Protein 2MIJ (pdb70)

Nearest PDB structures (foldseek):
  2mij-assembly1_A  TM=9.053E-01  e=4.575E-05  Bacillus subtilis
  2mij-assembly1_A  TM=1.003E+00  e=1.519E-05  Bacillus subtilis
  2mij-assembly1_A  TM=8.971E-01  e=2.347E-05  Bacillus subtilis
  2mij-assembly1_A  TM=9.518E-01  e=2.364E-05  Bacillus subtilis
  2mij-assembly1_A  TM=9.397E-01  e=2.990E-05  Bacillus subtilis

Radius of gyration: 8.52 Å; Cα contacts (8 Å, |Δi|>4): 34; chains: 1; bounding box: 14×16×19 Å

Solvent-accessible surface area: 2816 Å² total; per-residue (Å²): 86,122,27,190,70,84,19,58,36,36,131,104,63,15,79,102,53,38,14,116,64,110,68,58,15,88,91,11,42,70,41,58,130,118,123,27,260

GO terms:
  GO:0005576 extracellular region (C, IDA)
  GO:0050830 defense response to Gram-positive bacterium (P, IDA)

Foldseek 3Di:
DDDVCLLVCLQVVCVVQDHPVRDCSVCSNVVSVVVPD

Organism: Bacillus subtilis (strain 168) (NCBI:txid224308)

Secondary structure (DSSP, 8-state):
---TTHHHHHHHHTTTT--SS-S-TTTHHHHHHHH--

Structure (mmCIF, N/CA/C/O backbone):
data_2MIJ
#
_entry.id   2MIJ
#
loop_
_entity.id
_entity.type
_entity.pdbx_description
1 polymer 'SPBc2 prophage-derived bacteriocin sublancin-168'
2 non-polymer beta-D-glucopyranose
#
loop_
_atom_site.group_PDB
_atom_site.id
_atom_site.type_symbol
_atom_site.label_atom_id
_atom_site.label_alt_id
_atom_site.label_comp_id
_atom_site.label_asym_id
_atom_site.label_entity_id
_atom_site.label_seq_id
_atom_site.pdbx_PDB_ins_code
_atom_site.Cartn_x
_atom_site.Cartn_y
_atom_site.Cartn_z
_atom_site.occupancy
_atom_site.B_iso_or_equiv
_atom_site.auth_seq_id
_atom_site.auth_comp_id
_atom_site.auth_asym_id
_atom_site.auth_atom_id
_atom_site.pdbx_PDB_model_num
ATOM 1 N N . GLY A 1 1 ? 29.169 3.032 6.940 1.00 0.00 1 GLY A N 1
ATOM 2 C CA . GLY A 1 1 ? 28.764 4.405 7.352 1.00 0.00 1 GLY A CA 1
ATOM 3 C C . GLY A 1 1 ? 27.731 4.318 8.469 1.00 0.00 1 GLY A C 1
ATOM 4 O O . GLY A 1 1 ? 27.845 5.001 9.486 1.00 0.00 1 GLY A O 1
ATOM 10 N N . LEU A 1 2 ? 26.721 3.476 8.272 1.00 0.00 2 LEU A N 1
ATOM 11 C CA . LEU A 1 2 ? 25.672 3.308 9.269 1.00 0.00 2 LEU A CA 1
ATOM 12 C C . LEU A 1 2 ? 25.019 4.650 9.576 1.00 0.00 2 LEU A C 1
ATOM 13 O O . LEU A 1 2 ? 24.149 4.745 10.443 1.00 0.00 2 LEU A O 1
ATOM 29 N N . GLY A 1 3 ? 25.442 5.680 8.856 1.00 0.00 3 GLY A N 1
ATOM 30 C CA . GLY A 1 3 ? 24.890 7.012 9.054 1.00 0.00 3 GLY A CA 1
ATOM 31 C C . GLY A 1 3 ? 23.447 7.070 8.588 1.00 0.00 3 GLY A C 1
ATOM 32 O O . GLY A 1 3 ? 22.986 6.208 7.839 1.00 0.00 3 GLY A O 1
ATOM 36 N N . LYS A 1 4 ? 22.740 8.092 9.020 1.00 0.00 4 LYS A N 1
ATOM 37 C CA . LYS A 1 4 ? 21.353 8.242 8.633 1.00 0.00 4 LYS A CA 1
ATOM 38 C C . LYS A 1 4 ? 21.271 8.476 7.133 1.00 0.00 4 LYS A C 1
ATOM 39 O O . LYS A 1 4 ? 21.971 9.326 6.584 1.00 0.00 4 LYS A O 1
ATOM 58 N N . ALA A 1 5 ? 20.425 7.715 6.477 1.00 0.00 5 ALA A N 1
ATOM 59 C CA . ALA A 1 5 ? 20.256 7.850 5.045 1.00 0.00 5 ALA A CA 1
ATOM 60 C C . ALA A 1 5 ? 21.524 7.438 4.328 1.00 0.00 5 ALA A C 1
ATOM 61 O O . ALA A 1 5 ? 21.498 7.109 3.142 1.00 0.00 5 ALA A O 1
ATOM 68 N N . GLN A 1 6 ? 22.635 7.431 5.053 1.00 0.00 6 GLN A N 1
ATOM 69 C CA . GLN A 1 6 ? 23.869 7.031 4.465 1.00 0.00 6 GLN A CA 1
ATOM 70 C C . GLN A 1 6 ? 23.779 5.561 4.163 1.00 0.00 6 GLN A C 1
ATOM 71 O O . GLN A 1 6 ? 24.186 5.098 3.107 1.00 0.00 6 GLN A O 1
ATOM 85 N N . CYS A 1 7 ? 23.224 4.843 5.124 1.00 0.00 7 CYS A N 1
ATOM 86 C CA . CYS A 1 7 ? 23.060 3.405 4.996 1.00 0.00 7 CYS A CA 1
ATOM 87 C C . CYS A 1 7 ? 22.007 3.070 3.949 1.00 0.00 7 CYS A C 1
ATOM 88 O O . CYS A 1 7 ? 22.242 2.272 3.045 1.00 0.00 7 CYS A O 1
ATOM 95 N N . ALA A 1 8 ? 20.842 3.678 4.078 1.00 0.00 8 ALA A N 1
ATOM 96 C CA . ALA A 1 8 ? 19.767 3.413 3.139 1.00 0.00 8 ALA A CA 1
ATOM 97 C C . ALA A 1 8 ? 20.155 3.823 1.730 1.00 0.00 8 ALA A C 1
ATOM 98 O O . ALA A 1 8 ? 19.928 3.085 0.771 1.00 0.00 8 ALA A O 1
ATOM 105 N N . ALA A 1 9 ? 20.751 4.991 1.614 1.00 0.00 9 ALA A N 1
ATOM 106 C CA . ALA A 1 9 ? 21.167 5.490 0.318 1.00 0.00 9 ALA A CA 1
ATOM 107 C C . ALA A 1 9 ? 22.234 4.591 -0.272 1.00 0.00 9 ALA A C 1
ATOM 108 O O . ALA A 1 9 ? 22.316 4.422 -1.481 1.00 0.00 9 ALA A O 1
ATOM 115 N N . LEU A 1 10 ? 23.050 4.014 0.591 1.00 0.00 10 LEU A N 1
ATOM 116 C CA . LEU A 1 10 ? 24.112 3.140 0.137 1.00 0.00 10 LEU A CA 1
ATOM 117 C C . LEU A 1 10 ? 23.524 1.932 -0.589 1.00 0.00 10 LEU A C 1
ATOM 118 O O . LEU A 1 10 ? 24.007 1.547 -1.660 1.00 0.00 10 LEU A O 1
ATOM 134 N N . TRP A 1 11 ? 22.454 1.355 -0.040 1.00 0.00 11 TRP A N 1
ATOM 135 C CA . TRP A 1 11 ? 21.822 0.215 -0.698 1.00 0.00 11 TRP A CA 1
ATOM 136 C C . TRP A 1 11 ? 20.972 0.693 -1.878 1.00 0.00 11 TRP A C 1
ATOM 137 O O . TRP A 1 11 ? 20.969 0.079 -2.945 1.00 0.00 11 TRP A O 1
ATOM 158 N N . LEU A 1 12 ? 20.229 1.773 -1.660 1.00 0.00 12 LEU A N 1
ATOM 159 C CA . LEU A 1 12 ? 19.350 2.306 -2.687 1.00 0.00 12 LEU A CA 1
ATOM 160 C C . LEU A 1 12 ? 20.154 2.770 -3.897 1.00 0.00 12 LEU A C 1
ATOM 161 O O . LEU A 1 12 ? 19.772 2.529 -5.041 1.00 0.00 12 LEU A O 1
ATOM 177 N N . GLN A 1 13 ? 21.271 3.434 -3.636 1.00 0.00 13 GLN A N 1
ATOM 178 C CA . GLN A 1 13 ? 22.113 3.919 -4.709 1.00 0.00 13 GLN A CA 1
ATOM 179 C C . GLN A 1 13 ? 22.618 2.756 -5.545 1.00 0.00 13 GLN A C 1
ATOM 180 O O . GLN A 1 13 ? 22.700 2.848 -6.771 1.00 0.00 13 GLN A O 1
ATOM 194 N N . CYS A 1 14 ? 22.956 1.662 -4.876 1.00 0.00 14 CYS A N 1
ATOM 195 C CA . CYS A 1 14 ? 23.450 0.486 -5.575 1.00 0.00 14 CYS A CA 1
ATOM 196 C C . CYS A 1 14 ? 22.439 0.006 -6.606 1.00 0.00 14 CYS A C 1
ATOM 197 O O . CYS A 1 14 ? 22.744 -0.839 -7.447 1.00 0.00 14 CYS A O 1
ATOM 204 N N . ALA A 1 15 ? 21.245 0.557 -6.535 1.00 0.00 15 ALA A N 1
ATOM 205 C CA . ALA A 1 15 ? 20.196 0.193 -7.459 1.00 0.00 15 ALA A CA 1
ATOM 206 C C . ALA A 1 15 ? 20.527 0.706 -8.850 1.00 0.00 15 ALA A C 1
ATOM 207 O O . ALA A 1 15 ? 20.264 0.044 -9.853 1.00 0.00 15 ALA A O 1
ATOM 214 N N . SER A 1 16 ? 21.106 1.902 -8.893 1.00 0.00 16 SER A N 1
ATOM 215 C CA . SER A 1 16 ? 21.481 2.529 -10.159 1.00 0.00 16 SER A CA 1
ATOM 216 C C . SER A 1 16 ? 22.991 2.497 -10.363 1.00 0.00 16 SER A C 1
ATOM 217 O O . SER A 1 16 ? 23.476 2.385 -11.490 1.00 0.00 16 SER A O 1
ATOM 225 N N . GLY A 1 17 ? 23.730 2.603 -9.264 1.00 0.00 17 GLY A N 1
ATOM 226 C CA . GLY A 1 17 ? 25.191 2.596 -9.309 1.00 0.00 17 GLY A CA 1
ATOM 227 C C . GLY A 1 17 ? 25.728 3.993 -9.038 1.00 0.00 17 GLY A C 1
ATOM 228 O O . GLY A 1 17 ? 26.692 4.431 -9.666 1.00 0.00 17 GLY A O 1
ATOM 232 N N . GLY A 1 18 ? 25.087 4.696 -8.101 1.00 0.00 18 GLY A N 1
ATOM 233 C CA . GLY A 1 18 ? 25.495 6.057 -7.751 1.00 0.00 18 GLY A CA 1
ATOM 234 C C . GLY A 1 18 ? 25.724 6.202 -6.252 1.00 0.00 18 GLY A C 1
ATOM 235 O O . GLY A 1 18 ? 25.173 7.096 -5.612 1.00 0.00 18 GLY A O 1
ATOM 239 N N . THR A 1 19 ? 26.535 5.314 -5.700 1.00 0.00 19 THR A N 1
ATOM 240 C CA . THR A 1 19 ? 26.835 5.332 -4.276 1.00 0.00 19 THR A CA 1
ATOM 241 C C . THR A 1 19 ? 27.921 6.358 -3.977 1.00 0.00 19 THR A C 1
ATOM 242 O O . THR A 1 19 ? 28.510 6.940 -4.887 1.00 0.00 19 THR A O 1
ATOM 253 N N . ILE A 1 20 ? 28.176 6.571 -2.695 1.00 0.00 20 ILE A N 1
ATOM 254 C CA . ILE A 1 20 ? 29.188 7.527 -2.270 1.00 0.00 20 ILE A CA 1
ATOM 255 C C . ILE A 1 20 ? 30.579 6.960 -2.528 1.00 0.00 20 ILE A C 1
ATOM 256 O O . ILE A 1 20 ? 31.550 7.703 -2.666 1.00 0.00 20 ILE A O 1
ATOM 272 N N . GLY A 1 21 ? 30.662 5.635 -2.589 1.00 0.00 21 GLY A N 1
ATOM 273 C CA . GLY A 1 21 ? 31.937 4.968 -2.829 1.00 0.00 21 GLY A CA 1
ATOM 274 C C . GLY A 1 21 ? 32.504 5.346 -4.191 1.00 0.00 21 GLY A C 1
ATOM 275 O O . GLY A 1 21 ? 33.719 5.433 -4.369 1.00 0.00 21 GLY A O 1
ATOM 279 N N . CYS A 1 22 ? 31.613 5.569 -5.144 1.00 0.00 22 CYS A N 1
ATOM 280 C CA . CYS A 1 22 ? 32.019 5.942 -6.495 1.00 0.00 22 CYS A CA 1
ATOM 281 C C . CYS A 1 22 ? 33.128 5.022 -7.000 1.00 0.00 22 CYS A C 1
ATOM 282 O O . CYS A 1 22 ? 34.297 5.191 -6.650 1.00 0.00 22 CYS A O 1
ATOM 289 N N . GLY A 1 23 ? 32.754 4.052 -7.835 1.00 0.00 23 GLY A N 1
ATOM 290 C CA . GLY A 1 23 ? 33.718 3.107 -8.401 1.00 0.00 23 GLY A CA 1
ATOM 291 C C . GLY A 1 23 ? 33.267 1.667 -8.189 1.00 0.00 23 GLY A C 1
ATOM 292 O O . GLY A 1 23 ? 33.369 1.128 -7.086 1.00 0.00 23 GLY A O 1
ATOM 296 N N . GLY A 1 24 ? 32.776 1.048 -9.255 1.00 0.00 24 GLY A N 1
ATOM 297 C CA . GLY A 1 24 ? 32.320 -0.336 -9.183 1.00 0.00 24 GLY A CA 1
ATOM 298 C C . GLY A 1 24 ? 31.287 -0.518 -8.079 1.00 0.00 24 GLY A C 1
ATOM 299 O O . GLY A 1 24 ? 31.376 -1.451 -7.284 1.00 0.00 24 GLY A O 1
ATOM 303 N N . GLY A 1 25 ? 30.307 0.377 -8.031 1.00 0.00 25 GLY A N 1
ATOM 304 C CA . GLY A 1 25 ? 29.268 0.301 -7.009 1.00 0.00 25 GLY A CA 1
ATOM 305 C C . GLY A 1 25 ? 28.546 -1.039 -7.042 1.00 0.00 25 GLY A C 1
ATOM 306 O O . GLY A 1 25 ? 27.620 -1.269 -6.272 1.00 0.00 25 GLY A O 1
ATOM 310 N N . ALA A 1 26 ? 28.963 -1.929 -7.929 1.00 0.00 26 ALA A N 1
ATOM 311 C CA . ALA A 1 26 ? 28.321 -3.229 -8.013 1.00 0.00 26 ALA A CA 1
ATOM 312 C C . ALA A 1 26 ? 28.457 -3.972 -6.685 1.00 0.00 26 ALA A C 1
ATOM 313 O O . ALA A 1 26 ? 27.492 -4.534 -6.161 1.00 0.00 26 ALA A O 1
ATOM 320 N N . VAL A 1 27 ? 29.668 -3.955 -6.152 1.00 0.00 27 VAL A N 1
ATOM 321 C CA . VAL A 1 27 ? 29.966 -4.622 -4.885 1.00 0.00 27 VAL A CA 1
ATOM 322 C C . VAL A 1 27 ? 29.314 -3.887 -3.709 1.00 0.00 27 VAL A C 1
ATOM 323 O O . VAL A 1 27 ? 29.116 -4.456 -2.641 1.00 0.00 27 VAL A O 1
ATOM 336 N N . ALA A 1 28 ? 28.984 -2.620 -3.897 1.00 0.00 28 ALA A N 1
ATOM 337 C CA . ALA A 1 28 ? 28.365 -1.853 -2.819 1.00 0.00 28 ALA A CA 1
ATOM 338 C C . ALA A 1 28 ? 27.066 -2.513 -2.360 1.00 0.00 28 ALA A C 1
ATOM 339 O O . ALA A 1 28 ? 26.651 -2.349 -1.212 1.00 0.00 28 ALA A O 1
ATOM 346 N N . CYS A 1 29 ? 26.408 -3.227 -3.257 1.00 0.00 29 CYS A N 1
ATOM 347 C CA . CYS A 1 29 ? 25.154 -3.859 -2.908 1.00 0.00 29 CYS A CA 1
ATOM 348 C C . CYS A 1 29 ? 25.323 -4.873 -1.795 1.00 0.00 29 CYS A C 1
ATOM 349 O O . CYS A 1 29 ? 24.584 -4.859 -0.811 1.00 0.00 29 CYS A O 1
ATOM 356 N N . GLN A 1 30 ? 26.276 -5.774 -1.962 1.00 0.00 30 GLN A N 1
ATOM 357 C CA . GLN A 1 30 ? 26.474 -6.809 -0.953 1.00 0.00 30 GLN A CA 1
ATOM 358 C C . GLN A 1 30 ? 27.012 -6.217 0.330 1.00 0.00 30 GLN A C 1
ATOM 359 O O . GLN A 1 30 ? 26.691 -6.694 1.416 1.00 0.00 30 GLN A O 1
ATOM 373 N N . ASN A 1 31 ? 27.820 -5.171 0.199 1.00 0.00 31 ASN A N 1
ATOM 374 C CA . ASN A 1 31 ? 28.401 -4.522 1.360 1.00 0.00 31 ASN A CA 1
ATOM 375 C C . ASN A 1 31 ? 27.314 -4.241 2.392 1.00 0.00 31 ASN A C 1
ATOM 376 O O . ASN A 1 31 ? 27.557 -4.270 3.598 1.00 0.00 31 ASN A O 1
ATOM 387 N N . TYR A 1 32 ? 26.118 -3.969 1.900 1.00 0.00 32 TYR A N 1
ATOM 388 C CA . TYR A 1 32 ? 24.985 -3.682 2.770 1.00 0.00 32 TYR A CA 1
ATOM 389 C C . TYR A 1 32 ? 24.675 -4.852 3.710 1.00 0.00 32 TYR A C 1
ATOM 390 O O . TYR A 1 32 ? 24.489 -4.648 4.907 1.00 0.00 32 TYR A O 1
ATOM 408 N N . ARG A 1 33 ? 24.606 -6.069 3.181 1.00 0.00 33 ARG A N 1
ATOM 409 C CA . ARG A 1 33 ? 24.297 -7.221 4.029 1.00 0.00 33 ARG A CA 1
ATOM 410 C C . ARG A 1 33 ? 25.342 -7.309 5.138 1.00 0.00 33 ARG A C 1
ATOM 411 O O . ARG A 1 33 ? 25.026 -7.589 6.293 1.00 0.00 33 ARG A O 1
ATOM 432 N N . GLN A 1 34 ? 26.590 -7.081 4.756 1.00 0.00 34 GLN A N 1
ATOM 433 C CA . GLN A 1 34 ? 27.708 -7.149 5.703 1.00 0.00 34 GLN A CA 1
ATOM 434 C C . GLN A 1 34 ? 27.631 -6.033 6.745 1.00 0.00 34 GLN A C 1
ATOM 435 O O . GLN A 1 34 ? 27.887 -6.261 7.926 1.00 0.00 34 GLN A O 1
ATOM 449 N N . PHE A 1 35 ? 27.305 -4.821 6.296 1.00 0.00 35 PHE A N 1
ATOM 450 C CA . PHE A 1 35 ? 27.236 -3.680 7.211 1.00 0.00 35 PHE A CA 1
ATOM 451 C C . PHE A 1 35 ? 25.858 -3.598 7.837 1.00 0.00 35 PHE A C 1
ATOM 452 O O . PHE A 1 35 ? 25.727 -3.615 9.062 1.00 0.00 35 PHE A O 1
ATOM 469 N N . CYS A 1 36 ? 24.829 -3.515 7.000 1.00 0.00 36 CYS A N 1
ATOM 470 C CA . CYS A 1 36 ? 23.467 -3.437 7.493 1.00 0.00 36 CYS A CA 1
ATOM 471 C C . CYS A 1 36 ? 22.749 -4.760 7.233 1.00 0.00 36 CYS A C 1
ATOM 472 O O . CYS A 1 36 ? 22.382 -5.071 6.100 1.00 0.00 36 CYS A O 1
ATOM 479 N N . ARG A 1 37 ? 22.557 -5.530 8.297 1.00 0.00 37 ARG A N 1
ATOM 480 C CA . ARG A 1 37 ? 21.884 -6.819 8.187 1.00 0.00 37 ARG A CA 1
ATOM 481 C C . ARG A 1 37 ? 20.429 -6.624 7.773 1.00 0.00 37 ARG A C 1
ATOM 482 O O . ARG A 1 37 ? 19.586 -6.566 8.653 1.00 0.00 37 ARG A O 1
ATOM 526 N N . GLY A 1 1 ? 28.496 3.483 5.831 1.00 0.00 1 GLY A N 2
ATOM 527 C CA . GLY A 1 1 ? 28.688 4.731 6.623 1.00 0.00 1 GLY A CA 2
ATOM 528 C C . GLY A 1 1 ? 27.912 4.630 7.930 1.00 0.00 1 GLY A C 2
ATOM 529 O O . GLY A 1 1 ? 28.181 5.365 8.880 1.00 0.00 1 GLY A O 2
ATOM 535 N N . LEU A 1 2 ? 26.945 3.717 7.967 1.00 0.00 2 LEU A N 2
ATOM 536 C CA . LEU A 1 2 ? 26.127 3.521 9.161 1.00 0.00 2 LEU A CA 2
ATOM 537 C C . LEU A 1 2 ? 25.419 4.818 9.535 1.00 0.00 2 LEU A C 2
ATOM 538 O O . LEU A 1 2 ? 24.683 4.874 10.521 1.00 0.00 2 LEU A O 2
ATOM 554 N N . GLY A 1 3 ? 25.640 5.855 8.737 1.00 0.00 3 GLY A N 2
ATOM 555 C CA . GLY A 1 3 ? 25.011 7.144 8.989 1.00 0.00 3 GLY A CA 2
ATOM 556 C C . GLY A 1 3 ? 23.541 7.097 8.612 1.00 0.00 3 GLY A C 2
ATOM 557 O O . GLY A 1 3 ? 23.107 6.217 7.868 1.00 0.00 3 GLY A O 2
ATOM 561 N N . LYS A 1 4 ? 22.777 8.052 9.107 1.00 0.00 4 LYS A N 2
ATOM 562 C CA . LYS A 1 4 ? 21.369 8.093 8.794 1.00 0.00 4 LYS A CA 2
ATOM 563 C C . LYS A 1 4 ? 21.185 8.359 7.313 1.00 0.00 4 LYS A C 2
ATOM 564 O O . LYS A 1 4 ? 21.781 9.284 6.761 1.00 0.00 4 LYS A O 2
ATOM 583 N N . ALA A 1 5 ? 20.365 7.556 6.676 1.00 0.00 5 ALA A N 2
ATOM 584 C CA . ALA A 1 5 ? 20.107 7.735 5.268 1.00 0.00 5 ALA A CA 2
ATOM 585 C C . ALA A 1 5 ? 21.347 7.411 4.463 1.00 0.00 5 ALA A C 2
ATOM 586 O O . ALA A 1 5 ? 21.264 7.118 3.270 1.00 0.00 5 ALA A O 2
ATOM 593 N N . GLN A 1 6 ? 22.502 7.443 5.119 1.00 0.00 6 GLN A N 2
ATOM 594 C CA . GLN A 1 6 ? 23.719 7.130 4.445 1.00 0.00 6 GLN A CA 2
ATOM 595 C C . GLN A 1 6 ? 23.678 5.663 4.094 1.00 0.00 6 GLN A C 2
ATOM 596 O O . GLN A 1 6 ? 24.053 5.255 3.003 1.00 0.00 6 GLN A O 2
ATOM 610 N N . CYS A 1 7 ? 23.201 4.882 5.056 1.00 0.00 7 CYS A N 2
ATOM 611 C CA . CYS A 1 7 ? 23.092 3.441 4.879 1.00 0.00 7 CYS A CA 2
ATOM 612 C C . CYS A 1 7 ? 22.008 3.093 3.874 1.00 0.00 7 CYS A C 2
ATOM 613 O O . CYS A 1 7 ? 22.230 2.330 2.939 1.00 0.00 7 CYS A O 2
ATOM 620 N N . ALA A 1 8 ? 20.827 3.648 4.077 1.00 0.00 8 ALA A N 2
ATOM 621 C CA . ALA A 1 8 ? 19.720 3.365 3.180 1.00 0.00 8 ALA A CA 2
ATOM 622 C C . ALA A 1 8 ? 20.036 3.833 1.769 1.00 0.00 8 ALA A C 2
ATOM 623 O O . ALA A 1 8 ? 19.780 3.126 0.793 1.00 0.00 8 ALA A O 2
ATOM 630 N N . ALA A 1 9 ? 20.614 5.015 1.672 1.00 0.00 9 ALA A N 2
ATOM 631 C CA . ALA A 1 9 ? 20.973 5.573 0.381 1.00 0.00 9 ALA A CA 2
ATOM 632 C C . ALA A 1 9 ? 22.036 4.713 -0.277 1.00 0.00 9 ALA A C 2
ATOM 633 O O . ALA A 1 9 ? 22.066 4.561 -1.492 1.00 0.00 9 ALA A O 2
ATOM 640 N N . LEU A 1 10 ? 22.906 4.148 0.536 1.00 0.00 10 LEU A N 2
ATOM 641 C CA . LEU A 1 10 ? 23.965 3.314 0.016 1.00 0.00 10 LEU A CA 2
ATOM 642 C C . LEU A 1 10 ? 23.368 2.119 -0.727 1.00 0.00 10 LEU A C 2
ATOM 643 O O . LEU A 1 10 ? 23.818 1.777 -1.825 1.00 0.00 10 LEU A O 2
ATOM 659 N N . TRP A 1 11 ? 22.324 1.501 -0.163 1.00 0.00 11 TRP A N 2
ATOM 660 C CA . TRP A 1 11 ? 21.692 0.377 -0.843 1.00 0.00 11 TRP A CA 2
ATOM 661 C C . TRP A 1 11 ? 20.795 0.884 -1.979 1.00 0.00 11 TRP A C 2
ATOM 662 O O . TRP A 1 11 ? 20.731 0.281 -3.050 1.00 0.00 11 TRP A O 2
ATOM 683 N N . LEU A 1 12 ? 20.080 1.972 -1.712 1.00 0.00 12 LEU A N 2
ATOM 684 C CA . LEU A 1 12 ? 19.157 2.530 -2.694 1.00 0.00 12 LEU A CA 2
ATOM 685 C C . LEU A 1 12 ? 19.907 2.963 -3.950 1.00 0.00 12 LEU A C 2
ATOM 686 O O . LEU A 1 12 ? 19.472 2.692 -5.066 1.00 0.00 12 LEU A O 2
ATOM 702 N N . GLN A 1 13 ? 21.038 3.629 -3.767 1.00 0.00 13 GLN A N 2
ATOM 703 C CA . GLN A 1 13 ? 21.825 4.073 -4.898 1.00 0.00 13 GLN A CA 2
ATOM 704 C C . GLN A 1 13 ? 22.294 2.879 -5.704 1.00 0.00 13 GLN A C 2
ATOM 705 O O . GLN A 1 13 ? 22.297 2.901 -6.936 1.00 0.00 13 GLN A O 2
ATOM 719 N N . CYS A 1 14 ? 22.686 1.839 -4.996 1.00 0.00 14 CYS A N 2
ATOM 720 C CA . CYS A 1 14 ? 23.157 0.626 -5.652 1.00 0.00 14 CYS A CA 2
ATOM 721 C C . CYS A 1 14 ? 22.101 0.084 -6.605 1.00 0.00 14 CYS A C 2
ATOM 722 O O . CYS A 1 14 ? 22.345 -0.864 -7.351 1.00 0.00 14 CYS A O 2
ATOM 729 N N . ALA A 1 15 ? 20.935 0.695 -6.573 1.00 0.00 15 ALA A N 2
ATOM 730 C CA . ALA A 1 15 ? 19.849 0.281 -7.432 1.00 0.00 15 ALA A CA 2
ATOM 731 C C . ALA A 1 15 ? 20.178 0.604 -8.878 1.00 0.00 15 ALA A C 2
ATOM 732 O O . ALA A 1 15 ? 19.845 -0.150 -9.793 1.00 0.00 15 ALA A O 2
ATOM 739 N N . SER A 1 16 ? 20.834 1.743 -9.072 1.00 0.00 16 SER A N 2
ATOM 740 C CA . SER A 1 16 ? 21.216 2.199 -10.408 1.00 0.00 16 SER A CA 2
ATOM 741 C C . SER A 1 16 ? 22.711 2.006 -10.646 1.00 0.00 16 SER A C 2
ATOM 742 O O . SER A 1 16 ? 23.167 1.966 -11.790 1.00 0.00 16 SER A O 2
ATOM 750 N N . GLY A 1 17 ? 23.471 1.901 -9.560 1.00 0.00 17 GLY A N 2
ATOM 751 C CA . GLY A 1 17 ? 24.921 1.727 -9.646 1.00 0.00 17 GLY A CA 2
ATOM 752 C C . GLY A 1 17 ? 25.627 2.932 -9.047 1.00 0.00 17 GLY A C 2
ATOM 753 O O . GLY A 1 17 ? 26.561 3.477 -9.636 1.00 0.00 17 GLY A O 2
ATOM 757 N N . GLY A 1 18 ? 25.164 3.351 -7.868 1.00 0.00 18 GLY A N 2
ATOM 758 C CA . GLY A 1 18 ? 25.741 4.503 -7.182 1.00 0.00 18 GLY A CA 2
ATOM 759 C C . GLY A 1 18 ? 26.098 4.156 -5.741 1.00 0.00 18 GLY A C 2
ATOM 760 O O . GLY A 1 18 ? 25.426 3.348 -5.098 1.00 0.00 18 GLY A O 2
ATOM 764 N N . THR A 1 19 ? 27.157 4.776 -5.239 1.00 0.00 19 THR A N 2
ATOM 765 C CA . THR A 1 19 ? 27.604 4.540 -3.871 1.00 0.00 19 THR A CA 2
ATOM 766 C C . THR A 1 19 ? 28.423 5.722 -3.344 1.00 0.00 19 THR A C 2
ATOM 767 O O . THR A 1 19 ? 28.921 6.541 -4.118 1.00 0.00 19 THR A O 2
ATOM 778 N N . ILE A 1 20 ? 28.563 5.795 -2.019 1.00 0.00 20 ILE A N 2
ATOM 779 C CA . ILE A 1 20 ? 29.324 6.867 -1.381 1.00 0.00 20 ILE A CA 2
ATOM 780 C C . ILE A 1 20 ? 30.807 6.656 -1.651 1.00 0.00 20 ILE A C 2
ATOM 781 O O . ILE A 1 20 ? 31.543 7.602 -1.925 1.00 0.00 20 ILE A O 2
ATOM 797 N N . GLY A 1 21 ? 31.232 5.398 -1.572 1.00 0.00 21 GLY A N 2
ATOM 798 C CA . GLY A 1 21 ? 32.628 5.057 -1.809 1.00 0.00 21 GLY A CA 2
ATOM 799 C C . GLY A 1 21 ? 33.040 5.407 -3.233 1.00 0.00 21 GLY A C 2
ATOM 800 O O . GLY A 1 21 ? 34.222 5.579 -3.528 1.00 0.00 21 GLY A O 2
ATOM 804 N N . CYS A 1 22 ? 32.051 5.511 -4.110 1.00 0.00 22 CYS A N 2
ATOM 805 C CA . CYS A 1 22 ? 32.304 5.840 -5.507 1.00 0.00 22 CYS A CA 2
ATOM 806 C C . CYS A 1 22 ? 33.345 4.896 -6.104 1.00 0.00 22 CYS A C 2
ATOM 807 O O . CYS A 1 22 ? 34.534 4.993 -5.799 1.00 0.00 22 CYS A O 2
ATOM 814 N N . GLY A 1 23 ? 32.888 3.985 -6.963 1.00 0.00 23 GLY A N 2
ATOM 815 C CA . GLY A 1 23 ? 33.782 3.024 -7.610 1.00 0.00 23 GLY A CA 2
ATOM 816 C C . GLY A 1 23 ? 33.119 1.656 -7.728 1.00 0.00 23 GLY A C 2
ATOM 817 O O . GLY A 1 23 ? 33.023 0.915 -6.750 1.00 0.00 23 GLY A O 2
ATOM 821 N N . GLY A 1 24 ? 32.670 1.329 -8.934 1.00 0.00 24 GLY A N 2
ATOM 822 C CA . GLY A 1 24 ? 32.021 0.045 -9.178 1.00 0.00 24 GLY A CA 2
ATOM 823 C C . GLY A 1 24 ? 30.911 -0.207 -8.165 1.00 0.00 24 GLY A C 2
ATOM 824 O O . GLY A 1 24 ? 31.023 -1.089 -7.319 1.00 0.00 24 GLY A O 2
ATOM 828 N N . GLY A 1 25 ? 29.842 0.573 -8.254 1.00 0.00 25 GLY A N 2
ATOM 829 C CA . GLY A 1 25 ? 28.727 0.420 -7.329 1.00 0.00 25 GLY A CA 2
ATOM 830 C C . GLY A 1 25 ? 28.174 -1.000 -7.352 1.00 0.00 25 GLY A C 2
ATOM 831 O O . GLY A 1 25 ? 27.248 -1.325 -6.616 1.00 0.00 25 GLY A O 2
ATOM 835 N N . ALA A 1 26 ? 28.729 -1.854 -8.199 1.00 0.00 26 ALA A N 2
ATOM 836 C CA . ALA A 1 26 ? 28.236 -3.221 -8.266 1.00 0.00 26 ALA A CA 2
ATOM 837 C C . ALA A 1 26 ? 28.413 -3.916 -6.917 1.00 0.00 26 ALA A C 2
ATOM 838 O O . ALA A 1 26 ? 27.484 -4.524 -6.376 1.00 0.00 26 ALA A O 2
ATOM 845 N N . VAL A 1 27 ? 29.612 -3.795 -6.376 1.00 0.00 27 VAL A N 2
ATOM 846 C CA . VAL A 1 27 ? 29.942 -4.399 -5.087 1.00 0.00 27 VAL A CA 2
ATOM 847 C C . VAL A 1 27 ? 29.267 -3.644 -3.938 1.00 0.00 27 VAL A C 2
ATOM 848 O O . VAL A 1 27 ? 29.117 -4.166 -2.839 1.00 0.00 27 VAL A O 2
ATOM 861 N N . ALA A 1 28 ? 28.868 -2.405 -4.180 1.00 0.00 28 ALA A N 2
ATOM 862 C CA . ALA A 1 28 ? 28.233 -1.626 -3.126 1.00 0.00 28 ALA A CA 2
ATOM 863 C C . ALA A 1 28 ? 26.954 -2.304 -2.644 1.00 0.00 28 ALA A C 2
ATOM 864 O O . ALA A 1 28 ? 26.556 -2.130 -1.492 1.00 0.00 28 ALA A O 2
ATOM 871 N N . CYS A 1 29 ? 26.302 -3.058 -3.521 1.00 0.00 29 CYS A N 2
ATOM 872 C CA . CYS A 1 29 ? 25.067 -3.715 -3.141 1.00 0.00 29 CYS A CA 2
ATOM 873 C C . CYS A 1 29 ? 25.296 -4.729 -2.041 1.00 0.00 29 CYS A C 2
ATOM 874 O O . CYS A 1 29 ? 24.566 -4.767 -1.052 1.00 0.00 29 CYS A O 2
ATOM 881 N N . GLN A 1 30 ? 26.295 -5.574 -2.230 1.00 0.00 30 GLN A N 2
ATOM 882 C CA . GLN A 1 30 ? 26.562 -6.612 -1.243 1.00 0.00 30 GLN A CA 2
ATOM 883 C C . GLN A 1 30 ? 27.062 -6.008 0.064 1.00 0.00 30 GLN A C 2
ATOM 884 O O . GLN A 1 30 ? 26.752 -6.503 1.146 1.00 0.00 30 GLN A O 2
ATOM 898 N N . ASN A 1 31 ? 27.824 -4.933 -0.045 1.00 0.00 31 ASN A N 2
ATOM 899 C CA . ASN A 1 31 ? 28.359 -4.266 1.130 1.00 0.00 31 ASN A CA 2
ATOM 900 C C . ASN A 1 31 ? 27.256 -3.993 2.139 1.00 0.00 31 ASN A C 2
ATOM 901 O O . ASN A 1 31 ? 27.481 -4.021 3.349 1.00 0.00 31 ASN A O 2
ATOM 912 N N . TYR A 1 32 ? 26.071 -3.722 1.632 1.00 0.00 32 TYR A N 2
ATOM 913 C CA . TYR A 1 32 ? 24.934 -3.432 2.486 1.00 0.00 32 TYR A CA 2
ATOM 914 C C . TYR A 1 32 ? 24.639 -4.582 3.458 1.00 0.00 32 TYR A C 2
ATOM 915 O O . TYR A 1 32 ? 24.426 -4.342 4.643 1.00 0.00 32 TYR A O 2
ATOM 933 N N . ARG A 1 33 ? 24.628 -5.819 2.978 1.00 0.00 33 ARG A N 2
ATOM 934 C CA . ARG A 1 33 ? 24.360 -6.946 3.875 1.00 0.00 33 ARG A CA 2
ATOM 935 C C . ARG A 1 33 ? 25.456 -7.012 4.929 1.00 0.00 33 ARG A C 2
ATOM 936 O O . ARG A 1 33 ? 25.201 -7.274 6.106 1.00 0.00 33 ARG A O 2
ATOM 957 N N . GLN A 1 34 ? 26.676 -6.790 4.473 1.00 0.00 34 GLN A N 2
ATOM 958 C CA . GLN A 1 34 ? 27.848 -6.837 5.335 1.00 0.00 34 GLN A CA 2
ATOM 959 C C . GLN A 1 34 ? 27.812 -5.754 6.409 1.00 0.00 34 GLN A C 2
ATOM 960 O O . GLN A 1 34 ? 28.097 -6.022 7.576 1.00 0.00 34 GLN A O 2
ATOM 974 N N . PHE A 1 35 ? 27.465 -4.529 6.014 1.00 0.00 35 PHE A N 2
ATOM 975 C CA . PHE A 1 35 ? 27.410 -3.425 6.970 1.00 0.00 35 PHE A CA 2
ATOM 976 C C . PHE A 1 35 ? 26.039 -3.378 7.614 1.00 0.00 35 PHE A C 2
ATOM 977 O O . PHE A 1 35 ? 25.921 -3.335 8.840 1.00 0.00 35 PHE A O 2
ATOM 994 N N . CYS A 1 36 ? 24.997 -3.394 6.786 1.00 0.00 36 CYS A N 2
ATOM 995 C CA . CYS A 1 36 ? 23.636 -3.362 7.286 1.00 0.00 36 CYS A CA 2
ATOM 996 C C . CYS A 1 36 ? 22.990 -4.735 7.133 1.00 0.00 36 CYS A C 2
ATOM 997 O O . CYS A 1 36 ? 22.630 -5.150 6.031 1.00 0.00 36 CYS A O 2
ATOM 1004 N N . ARG A 1 37 ? 22.848 -5.432 8.253 1.00 0.00 37 ARG A N 2
ATOM 1005 C CA . ARG A 1 37 ? 22.245 -6.756 8.252 1.00 0.00 37 ARG A CA 2
ATOM 1006 C C . ARG A 1 37 ? 20.954 -6.759 7.436 1.00 0.00 37 ARG A C 2
ATOM 1007 O O . ARG A 1 37 ? 20.661 -7.777 6.830 1.00 0.00 37 ARG A O 2
ATOM 1051 N N . GLY A 1 1 ? 29.211 5.539 6.255 1.00 0.00 1 GLY A N 3
ATOM 1052 C CA . GLY A 1 1 ? 28.257 4.401 6.380 1.00 0.00 1 GLY A CA 3
ATOM 1053 C C . GLY A 1 1 ? 27.662 4.389 7.782 1.00 0.00 1 GLY A C 3
ATOM 1054 O O . GLY A 1 1 ? 28.059 5.174 8.643 1.00 0.00 1 GLY A O 3
ATOM 1060 N N . LEU A 1 2 ? 26.704 3.494 8.003 1.00 0.00 2 LEU A N 3
ATOM 1061 C CA . LEU A 1 2 ? 26.054 3.385 9.305 1.00 0.00 2 LEU A CA 3
ATOM 1062 C C . LEU A 1 2 ? 25.418 4.717 9.692 1.00 0.00 2 LEU A C 3
ATOM 1063 O O . LEU A 1 2 ? 24.822 4.844 10.762 1.00 0.00 2 LEU A O 3
ATOM 1079 N N . GLY A 1 3 ? 25.543 5.703 8.808 1.00 0.00 3 GLY A N 3
ATOM 1080 C CA . GLY A 1 3 ? 24.972 7.022 9.054 1.00 0.00 3 GLY A CA 3
ATOM 1081 C C . GLY A 1 3 ? 23.516 7.060 8.626 1.00 0.00 3 GLY A C 3
ATOM 1082 O O . GLY A 1 3 ? 23.055 6.196 7.878 1.00 0.00 3 GLY A O 3
ATOM 1086 N N . LYS A 1 4 ? 22.795 8.069 9.081 1.00 0.00 4 LYS A N 3
ATOM 1087 C CA . LYS A 1 4 ? 21.402 8.190 8.715 1.00 0.00 4 LYS A CA 3
ATOM 1088 C C . LYS A 1 4 ? 21.288 8.451 7.224 1.00 0.00 4 LYS A C 3
ATOM 1089 O O . LYS A 1 4 ? 21.956 9.335 6.687 1.00 0.00 4 LYS A O 3
ATOM 1108 N N . ALA A 1 5 ? 20.447 7.689 6.561 1.00 0.00 5 ALA A N 3
ATOM 1109 C CA . ALA A 1 5 ? 20.250 7.864 5.141 1.00 0.00 5 ALA A CA 3
ATOM 1110 C C . ALA A 1 5 ? 21.496 7.444 4.387 1.00 0.00 5 ALA A C 3
ATOM 1111 O O . ALA A 1 5 ? 21.437 7.131 3.197 1.00 0.00 5 ALA A O 3
ATOM 1118 N N . GLN A 1 6 ? 22.625 7.422 5.086 1.00 0.00 6 GLN A N 3
ATOM 1119 C CA . GLN A 1 6 ? 23.846 7.024 4.470 1.00 0.00 6 GLN A CA 3
ATOM 1120 C C . GLN A 1 6 ? 23.755 5.555 4.155 1.00 0.00 6 GLN A C 3
ATOM 1121 O O . GLN A 1 6 ? 24.130 5.107 3.079 1.00 0.00 6 GLN A O 3
ATOM 1135 N N . CYS A 1 7 ? 23.234 4.822 5.122 1.00 0.00 7 CYS A N 3
ATOM 1136 C CA . CYS A 1 7 ? 23.070 3.386 4.977 1.00 0.00 7 CYS A CA 3
ATOM 1137 C C . CYS A 1 7 ? 21.989 3.069 3.952 1.00 0.00 7 CYS A C 3
ATOM 1138 O O . CYS A 1 7 ? 22.198 2.288 3.029 1.00 0.00 7 CYS A O 3
ATOM 1145 N N . ALA A 1 8 ? 20.830 3.674 4.120 1.00 0.00 8 ALA A N 3
ATOM 1146 C CA . ALA A 1 8 ? 19.736 3.424 3.199 1.00 0.00 8 ALA A CA 3
ATOM 1147 C C . ALA A 1 8 ? 20.114 3.815 1.782 1.00 0.00 8 ALA A C 3
ATOM 1148 O O . ALA A 1 8 ? 19.870 3.068 0.832 1.00 0.00 8 ALA A O 3
ATOM 1155 N N . ALA A 1 9 ? 20.716 4.979 1.652 1.00 0.00 9 ALA A N 3
ATOM 1156 C CA . ALA A 1 9 ? 21.125 5.472 0.350 1.00 0.00 9 ALA A CA 3
ATOM 1157 C C . ALA A 1 9 ? 22.179 4.561 -0.246 1.00 0.00 9 ALA A C 3
ATOM 1158 O O . ALA A 1 9 ? 22.234 4.363 -1.452 1.00 0.00 9 ALA A O 3
ATOM 1165 N N . LEU A 1 10 ? 23.013 3.999 0.606 1.00 0.00 10 LEU A N 3
ATOM 1166 C CA . LEU A 1 10 ? 24.062 3.115 0.140 1.00 0.00 10 LEU A CA 3
ATOM 1167 C C . LEU A 1 10 ? 23.453 1.917 -0.587 1.00 0.00 10 LEU A C 3
ATOM 1168 O O . LEU A 1 10 ? 23.936 1.526 -1.655 1.00 0.00 10 LEU A O 3
ATOM 1184 N N . TRP A 1 11 ? 22.369 1.348 -0.052 1.00 0.00 11 TRP A N 3
ATOM 1185 C CA . TRP A 1 11 ? 21.730 0.224 -0.731 1.00 0.00 11 TRP A CA 3
ATOM 1186 C C . TRP A 1 11 ? 20.904 0.723 -1.919 1.00 0.00 11 TRP A C 3
ATOM 1187 O O . TRP A 1 11 ? 20.902 0.115 -2.993 1.00 0.00 11 TRP A O 3
ATOM 1208 N N . LEU A 1 12 ? 20.173 1.809 -1.696 1.00 0.00 12 LEU A N 3
ATOM 1209 C CA . LEU A 1 12 ? 19.305 2.368 -2.726 1.00 0.00 12 LEU A CA 3
ATOM 1210 C C . LEU A 1 12 ? 20.122 2.811 -3.939 1.00 0.00 12 LEU A C 3
ATOM 1211 O O . LEU A 1 12 ? 19.749 2.550 -5.079 1.00 0.00 12 LEU A O 3
ATOM 1227 N N . GLN A 1 13 ? 21.238 3.479 -3.682 1.00 0.00 13 GLN A N 3
ATOM 1228 C CA . GLN A 1 13 ? 22.098 3.944 -4.752 1.00 0.00 13 GLN A CA 3
ATOM 1229 C C . GLN A 1 13 ? 22.588 2.769 -5.569 1.00 0.00 13 GLN A C 3
ATOM 1230 O O . GLN A 1 13 ? 22.669 2.831 -6.797 1.00 0.00 13 GLN A O 3
ATOM 1244 N N . CYS A 1 14 ? 22.908 1.704 -4.871 1.00 0.00 14 CYS A N 3
ATOM 1245 C CA . CYS A 1 14 ? 23.391 0.497 -5.530 1.00 0.00 14 CYS A CA 3
ATOM 1246 C C . CYS A 1 14 ? 22.397 0.024 -6.580 1.00 0.00 14 CYS A C 3
ATOM 1247 O O . CYS A 1 14 ? 22.711 -0.824 -7.416 1.00 0.00 14 CYS A O 3
ATOM 1254 N N . ALA A 1 15 ? 21.206 0.582 -6.532 1.00 0.00 15 ALA A N 3
ATOM 1255 C CA . ALA A 1 15 ? 20.170 0.228 -7.476 1.00 0.00 15 ALA A CA 3
ATOM 1256 C C . ALA A 1 15 ? 20.532 0.725 -8.865 1.00 0.00 15 ALA A C 3
ATOM 1257 O O . ALA A 1 15 ? 20.280 0.055 -9.867 1.00 0.00 15 ALA A O 3
ATOM 1264 N N . SER A 1 16 ? 21.131 1.910 -8.911 1.00 0.00 16 SER A N 3
ATOM 1265 C CA . SER A 1 16 ? 21.542 2.517 -10.176 1.00 0.00 16 SER A CA 3
ATOM 1266 C C . SER A 1 16 ? 23.056 2.446 -10.345 1.00 0.00 16 SER A C 3
ATOM 1267 O O . SER A 1 16 ? 23.562 2.319 -11.460 1.00 0.00 16 SER A O 3
ATOM 1275 N N . GLY A 1 17 ? 23.772 2.537 -9.228 1.00 0.00 17 GLY A N 3
ATOM 1276 C CA . GLY A 1 17 ? 25.234 2.490 -9.243 1.00 0.00 17 GLY A CA 3
ATOM 1277 C C . GLY A 1 17 ? 25.805 3.869 -8.954 1.00 0.00 17 GLY A C 3
ATOM 1278 O O . GLY A 1 17 ? 26.843 4.249 -9.497 1.00 0.00 17 GLY A O 3
ATOM 1282 N N . GLY A 1 18 ? 25.111 4.622 -8.096 1.00 0.00 18 GLY A N 3
ATOM 1283 C CA . GLY A 1 18 ? 25.543 5.975 -7.736 1.00 0.00 18 GLY A CA 3
ATOM 1284 C C . GLY A 1 18 ? 25.779 6.107 -6.237 1.00 0.00 18 GLY A C 3
ATOM 1285 O O . GLY A 1 18 ? 25.208 6.979 -5.581 1.00 0.00 18 GLY A O 3
ATOM 1289 N N . THR A 1 19 ? 26.620 5.235 -5.702 1.00 0.00 19 THR A N 3
ATOM 1290 C CA . THR A 1 19 ? 26.930 5.244 -4.281 1.00 0.00 19 THR A CA 3
ATOM 1291 C C . THR A 1 19 ? 27.984 6.298 -3.974 1.00 0.00 19 THR A C 3
ATOM 1292 O O . THR A 1 19 ? 28.568 6.892 -4.880 1.00 0.00 19 THR A O 3
ATOM 1303 N N . ILE A 1 20 ? 28.217 6.526 -2.691 1.00 0.00 20 ILE A N 3
ATOM 1304 C CA . ILE A 1 20 ? 29.197 7.510 -2.261 1.00 0.00 20 ILE A CA 3
ATOM 1305 C C . ILE A 1 20 ? 30.605 6.972 -2.488 1.00 0.00 20 ILE A C 3
ATOM 1306 O O . ILE A 1 20 ? 31.562 7.736 -2.609 1.00 0.00 20 ILE A O 3
ATOM 1322 N N . GLY A 1 21 ? 30.718 5.650 -2.539 1.00 0.00 21 GLY A N 3
ATOM 1323 C CA . GLY A 1 21 ? 32.012 5.009 -2.748 1.00 0.00 21 GLY A CA 3
ATOM 1324 C C . GLY A 1 21 ? 32.598 5.389 -4.101 1.00 0.00 21 GLY A C 3
ATOM 1325 O O . GLY A 1 21 ? 33.816 5.427 -4.276 1.00 0.00 21 GLY A O 3
ATOM 1329 N N . CYS A 1 22 ? 31.719 5.666 -5.052 1.00 0.00 22 CYS A N 3
ATOM 1330 C CA . CYS A 1 22 ? 32.145 6.042 -6.395 1.00 0.00 22 CYS A CA 3
ATOM 1331 C C . CYS A 1 22 ? 33.234 5.100 -6.898 1.00 0.00 22 CYS A C 3
ATOM 1332 O O . CYS A 1 22 ? 34.424 5.345 -6.696 1.00 0.00 22 CYS A O 3
ATOM 1339 N N . GLY A 1 23 ? 32.815 4.022 -7.559 1.00 0.00 23 GLY A N 3
ATOM 1340 C CA . GLY A 1 23 ? 33.752 3.039 -8.100 1.00 0.00 23 GLY A CA 3
ATOM 1341 C C . GLY A 1 23 ? 33.193 1.626 -7.970 1.00 0.00 23 GLY A C 3
ATOM 1342 O O . GLY A 1 23 ? 33.193 1.044 -6.886 1.00 0.00 23 GLY A O 3
ATOM 1346 N N . GLY A 1 24 ? 32.722 1.086 -9.086 1.00 0.00 24 GLY A N 3
ATOM 1347 C CA . GLY A 1 24 ? 32.164 -0.263 -9.097 1.00 0.00 24 GLY A CA 3
ATOM 1348 C C . GLY A 1 24 ? 31.128 -0.441 -7.993 1.00 0.00 24 GLY A C 3
ATOM 1349 O O . GLY A 1 24 ? 31.261 -1.320 -7.144 1.00 0.00 24 GLY A O 3
ATOM 1353 N N . GLY A 1 25 ? 30.095 0.391 -8.011 1.00 0.00 25 GLY A N 3
ATOM 1354 C CA . GLY A 1 25 ? 29.046 0.309 -7.000 1.00 0.00 25 GLY A CA 3
ATOM 1355 C C . GLY A 1 25 ? 28.375 -1.058 -7.016 1.00 0.00 25 GLY A C 3
ATOM 1356 O O . GLY A 1 25 ? 27.454 -1.315 -6.245 1.00 0.00 25 GLY A O 3
ATOM 1360 N N . ALA A 1 26 ? 28.831 -1.938 -7.893 1.00 0.00 26 ALA A N 3
ATOM 1361 C CA . ALA A 1 26 ? 28.243 -3.263 -7.967 1.00 0.00 26 ALA A CA 3
ATOM 1362 C C . ALA A 1 26 ? 28.419 -3.992 -6.636 1.00 0.00 26 ALA A C 3
ATOM 1363 O O . ALA A 1 26 ? 27.480 -4.581 -6.095 1.00 0.00 26 ALA A O 3
ATOM 1370 N N . VAL A 1 27 ? 29.637 -3.930 -6.116 1.00 0.00 27 VAL A N 3
ATOM 1371 C CA . VAL A 1 27 ? 29.976 -4.576 -4.847 1.00 0.00 27 VAL A CA 3
ATOM 1372 C C . VAL A 1 27 ? 29.317 -3.854 -3.664 1.00 0.00 27 VAL A C 3
ATOM 1373 O O . VAL A 1 27 ? 29.157 -4.422 -2.587 1.00 0.00 27 VAL A O 3
ATOM 1386 N N . ALA A 1 28 ? 28.930 -2.598 -3.858 1.00 0.00 28 ALA A N 3
ATOM 1387 C CA . ALA A 1 28 ? 28.295 -1.848 -2.777 1.00 0.00 28 ALA A CA 3
ATOM 1388 C C . ALA A 1 28 ? 27.011 -2.540 -2.327 1.00 0.00 28 ALA A C 3
ATOM 1389 O O . ALA A 1 28 ? 26.601 -2.413 -1.172 1.00 0.00 28 ALA A O 3
ATOM 1396 N N . CYS A 1 29 ? 26.362 -3.247 -3.243 1.00 0.00 29 CYS A N 3
ATOM 1397 C CA . CYS A 1 29 ? 25.123 -3.909 -2.902 1.00 0.00 29 CYS A CA 3
ATOM 1398 C C . CYS A 1 29 ? 25.333 -4.938 -1.814 1.00 0.00 29 CYS A C 3
ATOM 1399 O O . CYS A 1 29 ? 24.602 -4.973 -0.827 1.00 0.00 29 CYS A O 3
ATOM 1406 N N . GLN A 1 30 ? 26.324 -5.798 -2.006 1.00 0.00 30 GLN A N 3
ATOM 1407 C CA . GLN A 1 30 ? 26.568 -6.852 -1.022 1.00 0.00 30 GLN A CA 3
ATOM 1408 C C . GLN A 1 30 ? 27.072 -6.270 0.290 1.00 0.00 30 GLN A C 3
ATOM 1409 O O . GLN A 1 30 ? 26.767 -6.786 1.368 1.00 0.00 30 GLN A O 3
ATOM 1423 N N . ASN A 1 31 ? 27.826 -5.189 0.194 1.00 0.00 31 ASN A N 3
ATOM 1424 C CA . ASN A 1 31 ? 28.365 -4.536 1.374 1.00 0.00 31 ASN A CA 3
ATOM 1425 C C . ASN A 1 31 ? 27.255 -4.235 2.372 1.00 0.00 31 ASN A C 3
ATOM 1426 O O . ASN A 1 31 ? 27.472 -4.245 3.582 1.00 0.00 31 ASN A O 3
ATOM 1437 N N . TYR A 1 32 ? 26.077 -3.965 1.854 1.00 0.00 32 TYR A N 3
ATOM 1438 C CA . TYR A 1 32 ? 24.936 -3.655 2.701 1.00 0.00 32 TYR A CA 3
ATOM 1439 C C . TYR A 1 32 ? 24.629 -4.786 3.685 1.00 0.00 32 TYR A C 3
ATOM 1440 O O . TYR A 1 32 ? 24.428 -4.527 4.870 1.00 0.00 32 TYR A O 3
ATOM 1458 N N . ARG A 1 33 ? 24.578 -6.022 3.216 1.00 0.00 33 ARG A N 3
ATOM 1459 C CA . ARG A 1 33 ? 24.273 -7.126 4.121 1.00 0.00 33 ARG A CA 3
ATOM 1460 C C . ARG A 1 33 ? 25.365 -7.222 5.181 1.00 0.00 33 ARG A C 3
ATOM 1461 O O . ARG A 1 33 ? 25.101 -7.465 6.357 1.00 0.00 33 ARG A O 3
ATOM 1482 N N . GLN A 1 34 ? 26.594 -7.046 4.726 1.00 0.00 34 GLN A N 3
ATOM 1483 C CA . GLN A 1 34 ? 27.760 -7.129 5.597 1.00 0.00 34 GLN A CA 3
ATOM 1484 C C . GLN A 1 34 ? 27.743 -6.043 6.668 1.00 0.00 34 GLN A C 3
ATOM 1485 O O . GLN A 1 34 ? 28.040 -6.306 7.834 1.00 0.00 34 GLN A O 3
ATOM 1499 N N . PHE A 1 35 ? 27.407 -4.817 6.269 1.00 0.00 35 PHE A N 3
ATOM 1500 C CA . PHE A 1 35 ? 27.371 -3.702 7.216 1.00 0.00 35 PHE A CA 3
ATOM 1501 C C . PHE A 1 35 ? 25.996 -3.604 7.846 1.00 0.00 35 PHE A C 3
ATOM 1502 O O . PHE A 1 35 ? 25.868 -3.585 9.070 1.00 0.00 35 PHE A O 3
ATOM 1519 N N . CYS A 1 36 ? 24.965 -3.547 7.005 1.00 0.00 36 CYS A N 3
ATOM 1520 C CA . CYS A 1 36 ? 23.600 -3.457 7.491 1.00 0.00 36 CYS A CA 3
ATOM 1521 C C . CYS A 1 36 ? 22.879 -4.784 7.271 1.00 0.00 36 CYS A C 3
ATOM 1522 O O . CYS A 1 36 ? 22.510 -5.129 6.149 1.00 0.00 36 CYS A O 3
ATOM 1529 N N . ARG A 1 37 ? 22.685 -5.517 8.361 1.00 0.00 37 ARG A N 3
ATOM 1530 C CA . ARG A 1 37 ? 22.009 -6.805 8.303 1.00 0.00 37 ARG A CA 3
ATOM 1531 C C . ARG A 1 37 ? 20.766 -6.732 7.422 1.00 0.00 37 ARG A C 3
ATOM 1532 O O . ARG A 1 37 ? 20.251 -5.639 7.247 1.00 0.00 37 ARG A O 3
ATOM 1576 N N . GLY A 1 1 ? 29.844 5.488 6.460 1.00 0.00 1 GLY A N 4
ATOM 1577 C CA . GLY A 1 1 ? 30.205 4.722 7.687 1.00 0.00 1 GLY A CA 4
ATOM 1578 C C . GLY A 1 1 ? 28.976 4.575 8.575 1.00 0.00 1 GLY A C 4
ATOM 1579 O O . GLY A 1 1 ? 28.924 5.126 9.675 1.00 0.00 1 GLY A O 4
ATOM 1585 N N . LEU A 1 2 ? 27.988 3.828 8.089 1.00 0.00 2 LEU A N 4
ATOM 1586 C CA . LEU A 1 2 ? 26.758 3.613 8.841 1.00 0.00 2 LEU A CA 4
ATOM 1587 C C . LEU A 1 2 ? 26.204 4.939 9.343 1.00 0.00 2 LEU A C 4
ATOM 1588 O O . LEU A 1 2 ? 26.696 5.510 10.318 1.00 0.00 2 LEU A O 4
ATOM 1604 N N . GLY A 1 3 ? 25.172 5.418 8.664 1.00 0.00 3 GLY A N 4
ATOM 1605 C CA . GLY A 1 3 ? 24.540 6.679 9.032 1.00 0.00 3 GLY A CA 4
ATOM 1606 C C . GLY A 1 3 ? 23.087 6.711 8.589 1.00 0.00 3 GLY A C 4
ATOM 1607 O O . GLY A 1 3 ? 22.646 5.882 7.791 1.00 0.00 3 GLY A O 4
ATOM 1611 N N . LYS A 1 4 ? 22.350 7.678 9.101 1.00 0.00 4 LYS A N 4
ATOM 1612 C CA . LYS A 1 4 ? 20.953 7.804 8.749 1.00 0.00 4 LYS A CA 4
ATOM 1613 C C . LYS A 1 4 ? 20.831 8.126 7.267 1.00 0.00 4 LYS A C 4
ATOM 1614 O O . LYS A 1 4 ? 21.486 9.041 6.765 1.00 0.00 4 LYS A O 4
ATOM 1633 N N . ALA A 1 5 ? 20.004 7.366 6.572 1.00 0.00 5 ALA A N 4
ATOM 1634 C CA . ALA A 1 5 ? 19.799 7.583 5.154 1.00 0.00 5 ALA A CA 4
ATOM 1635 C C . ALA A 1 5 ? 21.061 7.261 4.390 1.00 0.00 5 ALA A C 4
ATOM 1636 O O . ALA A 1 5 ? 21.020 6.999 3.189 1.00 0.00 5 ALA A O 4
ATOM 1643 N N . GLN A 1 6 ? 22.185 7.268 5.089 1.00 0.00 6 GLN A N 4
ATOM 1644 C CA . GLN A 1 6 ? 23.423 6.963 4.461 1.00 0.00 6 GLN A CA 4
ATOM 1645 C C . GLN A 1 6 ? 23.419 5.504 4.086 1.00 0.00 6 GLN A C 4
ATOM 1646 O O . GLN A 1 6 ? 23.823 5.124 2.995 1.00 0.00 6 GLN A O 4
ATOM 1660 N N . CYS A 1 7 ? 22.942 4.696 5.019 1.00 0.00 7 CYS A N 4
ATOM 1661 C CA . CYS A 1 7 ? 22.874 3.260 4.798 1.00 0.00 7 CYS A CA 4
ATOM 1662 C C . CYS A 1 7 ? 21.821 2.932 3.747 1.00 0.00 7 CYS A C 4
ATOM 1663 O O . CYS A 1 7 ? 22.079 2.204 2.796 1.00 0.00 7 CYS A O 4
ATOM 1670 N N . ALA A 1 8 ? 20.630 3.466 3.933 1.00 0.00 8 ALA A N 4
ATOM 1671 C CA . ALA A 1 8 ? 19.555 3.204 2.996 1.00 0.00 8 ALA A CA 4
ATOM 1672 C C . ALA A 1 8 ? 19.908 3.707 1.606 1.00 0.00 8 ALA A C 4
ATOM 1673 O O . ALA A 1 8 ? 19.737 3.000 0.612 1.00 0.00 8 ALA A O 4
ATOM 1680 N N . ALA A 1 9 ? 20.408 4.925 1.550 1.00 0.00 9 ALA A N 4
ATOM 1681 C CA . ALA A 1 9 ? 20.777 5.520 0.281 1.00 0.00 9 ALA A CA 4
ATOM 1682 C C . ALA A 1 9 ? 21.908 4.738 -0.353 1.00 0.00 9 ALA A C 4
ATOM 1683 O O . ALA A 1 9 ? 22.002 4.641 -1.572 1.00 0.00 9 ALA A O 4
ATOM 1690 N N . LEU A 1 10 ? 22.764 4.172 0.477 1.00 0.00 10 LEU A N 4
ATOM 1691 C CA . LEU A 1 10 ? 23.875 3.404 -0.033 1.00 0.00 10 LEU A CA 4
ATOM 1692 C C . LEU A 1 10 ? 23.372 2.208 -0.823 1.00 0.00 10 LEU A C 4
ATOM 1693 O O . LEU A 1 10 ? 23.842 1.945 -1.934 1.00 0.00 10 LEU A O 4
ATOM 1709 N N . TRP A 1 11 ? 22.386 1.500 -0.278 1.00 0.00 11 TRP A N 4
ATOM 1710 C CA . TRP A 1 11 ? 21.838 0.365 -0.995 1.00 0.00 11 TRP A CA 4
ATOM 1711 C C . TRP A 1 11 ? 20.955 0.843 -2.146 1.00 0.00 11 TRP A C 4
ATOM 1712 O O . TRP A 1 11 ? 21.005 0.295 -3.245 1.00 0.00 11 TRP A O 4
ATOM 1733 N N . LEU A 1 12 ? 20.128 1.842 -1.869 1.00 0.00 12 LEU A N 4
ATOM 1734 C CA . LEU A 1 12 ? 19.209 2.356 -2.875 1.00 0.00 12 LEU A CA 4
ATOM 1735 C C . LEU A 1 12 ? 19.970 2.941 -4.064 1.00 0.00 12 LEU A C 4
ATOM 1736 O O . LEU A 1 12 ? 19.595 2.731 -5.215 1.00 0.00 12 LEU A O 4
ATOM 1752 N N . GLN A 1 13 ? 21.035 3.679 -3.783 1.00 0.00 13 GLN A N 4
ATOM 1753 C CA . GLN A 1 13 ? 21.822 4.285 -4.844 1.00 0.00 13 GLN A CA 4
ATOM 1754 C C . GLN A 1 13 ? 22.392 3.213 -5.759 1.00 0.00 13 GLN A C 4
ATOM 1755 O O . GLN A 1 13 ? 22.427 3.378 -6.977 1.00 0.00 13 GLN A O 4
ATOM 1769 N N . CYS A 1 14 ? 22.830 2.113 -5.163 1.00 0.00 14 CYS A N 4
ATOM 1770 C CA . CYS A 1 14 ? 23.393 1.014 -5.939 1.00 0.00 14 CYS A CA 4
ATOM 1771 C C . CYS A 1 14 ? 22.348 0.415 -6.868 1.00 0.00 14 CYS A C 4
ATOM 1772 O O . CYS A 1 14 ? 22.624 -0.527 -7.611 1.00 0.00 14 CYS A O 4
ATOM 1779 N N . ALA A 1 15 ? 21.150 0.967 -6.828 1.00 0.00 15 ALA A N 4
ATOM 1780 C CA . ALA A 1 15 ? 20.077 0.485 -7.674 1.00 0.00 15 ALA A CA 4
ATOM 1781 C C . ALA A 1 15 ? 20.384 0.772 -9.134 1.00 0.00 15 ALA A C 4
ATOM 1782 O O . ALA A 1 15 ? 20.108 -0.043 -10.015 1.00 0.00 15 ALA A O 4
ATOM 1789 N N . SER A 1 16 ? 20.961 1.944 -9.380 1.00 0.00 16 SER A N 4
ATOM 1790 C CA . SER A 1 16 ? 21.316 2.355 -10.739 1.00 0.00 16 SER A CA 4
ATOM 1791 C C . SER A 1 16 ? 22.824 2.286 -10.951 1.00 0.00 16 SER A C 4
ATOM 1792 O O . SER A 1 16 ? 23.298 2.129 -12.077 1.00 0.00 16 SER A O 4
ATOM 1800 N N . GLY A 1 17 ? 23.573 2.411 -9.860 1.00 0.00 17 GLY A N 4
ATOM 1801 C CA . GLY A 1 17 ? 25.035 2.367 -9.920 1.00 0.00 17 GLY A CA 4
ATOM 1802 C C . GLY A 1 17 ? 25.637 3.543 -9.163 1.00 0.00 17 GLY A C 4
ATOM 1803 O O . GLY A 1 17 ? 26.557 4.203 -9.648 1.00 0.00 17 GLY A O 4
ATOM 1807 N N . GLY A 1 18 ? 25.109 3.801 -7.966 1.00 0.00 18 GLY A N 4
ATOM 1808 C CA . GLY A 1 18 ? 25.590 4.904 -7.136 1.00 0.00 18 GLY A CA 4
ATOM 1809 C C . GLY A 1 18 ? 25.961 4.410 -5.742 1.00 0.00 18 GLY A C 4
ATOM 1810 O O . GLY A 1 18 ? 25.258 3.586 -5.155 1.00 0.00 18 GLY A O 4
ATOM 1814 N N . THR A 1 19 ? 27.068 4.923 -5.222 1.00 0.00 19 THR A N 4
ATOM 1815 C CA . THR A 1 19 ? 27.542 4.544 -3.895 1.00 0.00 19 THR A CA 4
ATOM 1816 C C . THR A 1 19 ? 28.418 5.651 -3.297 1.00 0.00 19 THR A C 4
ATOM 1817 O O . THR A 1 19 ? 28.955 6.488 -4.022 1.00 0.00 19 THR A O 4
ATOM 1828 N N . ILE A 1 20 ? 28.553 5.644 -1.971 1.00 0.00 20 ILE A N 4
ATOM 1829 C CA . ILE A 1 20 ? 29.363 6.640 -1.273 1.00 0.00 20 ILE A CA 4
ATOM 1830 C C . ILE A 1 20 ? 30.839 6.374 -1.534 1.00 0.00 20 ILE A C 4
ATOM 1831 O O . ILE A 1 20 ? 31.623 7.299 -1.742 1.00 0.00 20 ILE A O 4
ATOM 1847 N N . GLY A 1 21 ? 31.206 5.096 -1.519 1.00 0.00 21 GLY A N 4
ATOM 1848 C CA . GLY A 1 21 ? 32.588 4.702 -1.753 1.00 0.00 21 GLY A CA 4
ATOM 1849 C C . GLY A 1 21 ? 33.040 5.079 -3.160 1.00 0.00 21 GLY A C 4
ATOM 1850 O O . GLY A 1 21 ? 34.236 5.218 -3.424 1.00 0.00 21 GLY A O 4
ATOM 1854 N N . CYS A 1 22 ? 32.076 5.240 -4.056 1.00 0.00 22 CYS A N 4
ATOM 1855 C CA . CYS A 1 22 ? 32.372 5.599 -5.438 1.00 0.00 22 CYS A CA 4
ATOM 1856 C C . CYS A 1 22 ? 33.365 4.616 -6.052 1.00 0.00 22 CYS A C 4
ATOM 1857 O O . CYS A 1 22 ? 34.539 4.584 -5.679 1.00 0.00 22 CYS A O 4
ATOM 1864 N N . GLY A 1 23 ? 32.883 3.814 -7.002 1.00 0.00 23 GLY A N 4
ATOM 1865 C CA . GLY A 1 23 ? 33.725 2.827 -7.677 1.00 0.00 23 GLY A CA 4
ATOM 1866 C C . GLY A 1 23 ? 33.008 1.488 -7.783 1.00 0.00 23 GLY A C 4
ATOM 1867 O O . GLY A 1 23 ? 32.883 0.757 -6.799 1.00 0.00 23 GLY A O 4
ATOM 1871 N N . GLY A 1 24 ? 32.540 1.172 -8.984 1.00 0.00 24 GLY A N 4
ATOM 1872 C CA . GLY A 1 24 ? 31.835 -0.084 -9.216 1.00 0.00 24 GLY A CA 4
ATOM 1873 C C . GLY A 1 24 ? 30.761 -0.307 -8.161 1.00 0.00 24 GLY A C 4
ATOM 1874 O O . GLY A 1 24 ? 30.900 -1.168 -7.297 1.00 0.00 24 GLY A O 4
ATOM 1878 N N . GLY A 1 25 ? 29.689 0.473 -8.236 1.00 0.00 25 GLY A N 4
ATOM 1879 C CA . GLY A 1 25 ? 28.603 0.347 -7.272 1.00 0.00 25 GLY A CA 4
ATOM 1880 C C . GLY A 1 25 ? 28.046 -1.069 -7.256 1.00 0.00 25 GLY A C 4
ATOM 1881 O O . GLY A 1 25 ? 27.157 -1.384 -6.470 1.00 0.00 25 GLY A O 4
ATOM 1885 N N . ALA A 1 26 ? 28.567 -1.923 -8.127 1.00 0.00 26 ALA A N 4
ATOM 1886 C CA . ALA A 1 26 ? 28.089 -3.295 -8.185 1.00 0.00 26 ALA A CA 4
ATOM 1887 C C . ALA A 1 26 ? 28.305 -3.995 -6.841 1.00 0.00 26 ALA A C 4
ATOM 1888 O O . ALA A 1 26 ? 27.395 -4.614 -6.286 1.00 0.00 26 ALA A O 4
ATOM 1895 N N . VAL A 1 27 ? 29.515 -3.866 -6.318 1.00 0.00 27 VAL A N 4
ATOM 1896 C CA . VAL A 1 27 ? 29.869 -4.475 -5.033 1.00 0.00 27 VAL A CA 4
ATOM 1897 C C . VAL A 1 27 ? 29.184 -3.736 -3.878 1.00 0.00 27 VAL A C 4
ATOM 1898 O O . VAL A 1 27 ? 29.060 -4.259 -2.773 1.00 0.00 27 VAL A O 4
ATOM 1911 N N . ALA A 1 28 ? 28.749 -2.510 -4.126 1.00 0.00 28 ALA A N 4
ATOM 1912 C CA . ALA A 1 28 ? 28.094 -1.731 -3.081 1.00 0.00 28 ALA A CA 4
ATOM 1913 C C . ALA A 1 28 ? 26.848 -2.440 -2.574 1.00 0.00 28 ALA A C 4
ATOM 1914 O O . ALA A 1 28 ? 26.457 -2.278 -1.419 1.00 0.00 28 ALA A O 4
ATOM 1921 N N . CYS A 1 29 ? 26.213 -3.214 -3.443 1.00 0.00 29 CYS A N 4
ATOM 1922 C CA . CYS A 1 29 ? 25.004 -3.914 -3.060 1.00 0.00 29 CYS A CA 4
ATOM 1923 C C . CYS A 1 29 ? 25.268 -4.886 -1.930 1.00 0.00 29 CYS A C 4
ATOM 1924 O O . CYS A 1 29 ? 24.547 -4.912 -0.934 1.00 0.00 29 CYS A O 4
ATOM 1931 N N . GLN A 1 30 ? 26.290 -5.708 -2.101 1.00 0.00 30 GLN A N 4
ATOM 1932 C CA . GLN A 1 30 ? 26.590 -6.709 -1.083 1.00 0.00 30 GLN A CA 4
ATOM 1933 C C . GLN A 1 30 ? 27.095 -6.053 0.194 1.00 0.00 30 GLN A C 4
ATOM 1934 O O . GLN A 1 30 ? 26.846 -6.539 1.298 1.00 0.00 30 GLN A O 4
ATOM 1948 N N . ASN A 1 31 ? 27.796 -4.944 0.036 1.00 0.00 31 ASN A N 4
ATOM 1949 C CA . ASN A 1 31 ? 28.334 -4.221 1.174 1.00 0.00 31 ASN A CA 4
ATOM 1950 C C . ASN A 1 31 ? 27.238 -3.909 2.178 1.00 0.00 31 ASN A C 4
ATOM 1951 O O . ASN A 1 31 ? 27.474 -3.871 3.384 1.00 0.00 31 ASN A O 4
ATOM 1962 N N . TYR A 1 32 ? 26.045 -3.682 1.673 1.00 0.00 32 TYR A N 4
ATOM 1963 C CA . TYR A 1 32 ? 24.915 -3.365 2.529 1.00 0.00 32 TYR A CA 4
ATOM 1964 C C . TYR A 1 32 ? 24.669 -4.467 3.560 1.00 0.00 32 TYR A C 4
ATOM 1965 O O . TYR A 1 32 ? 24.466 -4.178 4.737 1.00 0.00 32 TYR A O 4
ATOM 1983 N N . ARG A 1 33 ? 24.666 -5.719 3.125 1.00 0.00 33 ARG A N 4
ATOM 1984 C CA . ARG A 1 33 ? 24.415 -6.812 4.057 1.00 0.00 33 ARG A CA 4
ATOM 1985 C C . ARG A 1 33 ? 25.514 -6.858 5.114 1.00 0.00 33 ARG A C 4
ATOM 1986 O O . ARG A 1 33 ? 25.254 -7.072 6.298 1.00 0.00 33 ARG A O 4
ATOM 2007 N N . GLN A 1 34 ? 26.743 -6.671 4.657 1.00 0.00 34 GLN A N 4
ATOM 2008 C CA . GLN A 1 34 ? 27.909 -6.707 5.534 1.00 0.00 34 GLN A CA 4
ATOM 2009 C C . GLN A 1 34 ? 27.880 -5.577 6.558 1.00 0.00 34 GLN A C 4
ATOM 2010 O O . GLN A 1 34 ? 28.201 -5.785 7.728 1.00 0.00 34 GLN A O 4
ATOM 2024 N N . PHE A 1 35 ? 27.506 -4.377 6.116 1.00 0.00 35 PHE A N 4
ATOM 2025 C CA . PHE A 1 35 ? 27.454 -3.228 7.020 1.00 0.00 35 PHE A CA 4
ATOM 2026 C C . PHE A 1 35 ? 26.083 -3.141 7.661 1.00 0.00 35 PHE A C 4
ATOM 2027 O O . PHE A 1 35 ? 25.965 -3.102 8.886 1.00 0.00 35 PHE A O 4
ATOM 2044 N N . CYS A 1 36 ? 25.038 -3.121 6.831 1.00 0.00 36 CYS A N 4
ATOM 2045 C CA . CYS A 1 36 ? 23.677 -3.048 7.335 1.00 0.00 36 CYS A CA 4
ATOM 2046 C C . CYS A 1 36 ? 22.976 -4.391 7.161 1.00 0.00 36 CYS A C 4
ATOM 2047 O O . CYS A 1 36 ? 22.599 -4.772 6.053 1.00 0.00 36 CYS A O 4
ATOM 2054 N N . ARG A 1 37 ? 22.798 -5.098 8.271 1.00 0.00 37 ARG A N 4
ATOM 2055 C CA . ARG A 1 37 ? 22.132 -6.395 8.240 1.00 0.00 37 ARG A CA 4
ATOM 2056 C C . ARG A 1 37 ? 20.626 -6.218 8.074 1.00 0.00 37 ARG A C 4
ATOM 2057 O O . ARG A 1 37 ? 20.075 -6.825 7.170 1.00 0.00 37 ARG A O 4
ATOM 2101 N N . GLY A 1 1 ? 27.544 4.078 4.689 1.00 0.00 1 GLY A N 5
ATOM 2102 C CA . GLY A 1 1 ? 28.728 4.422 5.525 1.00 0.00 1 GLY A CA 5
ATOM 2103 C C . GLY A 1 1 ? 28.322 4.441 6.993 1.00 0.00 1 GLY A C 5
ATOM 2104 O O . GLY A 1 1 ? 28.827 5.247 7.775 1.00 0.00 1 GLY A O 5
ATOM 2110 N N . LEU A 1 2 ? 27.402 3.552 7.357 1.00 0.00 2 LEU A N 5
ATOM 2111 C CA . LEU A 1 2 ? 26.926 3.472 8.734 1.00 0.00 2 LEU A CA 5
ATOM 2112 C C . LEU A 1 2 ? 26.341 4.812 9.168 1.00 0.00 2 LEU A C 5
ATOM 2113 O O . LEU A 1 2 ? 25.899 4.971 10.305 1.00 0.00 2 LEU A O 5
ATOM 2129 N N . GLY A 1 3 ? 26.340 5.772 8.247 1.00 0.00 3 GLY A N 5
ATOM 2130 C CA . GLY A 1 3 ? 25.806 7.100 8.528 1.00 0.00 3 GLY A CA 5
ATOM 2131 C C . GLY A 1 3 ? 24.323 7.168 8.209 1.00 0.00 3 GLY A C 5
ATOM 2132 O O . GLY A 1 3 ? 23.783 6.304 7.517 1.00 0.00 3 GLY A O 5
ATOM 2136 N N . LYS A 1 4 ? 23.672 8.204 8.700 1.00 0.00 4 LYS A N 5
ATOM 2137 C CA . LYS A 1 4 ? 22.254 8.365 8.450 1.00 0.00 4 LYS A CA 5
ATOM 2138 C C . LYS A 1 4 ? 22.028 8.594 6.964 1.00 0.00 4 LYS A C 5
ATOM 2139 O O . LYS A 1 4 ? 22.683 9.433 6.346 1.00 0.00 4 LYS A O 5
ATOM 2158 N N . ALA A 1 5 ? 21.114 7.839 6.398 1.00 0.00 5 ALA A N 5
ATOM 2159 C CA . ALA A 1 5 ? 20.806 7.967 4.989 1.00 0.00 5 ALA A CA 5
ATOM 2160 C C . ALA A 1 5 ? 21.987 7.526 4.158 1.00 0.00 5 ALA A C 5
ATOM 2161 O O . ALA A 1 5 ? 21.839 7.192 2.983 1.00 0.00 5 ALA A O 5
ATOM 2168 N N . GLN A 1 6 ? 23.163 7.504 4.772 1.00 0.00 6 GLN A N 5
ATOM 2169 C CA . GLN A 1 6 ? 24.328 7.078 4.072 1.00 0.00 6 GLN A CA 5
ATOM 2170 C C . GLN A 1 6 ? 24.191 5.606 3.783 1.00 0.00 6 GLN A C 5
ATOM 2171 O O . GLN A 1 6 ? 24.490 5.142 2.694 1.00 0.00 6 GLN A O 5
ATOM 2185 N N . CYS A 1 7 ? 23.719 4.891 4.790 1.00 0.00 7 CYS A N 5
ATOM 2186 C CA . CYS A 1 7 ? 23.522 3.453 4.669 1.00 0.00 7 CYS A CA 5
ATOM 2187 C C . CYS A 1 7 ? 22.361 3.142 3.736 1.00 0.00 7 CYS A C 5
ATOM 2188 O O . CYS A 1 7 ? 22.483 2.343 2.811 1.00 0.00 7 CYS A O 5
ATOM 2195 N N . ALA A 1 8 ? 21.227 3.769 3.987 1.00 0.00 8 ALA A N 5
ATOM 2196 C CA . ALA A 1 8 ? 20.060 3.523 3.161 1.00 0.00 8 ALA A CA 5
ATOM 2197 C C . ALA A 1 8 ? 20.317 3.924 1.718 1.00 0.00 8 ALA A C 5
ATOM 2198 O O . ALA A 1 8 ? 19.996 3.183 0.786 1.00 0.00 8 ALA A O 5
ATOM 2205 N N . ALA A 1 9 ? 20.910 5.088 1.543 1.00 0.00 9 ALA A N 5
ATOM 2206 C CA . ALA A 1 9 ? 21.210 5.579 0.213 1.00 0.00 9 ALA A CA 5
ATOM 2207 C C . ALA A 1 9 ? 22.205 4.662 -0.466 1.00 0.00 9 ALA A C 5
ATOM 2208 O O . ALA A 1 9 ? 22.189 4.505 -1.681 1.00 0.00 9 ALA A O 5
ATOM 2215 N N . LEU A 1 10 ? 23.076 4.057 0.325 1.00 0.00 10 LEU A N 5
ATOM 2216 C CA . LEU A 1 10 ? 24.078 3.166 -0.225 1.00 0.00 10 LEU A CA 5
ATOM 2217 C C . LEU A 1 10 ? 23.402 1.989 -0.924 1.00 0.00 10 LEU A C 5
ATOM 2218 O O . LEU A 1 10 ? 23.783 1.624 -2.041 1.00 0.00 10 LEU A O 5
ATOM 2234 N N . TRP A 1 11 ? 22.373 1.412 -0.299 1.00 0.00 11 TRP A N 5
ATOM 2235 C CA . TRP A 1 11 ? 21.669 0.302 -0.932 1.00 0.00 11 TRP A CA 5
ATOM 2236 C C . TRP A 1 11 ? 20.725 0.823 -2.020 1.00 0.00 11 TRP A C 5
ATOM 2237 O O . TRP A 1 11 ? 20.604 0.230 -3.092 1.00 0.00 11 TRP A O 5
ATOM 2258 N N . LEU A 1 12 ? 20.035 1.913 -1.712 1.00 0.00 12 LEU A N 5
ATOM 2259 C CA . LEU A 1 12 ? 19.074 2.486 -2.644 1.00 0.00 12 LEU A CA 5
ATOM 2260 C C . LEU A 1 12 ? 19.777 2.928 -3.919 1.00 0.00 12 LEU A C 5
ATOM 2261 O O . LEU A 1 12 ? 19.298 2.686 -5.022 1.00 0.00 12 LEU A O 5
ATOM 2277 N N . GLN A 1 13 ? 20.923 3.570 -3.759 1.00 0.00 13 GLN A N 5
ATOM 2278 C CA . GLN A 1 13 ? 21.682 4.032 -4.903 1.00 0.00 13 GLN A CA 5
ATOM 2279 C C . GLN A 1 13 ? 22.078 2.855 -5.782 1.00 0.00 13 GLN A C 5
ATOM 2280 O O . GLN A 1 13 ? 22.052 2.948 -7.008 1.00 0.00 13 GLN A O 5
ATOM 2294 N N . CYS A 1 14 ? 22.440 1.747 -5.149 1.00 0.00 14 CYS A N 5
ATOM 2295 C CA . CYS A 1 14 ? 22.831 0.560 -5.901 1.00 0.00 14 CYS A CA 5
ATOM 2296 C C . CYS A 1 14 ? 21.710 0.112 -6.826 1.00 0.00 14 CYS A C 5
ATOM 2297 O O . CYS A 1 14 ? 21.898 -0.761 -7.673 1.00 0.00 14 CYS A O 5
ATOM 2304 N N . ALA A 1 15 ? 20.551 0.715 -6.658 1.00 0.00 15 ALA A N 5
ATOM 2305 C CA . ALA A 1 15 ? 19.406 0.382 -7.477 1.00 0.00 15 ALA A CA 5
ATOM 2306 C C . ALA A 1 15 ? 19.654 0.788 -8.920 1.00 0.00 15 ALA A C 5
ATOM 2307 O O . ALA A 1 15 ? 19.264 0.087 -9.853 1.00 0.00 15 ALA A O 5
ATOM 2314 N N . SER A 1 16 ? 20.309 1.929 -9.090 1.00 0.00 16 SER A N 5
ATOM 2315 C CA . SER A 1 16 ? 20.619 2.441 -10.421 1.00 0.00 16 SER A CA 5
ATOM 2316 C C . SER A 1 16 ? 22.001 1.986 -10.866 1.00 0.00 16 SER A C 5
ATOM 2317 O O . SER A 1 16 ? 22.245 1.769 -12.053 1.00 0.00 16 SER A O 5
ATOM 2325 N N . GLY A 1 17 ? 22.905 1.852 -9.902 1.00 0.00 17 GLY A N 5
ATOM 2326 C CA . GLY A 1 17 ? 24.277 1.430 -10.180 1.00 0.00 17 GLY A CA 5
ATOM 2327 C C . GLY A 1 17 ? 25.264 2.477 -9.681 1.00 0.00 17 GLY A C 5
ATOM 2328 O O . GLY A 1 17 ? 26.245 2.790 -10.355 1.00 0.00 17 GLY A O 5
ATOM 2332 N N . GLY A 1 18 ? 24.994 3.018 -8.495 1.00 0.00 18 GLY A N 5
ATOM 2333 C CA . GLY A 1 18 ? 25.863 4.035 -7.913 1.00 0.00 18 GLY A CA 5
ATOM 2334 C C . GLY A 1 18 ? 25.796 4.015 -6.391 1.00 0.00 18 GLY A C 5
ATOM 2335 O O . GLY A 1 18 ? 25.118 3.175 -5.798 1.00 0.00 18 GLY A O 5
ATOM 2339 N N . THR A 1 19 ? 26.508 4.949 -5.767 1.00 0.00 19 THR A N 5
ATOM 2340 C CA . THR A 1 19 ? 26.543 5.053 -4.312 1.00 0.00 19 THR A CA 5
ATOM 2341 C C . THR A 1 19 ? 26.790 6.499 -3.907 1.00 0.00 19 THR A C 5
ATOM 2342 O O . THR A 1 19 ? 26.480 7.427 -4.654 1.00 0.00 19 THR A O 5
ATOM 2353 N N . ILE A 1 20 ? 27.338 6.685 -2.709 1.00 0.00 20 ILE A N 5
ATOM 2354 C CA . ILE A 1 20 ? 27.620 8.009 -2.185 1.00 0.00 20 ILE A CA 5
ATOM 2355 C C . ILE A 1 20 ? 29.045 8.051 -1.618 1.00 0.00 20 ILE A C 5
ATOM 2356 O O . ILE A 1 20 ? 29.452 9.051 -1.025 1.00 0.00 20 ILE A O 5
ATOM 2372 N N . GLY A 1 21 ? 29.804 6.961 -1.810 1.00 0.00 21 GLY A N 5
ATOM 2373 C CA . GLY A 1 21 ? 31.187 6.890 -1.320 1.00 0.00 21 GLY A CA 5
ATOM 2374 C C . GLY A 1 21 ? 32.171 6.625 -2.463 1.00 0.00 21 GLY A C 5
ATOM 2375 O O . GLY A 1 21 ? 33.347 6.348 -2.225 1.00 0.00 21 GLY A O 5
ATOM 2379 N N . CYS A 1 22 ? 31.689 6.713 -3.704 1.00 0.00 22 CYS A N 5
ATOM 2380 C CA . CYS A 1 22 ? 32.532 6.484 -4.874 1.00 0.00 22 CYS A CA 5
ATOM 2381 C C . CYS A 1 22 ? 33.524 5.347 -4.633 1.00 0.00 22 CYS A C 5
ATOM 2382 O O . CYS A 1 22 ? 34.619 5.569 -4.118 1.00 0.00 22 CYS A O 5
ATOM 2389 N N . GLY A 1 23 ? 33.140 4.129 -5.016 1.00 0.00 23 GLY A N 5
ATOM 2390 C CA . GLY A 1 23 ? 34.013 2.971 -4.844 1.00 0.00 23 GLY A CA 5
ATOM 2391 C C . GLY A 1 23 ? 33.215 1.718 -4.515 1.00 0.00 23 GLY A C 5
ATOM 2392 O O . GLY A 1 23 ? 32.753 1.540 -3.387 1.00 0.00 23 GLY A O 5
ATOM 2396 N N . GLY A 1 24 ? 33.071 0.842 -5.507 1.00 0.00 24 GLY A N 5
ATOM 2397 C CA . GLY A 1 24 ? 32.342 -0.417 -5.325 1.00 0.00 24 GLY A CA 5
ATOM 2398 C C . GLY A 1 24 ? 31.253 -0.592 -6.382 1.00 0.00 24 GLY A C 5
ATOM 2399 O O . GLY A 1 24 ? 31.398 -1.391 -7.306 1.00 0.00 24 GLY A O 5
ATOM 2403 N N . GLY A 1 25 ? 30.173 0.163 -6.213 1.00 0.00 25 GLY A N 5
ATOM 2404 C CA . GLY A 1 25 ? 29.030 0.142 -7.111 1.00 0.00 25 GLY A CA 5
ATOM 2405 C C . GLY A 1 25 ? 28.471 -1.251 -7.280 1.00 0.00 25 GLY A C 5
ATOM 2406 O O . GLY A 1 25 ? 27.369 -1.553 -6.834 1.00 0.00 25 GLY A O 5
ATOM 2410 N N . ALA A 1 26 ? 29.233 -2.093 -7.922 1.00 0.00 26 ALA A N 5
ATOM 2411 C CA . ALA A 1 26 ? 28.778 -3.456 -8.143 1.00 0.00 26 ALA A CA 5
ATOM 2412 C C . ALA A 1 26 ? 28.723 -4.191 -6.821 1.00 0.00 26 ALA A C 5
ATOM 2413 O O . ALA A 1 26 ? 27.703 -4.781 -6.445 1.00 0.00 26 ALA A O 5
ATOM 2420 N N . VAL A 1 27 ? 29.816 -4.096 -6.093 1.00 0.00 27 VAL A N 5
ATOM 2421 C CA . VAL A 1 27 ? 29.902 -4.719 -4.788 1.00 0.00 27 VAL A CA 5
ATOM 2422 C C . VAL A 1 27 ? 29.058 -3.929 -3.785 1.00 0.00 27 VAL A C 5
ATOM 2423 O O . VAL A 1 27 ? 28.731 -4.408 -2.703 1.00 0.00 27 VAL A O 5
ATOM 2436 N N . ALA A 1 28 ? 28.706 -2.702 -4.145 1.00 0.00 28 ALA A N 5
ATOM 2437 C CA . ALA A 1 28 ? 27.910 -1.869 -3.255 1.00 0.00 28 ALA A CA 5
ATOM 2438 C C . ALA A 1 28 ? 26.643 -2.584 -2.838 1.00 0.00 28 ALA A C 5
ATOM 2439 O O . ALA A 1 28 ? 26.196 -2.440 -1.700 1.00 0.00 28 ALA A O 5
ATOM 2446 N N . CYS A 1 29 ? 26.051 -3.352 -3.738 1.00 0.00 29 CYS A N 5
ATOM 2447 C CA . CYS A 1 29 ? 24.833 -4.049 -3.378 1.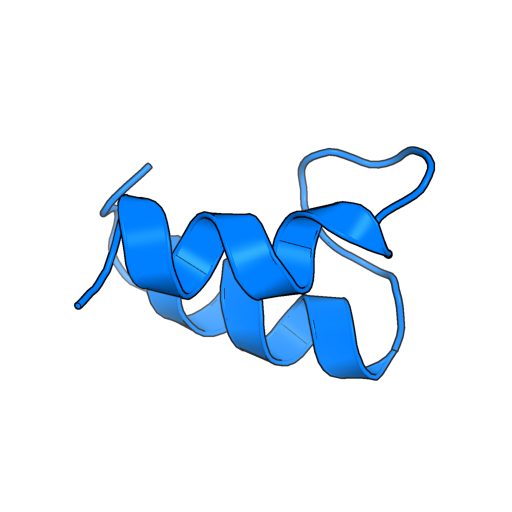00 0.00 29 CYS A CA 5
ATOM 2448 C C . CYS A 1 29 ? 25.081 -5.048 -2.252 1.00 0.00 29 CYS A C 5
ATOM 2449 O O . CYS A 1 29 ? 24.370 -5.063 -1.249 1.00 0.00 29 CYS A O 5
ATOM 2456 N N . GLN A 1 30 ? 26.082 -5.892 -2.436 1.00 0.00 30 GLN A N 5
ATOM 2457 C CA . GLN A 1 30 ? 26.385 -6.914 -1.436 1.00 0.00 30 GLN A CA 5
ATOM 2458 C C . GLN A 1 30 ? 26.939 -6.302 -0.157 1.00 0.00 30 GLN A C 5
ATOM 2459 O O . GLN A 1 30 ? 26.635 -6.762 0.946 1.00 0.00 30 GLN A O 5
ATOM 2473 N N . ASN A 1 31 ? 27.756 -5.269 -0.307 1.00 0.00 31 ASN A N 5
ATOM 2474 C CA . ASN A 1 31 ? 28.352 -4.615 0.841 1.00 0.00 31 ASN A CA 5
ATOM 2475 C C . ASN A 1 31 ? 27.284 -4.277 1.871 1.00 0.00 31 ASN A C 5
ATOM 2476 O O . ASN A 1 31 ? 27.547 -4.263 3.073 1.00 0.00 31 ASN A O 5
ATOM 2487 N N . TYR A 1 32 ? 26.085 -4.008 1.392 1.00 0.00 32 TYR A N 5
ATOM 2488 C CA . TYR A 1 32 ? 24.983 -3.670 2.280 1.00 0.00 32 TYR A CA 5
ATOM 2489 C C . TYR A 1 32 ? 24.703 -4.777 3.301 1.00 0.00 32 TYR A C 5
ATOM 2490 O O . TYR A 1 32 ? 24.551 -4.494 4.489 1.00 0.00 32 TYR A O 5
ATOM 2508 N N . ARG A 1 33 ? 24.619 -6.022 2.861 1.00 0.00 33 ARG A N 5
ATOM 2509 C CA . ARG A 1 33 ? 24.338 -7.107 3.798 1.00 0.00 33 ARG A CA 5
ATOM 2510 C C . ARG A 1 33 ? 25.484 -7.215 4.795 1.00 0.00 33 ARG A C 5
ATOM 2511 O O . ARG A 1 33 ? 25.283 -7.468 5.983 1.00 0.00 33 ARG A O 5
A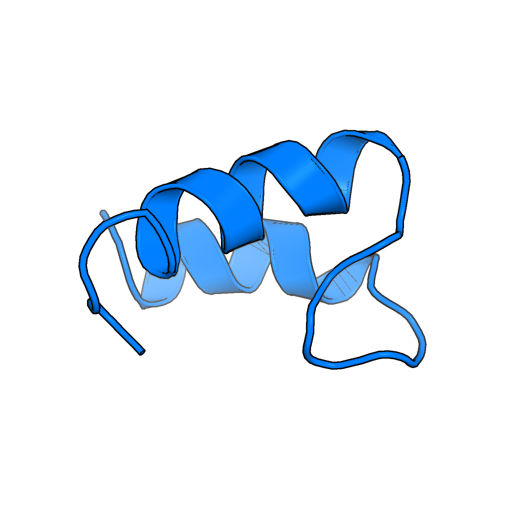TOM 2532 N N . GLN A 1 34 ? 26.688 -7.040 4.278 1.00 0.00 34 GLN A N 5
ATOM 2533 C CA . GLN A 1 34 ? 27.890 -7.136 5.093 1.00 0.00 34 GLN A CA 5
ATOM 2534 C C . GLN A 1 34 ? 27.931 -6.049 6.158 1.00 0.00 34 GLN A C 5
ATOM 2535 O O . GLN A 1 34 ? 28.260 -6.317 7.314 1.00 0.00 34 GLN A O 5
ATOM 2549 N N . PHE A 1 35 ? 27.601 -4.818 5.768 1.00 0.00 35 PHE A N 5
ATOM 2550 C CA . PHE A 1 35 ? 27.616 -3.700 6.711 1.00 0.00 35 PHE A CA 5
ATOM 2551 C C . PHE A 1 35 ? 26.267 -3.582 7.397 1.00 0.00 35 PHE A C 5
ATOM 2552 O O . PHE A 1 35 ? 26.189 -3.549 8.626 1.00 0.00 35 PHE A O 5
ATOM 2569 N N . CYS A 1 36 ? 25.202 -3.520 6.602 1.00 0.00 36 CYS A N 5
ATOM 2570 C CA . CYS A 1 36 ? 23.860 -3.408 7.145 1.00 0.00 36 CYS A CA 5
ATOM 2571 C C . CYS A 1 36 ? 23.134 -4.744 7.007 1.00 0.00 36 CYS A C 5
ATOM 2572 O O . CYS A 1 36 ? 22.727 -5.132 5.912 1.00 0.00 36 CYS A O 5
ATOM 2579 N N . ARG A 1 37 ? 22.976 -5.437 8.128 1.00 0.00 37 ARG A N 5
ATOM 2580 C CA . ARG A 1 37 ? 22.295 -6.725 8.127 1.00 0.00 37 ARG A CA 5
ATOM 2581 C C . ARG A 1 37 ? 20.788 -6.525 8.007 1.00 0.00 37 ARG A C 5
ATOM 2582 O O . ARG A 1 37 ? 20.188 -6.102 8.982 1.00 0.00 37 ARG A O 5
ATOM 2626 N N . GLY A 1 1 ? 28.250 3.081 5.070 1.00 0.00 1 GLY A N 6
ATOM 2627 C CA . GLY A 1 1 ? 27.923 4.476 5.478 1.00 0.00 1 GLY A CA 6
ATOM 2628 C C . GLY A 1 1 ? 27.726 4.532 6.989 1.00 0.00 1 GLY A C 6
ATOM 2629 O O . GLY A 1 1 ? 28.264 5.409 7.663 1.00 0.00 1 GLY A O 6
ATOM 2635 N N . LEU A 1 2 ? 26.946 3.589 7.512 1.00 0.00 2 LEU A N 6
ATOM 2636 C CA . LEU A 1 2 ? 26.677 3.531 8.945 1.00 0.00 2 LEU A CA 6
ATOM 2637 C C . LEU A 1 2 ? 26.054 4.836 9.423 1.00 0.00 2 LEU A C 6
ATOM 2638 O O . LEU A 1 2 ? 25.752 4.994 10.607 1.00 0.00 2 LEU A O 6
ATOM 2654 N N . GLY A 1 3 ? 25.859 5.769 8.495 1.00 0.00 3 GLY A N 6
ATOM 2655 C CA . GLY A 1 3 ? 25.265 7.062 8.823 1.00 0.00 3 GLY A CA 6
ATOM 2656 C C . GLY A 1 3 ? 23.790 7.078 8.468 1.00 0.00 3 GLY A C 6
ATOM 2657 O O . GLY A 1 3 ? 23.306 6.220 7.731 1.00 0.00 3 GLY A O 6
ATOM 2661 N N . LYS A 1 4 ? 23.079 8.060 8.985 1.00 0.00 4 LYS A N 6
ATOM 2662 C CA . LYS A 1 4 ? 21.664 8.162 8.705 1.00 0.00 4 LYS A CA 6
ATOM 2663 C C . LYS A 1 4 ? 21.459 8.441 7.225 1.00 0.00 4 LYS A C 6
ATOM 2664 O O . LYS A 1 4 ? 22.078 9.340 6.656 1.00 0.00 4 LYS A O 6
ATOM 2683 N N . ALA A 1 5 ? 20.599 7.664 6.606 1.00 0.00 5 ALA A N 6
ATOM 2684 C CA . ALA A 1 5 ? 20.316 7.838 5.197 1.00 0.00 5 ALA A CA 6
ATOM 2685 C C . ALA A 1 5 ? 21.546 7.517 4.375 1.00 0.00 5 ALA A C 6
ATOM 2686 O O . ALA A 1 5 ? 21.446 7.225 3.184 1.00 0.00 5 ALA A O 6
ATOM 2693 N N . GLN A 1 6 ? 22.709 7.537 5.018 1.00 0.00 6 GLN A N 6
ATOM 2694 C CA . GLN A 1 6 ? 23.915 7.212 4.331 1.00 0.00 6 GLN A CA 6
ATOM 2695 C C . GLN A 1 6 ? 23.862 5.745 3.991 1.00 0.00 6 GLN A C 6
ATOM 2696 O O . GLN A 1 6 ? 24.210 5.326 2.895 1.00 0.00 6 GLN A O 6
ATOM 2710 N N . CYS A 1 7 ? 23.401 4.984 4.971 1.00 0.00 7 CYS A N 6
ATOM 2711 C CA . CYS A 1 7 ? 23.277 3.540 4.829 1.00 0.00 7 CYS A CA 6
ATOM 2712 C C . CYS A 1 7 ? 22.183 3.179 3.832 1.00 0.00 7 CYS A C 6
ATOM 2713 O O . CYS A 1 7 ? 22.395 2.389 2.916 1.00 0.00 7 CYS A O 6
ATOM 2720 N N . ALA A 1 8 ? 21.009 3.752 4.016 1.00 0.00 8 ALA A N 6
ATOM 2721 C CA . ALA A 1 8 ? 19.905 3.453 3.122 1.00 0.00 8 ALA A CA 6
ATOM 2722 C C . ALA A 1 8 ? 20.224 3.877 1.698 1.00 0.00 8 ALA A C 6
ATOM 2723 O O . ALA A 1 8 ? 19.979 3.137 0.744 1.00 0.00 8 ALA A O 6
ATOM 2730 N N . ALA A 1 9 ? 20.784 5.065 1.563 1.00 0.00 9 ALA A N 6
ATOM 2731 C CA . ALA A 1 9 ? 21.137 5.585 0.254 1.00 0.00 9 ALA A CA 6
ATOM 2732 C C . ALA A 1 9 ? 22.198 4.712 -0.382 1.00 0.00 9 ALA A C 6
ATOM 2733 O O . ALA A 1 9 ? 22.234 4.539 -1.595 1.00 0.00 9 ALA A O 6
ATOM 2740 N N . LEU A 1 10 ? 23.065 4.159 0.444 1.00 0.00 10 LEU A N 6
ATOM 2741 C CA . LEU A 1 10 ? 24.122 3.312 -0.058 1.00 0.00 10 LEU A CA 6
ATOM 2742 C C . LEU A 1 10 ? 23.518 2.102 -0.773 1.00 0.00 10 LEU A C 6
ATOM 2743 O O . LEU A 1 10 ? 23.950 1.744 -1.873 1.00 0.00 10 LEU A O 6
ATOM 2759 N N . TRP A 1 11 ? 22.486 1.496 -0.185 1.00 0.00 11 TRP A N 6
ATOM 2760 C CA . TRP A 1 11 ? 21.844 0.355 -0.831 1.00 0.00 11 TRP A CA 6
ATOM 2761 C C . TRP A 1 11 ? 20.918 0.827 -1.959 1.00 0.00 11 TRP A C 6
ATOM 2762 O O . TRP A 1 11 ? 20.886 0.237 -3.039 1.00 0.00 11 TRP A O 6
ATOM 2783 N N . LEU A 1 12 ? 20.148 1.873 -1.679 1.00 0.00 12 LEU A N 6
ATOM 2784 C CA . LEU A 1 12 ? 19.197 2.399 -2.654 1.00 0.00 12 LEU A CA 6
ATOM 2785 C C . LEU A 1 12 ? 19.901 2.912 -3.906 1.00 0.00 12 LEU A C 6
ATOM 2786 O O . LEU A 1 12 ? 19.469 2.641 -5.026 1.00 0.00 12 LEU A O 6
ATOM 2802 N N . GLN A 1 13 ? 20.975 3.659 -3.706 1.00 0.00 13 GLN A N 6
ATOM 2803 C CA . GLN A 1 13 ? 21.719 4.212 -4.822 1.00 0.00 13 GLN A CA 6
ATOM 2804 C C . GLN A 1 13 ? 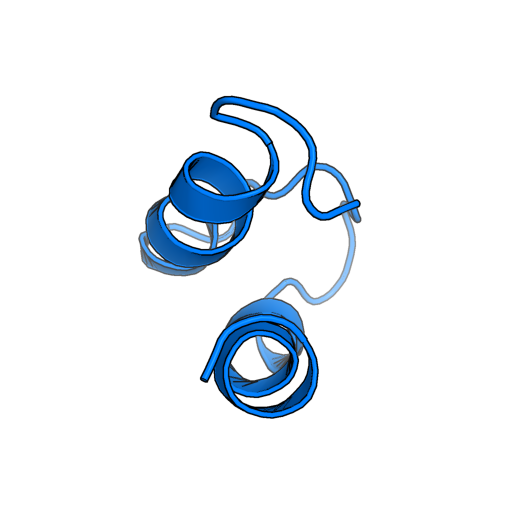22.331 3.087 -5.643 1.00 0.00 13 GLN A C 6
ATOM 2805 O O . GLN A 1 13 ? 22.495 3.195 -6.862 1.00 0.00 13 GLN A O 6
ATOM 2819 N N . CYS A 1 14 ? 22.654 1.997 -4.970 1.00 0.00 14 CYS A N 6
ATOM 2820 C CA . CYS A 1 14 ? 23.221 0.850 -5.657 1.00 0.00 14 CYS A CA 6
ATOM 2821 C C . CYS A 1 14 ? 22.274 0.381 -6.748 1.00 0.00 14 CYS A C 6
ATOM 2822 O O . CYS A 1 14 ? 22.685 -0.243 -7.725 1.00 0.00 14 CYS A O 6
ATOM 2829 N N . ALA A 1 15 ? 21.007 0.697 -6.570 1.00 0.00 15 ALA A N 6
ATOM 2830 C CA . ALA A 1 15 ? 19.996 0.323 -7.532 1.00 0.00 15 ALA A CA 6
ATOM 2831 C C . ALA A 1 15 ? 20.192 1.108 -8.820 1.00 0.00 15 ALA A C 6
ATOM 2832 O O . ALA A 1 15 ? 19.992 0.592 -9.920 1.00 0.00 15 ALA A O 6
ATOM 2839 N N . SER A 1 16 ? 20.581 2.364 -8.659 1.00 0.00 16 SER A N 6
ATOM 2840 C CA . SER A 1 16 ? 20.806 3.240 -9.798 1.00 0.00 16 SER A CA 6
ATOM 2841 C C . SER A 1 16 ? 22.015 2.781 -10.601 1.00 0.00 16 SER A C 6
ATOM 2842 O O . SER A 1 16 ? 22.058 2.930 -11.823 1.00 0.00 16 SER A O 6
ATOM 2850 N N . GLY A 1 17 ? 22.996 2.219 -9.903 1.00 0.00 17 GLY A N 6
ATOM 2851 C CA . GLY A 1 17 ? 24.220 1.729 -10.547 1.00 0.00 17 GLY A CA 6
ATOM 2852 C C . GLY A 1 17 ? 25.463 2.351 -9.918 1.00 0.00 17 GLY A C 6
ATOM 2853 O O . GLY A 1 17 ? 26.562 2.240 -10.459 1.00 0.00 17 GLY A O 6
ATOM 2857 N N . GLY A 1 18 ? 25.286 3.003 -8.772 1.00 0.00 18 GLY A N 6
ATOM 2858 C CA . GLY A 1 18 ? 26.410 3.632 -8.085 1.00 0.00 18 GLY A CA 6
ATOM 2859 C C . GLY A 1 18 ? 25.955 4.236 -6.766 1.00 0.00 18 GLY A C 6
ATOM 2860 O O . GLY A 1 18 ? 24.759 4.370 -6.534 1.00 0.00 18 GLY A O 6
ATOM 2864 N N . THR A 1 19 ? 26.910 4.593 -5.906 1.00 0.00 19 THR A N 6
ATOM 2865 C CA . THR A 1 19 ? 26.592 5.177 -4.603 1.00 0.00 19 THR A CA 6
ATOM 2866 C C . THR A 1 19 ? 27.684 6.152 -4.169 1.00 0.00 19 THR A C 6
ATOM 2867 O O . THR A 1 19 ? 28.698 6.309 -4.848 1.00 0.00 19 THR A O 6
ATOM 2878 N N . ILE A 1 20 ? 27.464 6.802 -3.030 1.00 0.00 20 ILE A N 6
ATOM 2879 C CA . ILE A 1 20 ? 28.426 7.761 -2.502 1.00 0.00 20 ILE A CA 6
ATOM 2880 C C . ILE A 1 20 ? 29.638 7.027 -1.946 1.00 0.00 20 ILE A C 6
ATOM 2881 O O . ILE A 1 20 ? 30.737 7.579 -1.876 1.00 0.00 20 ILE A O 6
ATOM 2897 N N . GLY A 1 21 ? 29.428 5.776 -1.550 1.00 0.00 21 GLY A N 6
ATOM 2898 C CA . GLY A 1 21 ? 30.506 4.967 -0.999 1.00 0.00 21 GLY A CA 6
ATOM 2899 C C . GLY A 1 21 ? 31.700 4.942 -1.943 1.00 0.00 21 GLY A C 6
ATOM 2900 O O . GLY A 1 21 ? 32.810 4.582 -1.550 1.00 0.00 21 GLY A O 6
ATOM 2904 N N . CYS A 1 22 ? 31.462 5.331 -3.189 1.00 0.00 22 CYS A N 6
ATOM 2905 C CA . CYS A 1 22 ? 32.522 5.355 -4.191 1.00 0.00 22 CYS A CA 6
ATOM 2906 C C . CYS A 1 22 ? 33.362 4.085 -4.116 1.00 0.00 22 CYS A C 6
ATOM 2907 O O . CYS A 1 22 ? 34.308 3.999 -3.333 1.00 0.00 22 CYS A O 6
ATOM 2914 N N . GLY A 1 23 ? 33.010 3.101 -4.937 1.00 0.00 23 GLY A N 6
ATOM 2915 C CA . GLY A 1 23 ? 33.734 1.836 -4.960 1.00 0.00 23 GLY A CA 6
ATOM 2916 C C . GLY A 1 23 ? 33.592 1.161 -6.316 1.00 0.00 23 GLY A C 6
ATOM 2917 O O . GLY A 1 23 ? 34.240 1.550 -7.288 1.00 0.00 23 GLY A O 6
ATOM 2921 N N . GLY A 1 24 ? 32.738 0.144 -6.372 1.00 0.00 24 GLY A N 6
ATOM 2922 C CA . GLY A 1 24 ? 32.502 -0.600 -7.614 1.00 0.00 24 GLY A CA 6
ATOM 2923 C C . GLY A 1 24 ? 31.019 -0.609 -7.974 1.00 0.00 24 GLY A C 6
ATOM 2924 O O . GLY A 1 24 ? 30.603 -1.386 -8.824 1.00 0.00 24 GLY A O 6
ATOM 2928 N N . GLY A 1 25 ? 30.256 0.272 -7.312 1.00 0.00 25 GLY A N 6
ATOM 2929 C CA . GLY A 1 25 ? 28.813 0.428 -7.526 1.00 0.00 25 GLY A CA 6
ATOM 2930 C C . GLY A 1 25 ? 28.076 -0.884 -7.421 1.00 0.00 25 GLY A C 6
ATOM 2931 O O . GLY A 1 25 ? 27.240 -1.080 -6.548 1.00 0.00 25 GLY A O 6
ATOM 2935 N N . ALA A 1 26 ? 28.399 -1.774 -8.315 1.00 0.00 26 ALA A N 6
ATOM 2936 C CA . ALA A 1 26 ? 27.774 -3.080 -8.325 1.00 0.00 26 ALA A CA 6
ATOM 2937 C C . ALA A 1 26 ? 28.066 -3.771 -7.001 1.00 0.00 26 ALA A C 6
ATOM 2938 O O . ALA A 1 26 ? 27.188 -4.358 -6.365 1.00 0.00 26 ALA A O 6
ATOM 2945 N N . VAL A 1 27 ? 29.322 -3.669 -6.598 1.00 0.00 27 VAL A N 6
ATOM 2946 C CA . VAL A 1 27 ? 29.787 -4.268 -5.346 1.00 0.00 27 VAL A CA 6
ATOM 2947 C C . VAL A 1 27 ? 29.212 -3.532 -4.129 1.00 0.00 27 VAL A C 6
ATOM 2948 O O . VAL A 1 27 ? 29.125 -4.086 -3.039 1.00 0.00 27 VAL A O 6
ATOM 2961 N N . ALA A 1 28 ? 28.822 -2.279 -4.308 1.00 0.00 28 ALA A N 6
ATOM 2962 C CA . ALA A 1 28 ? 28.272 -1.511 -3.196 1.00 0.00 28 ALA A CA 6
ATOM 2963 C C . ALA A 1 28 ? 27.025 -2.195 -2.634 1.00 0.00 28 ALA A C 6
ATOM 2964 O O . ALA A 1 28 ? 26.708 -2.050 -1.454 1.00 0.00 28 ALA A O 6
ATOM 2971 N N . CYS A 1 29 ? 26.304 -2.912 -3.484 1.00 0.00 29 CYS A N 6
ATOM 2972 C CA . CYS A 1 29 ? 25.090 -3.570 -3.039 1.00 0.00 29 CYS A CA 6
ATOM 2973 C C . CYS A 1 29 ? 25.370 -4.596 -1.957 1.00 0.00 29 CYS A C 6
ATOM 2974 O O . CYS A 1 29 ? 24.703 -4.624 -0.926 1.00 0.00 29 CYS A O 6
ATOM 2981 N N . GLN A 1 30 ? 26.343 -5.456 -2.204 1.00 0.00 30 GLN A N 6
ATOM 2982 C CA . GLN A 1 30 ? 26.659 -6.504 -1.232 1.00 0.00 30 GLN A CA 6
ATOM 2983 C C . GLN A 1 30 ? 27.260 -5.911 0.028 1.00 0.00 30 GLN A C 6
ATOM 2984 O O . GLN A 1 30 ? 27.014 -6.399 1.128 1.00 0.00 30 GLN A O 6
ATOM 2998 N N . ASN A 1 31 ? 28.031 -4.849 -0.133 1.00 0.00 31 ASN A N 6
ATOM 2999 C CA . ASN A 1 31 ? 28.647 -4.202 1.007 1.00 0.00 31 ASN A CA 6
ATOM 3000 C C . ASN A 1 31 ? 27.592 -3.951 2.077 1.00 0.00 31 ASN A C 6
ATOM 3001 O O . ASN A 1 31 ? 27.865 -4.037 3.274 1.00 0.00 31 ASN A O 6
ATOM 3012 N N . TYR A 1 32 ? 26.383 -3.659 1.628 1.00 0.00 32 TYR A N 6
ATOM 3013 C CA . TYR A 1 32 ? 25.273 -3.415 2.540 1.00 0.00 32 TYR A CA 6
ATOM 3014 C C . TYR A 1 32 ? 25.002 -4.632 3.423 1.00 0.00 32 TYR A C 6
ATOM 3015 O O . TYR A 1 32 ? 24.814 -4.490 4.631 1.00 0.00 32 TYR A O 6
ATOM 3033 N N . ARG A 1 33 ? 24.975 -5.822 2.835 1.00 0.00 33 ARG A N 6
ATOM 3034 C CA . ARG A 1 33 ? 24.715 -7.018 3.618 1.00 0.00 33 ARG A CA 6
ATOM 3035 C C . ARG A 1 33 ? 25.787 -7.161 4.688 1.00 0.00 33 ARG A C 6
ATOM 3036 O O . ARG A 1 33 ? 25.519 -7.576 5.814 1.00 0.00 33 ARG A O 6
ATOM 3057 N N . GLN A 1 34 ? 27.008 -6.842 4.296 1.00 0.00 34 GLN A N 6
ATOM 3058 C CA . GLN A 1 34 ? 28.159 -6.950 5.176 1.00 0.00 34 GLN A CA 6
ATOM 3059 C C . GLN A 1 34 ? 28.151 -5.891 6.273 1.00 0.00 34 GLN A C 6
ATOM 3060 O O . GLN A 1 34 ? 28.438 -6.187 7.434 1.00 0.00 34 GLN A O 6
ATOM 3074 N N . PHE A 1 35 ? 27.839 -4.652 5.900 1.00 0.00 35 PHE A N 6
ATOM 3075 C CA . PHE A 1 35 ? 27.824 -3.560 6.872 1.00 0.00 35 PHE A CA 6
ATOM 3076 C C . PHE A 1 35 ? 26.468 -3.491 7.544 1.00 0.00 35 PHE A C 6
ATOM 3077 O O . PHE A 1 35 ? 26.379 -3.467 8.771 1.00 0.00 35 PHE A O 6
ATOM 3094 N N . CYS A 1 36 ? 25.408 -3.464 6.739 1.00 0.00 36 CYS A N 6
ATOM 3095 C CA . CYS A 1 36 ? 24.062 -3.402 7.274 1.00 0.00 36 CYS A CA 6
ATOM 3096 C C . CYS A 1 36 ? 23.366 -4.747 7.079 1.00 0.00 36 CYS A C 6
ATOM 3097 O O . CYS A 1 36 ? 22.963 -5.095 5.970 1.00 0.00 36 CYS A O 6
ATOM 3104 N N . ARG A 1 37 ? 23.229 -5.493 8.168 1.00 0.00 37 ARG A N 6
ATOM 3105 C CA . ARG A 1 37 ? 22.580 -6.798 8.113 1.00 0.00 37 ARG A CA 6
ATOM 3106 C C . ARG A 1 37 ? 21.063 -6.642 8.062 1.00 0.00 37 ARG A C 6
ATOM 3107 O O . ARG A 1 37 ? 20.599 -5.517 8.145 1.00 0.00 37 ARG A O 6
ATOM 3151 N N . GLY A 1 1 ? 28.136 3.317 5.405 1.00 0.00 1 GLY A N 7
ATOM 3152 C CA . GLY A 1 1 ? 28.432 4.596 6.110 1.00 0.00 1 GLY A CA 7
ATOM 3153 C C . GLY A 1 1 ? 27.900 4.525 7.536 1.00 0.00 1 GLY A C 7
ATOM 3154 O O . GLY A 1 1 ? 28.297 5.311 8.395 1.00 0.00 1 GLY A O 7
ATOM 3160 N N . LEU A 1 2 ? 26.997 3.578 7.777 1.00 0.00 2 LEU A N 7
ATOM 3161 C CA . LEU A 1 2 ? 26.409 3.406 9.102 1.00 0.00 2 LEU A CA 7
ATOM 3162 C C . LEU A 1 2 ? 25.720 4.693 9.542 1.00 0.00 2 LEU A C 7
ATOM 3163 O O . LEU A 1 2 ? 25.167 4.770 10.639 1.00 0.00 2 LEU A O 7
ATOM 3179 N N . GLY A 1 3 ? 25.751 5.698 8.673 1.00 0.00 3 GLY A N 7
ATOM 3180 C CA . GLY A 1 3 ? 25.122 6.979 8.970 1.00 0.00 3 GLY A CA 7
ATOM 3181 C C . GLY A 1 3 ? 23.653 6.951 8.592 1.00 0.00 3 GLY A C 7
ATOM 3182 O O . GLY A 1 3 ? 23.207 6.069 7.857 1.00 0.00 3 GLY A O 7
ATOM 3186 N N . LYS A 1 4 ? 22.905 7.923 9.076 1.00 0.00 4 LYS A N 7
ATOM 3187 C CA . LYS A 1 4 ? 21.499 7.984 8.760 1.00 0.00 4 LYS A CA 7
ATOM 3188 C C . LYS A 1 4 ? 21.323 8.245 7.277 1.00 0.00 4 LYS A C 7
ATOM 3189 O O . LYS A 1 4 ? 21.932 9.160 6.722 1.00 0.00 4 LYS A O 7
ATOM 3208 N N . ALA A 1 5 ? 20.494 7.452 6.642 1.00 0.00 5 ALA A N 7
ATOM 3209 C CA . ALA A 1 5 ? 20.241 7.626 5.233 1.00 0.00 5 ALA A CA 7
ATOM 3210 C C . ALA A 1 5 ? 21.481 7.276 4.436 1.00 0.00 5 ALA A C 7
ATOM 3211 O O . ALA A 1 5 ? 21.400 6.975 3.245 1.00 0.00 5 ALA A O 7
ATOM 3218 N N . GLN A 1 6 ? 22.631 7.289 5.100 1.00 0.00 6 GLN A N 7
ATOM 3219 C CA . GLN A 1 6 ? 23.845 6.947 4.440 1.00 0.00 6 GLN A CA 7
ATOM 3220 C C . GLN A 1 6 ? 23.788 5.481 4.103 1.00 0.00 6 GLN A C 7
ATOM 3221 O O . GLN A 1 6 ? 24.156 5.056 3.015 1.00 0.00 6 GLN A O 7
ATOM 3235 N N . CYS A 1 7 ? 23.303 4.721 5.070 1.00 0.00 7 CYS A N 7
ATOM 3236 C CA . CYS A 1 7 ? 23.176 3.283 4.908 1.00 0.00 7 CYS A CA 7
ATOM 3237 C C . CYS A 1 7 ? 22.092 2.944 3.897 1.00 0.00 7 CYS A C 7
ATOM 3238 O O . CYS A 1 7 ? 22.310 2.172 2.968 1.00 0.00 7 CYS A O 7
ATOM 3245 N N . ALA A 1 8 ? 20.917 3.518 4.084 1.00 0.00 8 ALA A N 7
ATOM 3246 C CA . ALA A 1 8 ? 19.816 3.246 3.178 1.00 0.00 8 ALA A CA 7
ATOM 3247 C C . ALA A 1 8 ? 20.146 3.699 1.767 1.00 0.00 8 ALA A C 7
ATOM 3248 O O . ALA A 1 8 ? 19.892 2.983 0.795 1.00 0.00 8 ALA A O 7
ATOM 3255 N N . ALA A 1 9 ? 20.725 4.877 1.664 1.00 0.00 9 ALA A N 7
ATOM 3256 C CA . ALA A 1 9 ? 21.091 5.423 0.369 1.00 0.00 9 ALA A CA 7
ATOM 3257 C C . ALA A 1 9 ? 22.155 4.561 -0.276 1.00 0.00 9 ALA A C 7
ATOM 3258 O O . ALA A 1 9 ? 22.205 4.425 -1.493 1.00 0.00 9 ALA A O 7
ATOM 3265 N N . LEU A 1 10 ? 23.006 3.980 0.548 1.00 0.00 10 LEU A N 7
ATOM 3266 C CA . LEU A 1 10 ? 24.070 3.140 0.045 1.00 0.00 10 LEU A CA 7
ATOM 3267 C C . LEU A 1 10 ? 23.488 1.937 -0.694 1.00 0.00 10 LEU A C 7
ATOM 3268 O O . LEU A 1 10 ? 23.961 1.577 -1.779 1.00 0.00 10 LEU A O 7
ATOM 3284 N N . TRP A 1 11 ? 22.438 1.330 -0.138 1.00 0.00 11 TRP A N 7
ATOM 3285 C CA . TRP A 1 11 ? 21.816 0.192 -0.805 1.00 0.00 11 TRP A CA 7
ATOM 3286 C C . TRP A 1 11 ? 20.940 0.676 -1.965 1.00 0.00 11 TRP A C 7
ATOM 3287 O O . TRP A 1 11 ? 20.938 0.085 -3.045 1.00 0.00 11 TRP A O 7
ATOM 3308 N N . LEU A 1 12 ? 20.178 1.734 -1.713 1.00 0.00 12 LEU A N 7
ATOM 3309 C CA . LEU A 1 12 ? 19.276 2.270 -2.722 1.00 0.00 12 LEU A CA 7
ATOM 3310 C C . LEU A 1 12 ? 20.061 2.772 -3.929 1.00 0.00 12 LEU A C 7
ATOM 3311 O O . LEU A 1 12 ? 19.677 2.539 -5.072 1.00 0.00 12 LEU A O 7
ATOM 3327 N N . GLN A 1 13 ? 21.162 3.459 -3.666 1.00 0.00 13 GLN A N 7
ATOM 3328 C CA . GLN A 1 13 ? 21.983 3.980 -4.740 1.00 0.00 13 GLN A CA 7
ATOM 3329 C C . GLN A 1 13 ? 22.494 2.843 -5.612 1.00 0.00 13 GLN A C 7
ATOM 3330 O O . GLN A 1 13 ? 22.547 2.961 -6.836 1.00 0.00 13 GLN A O 7
ATOM 3344 N N . CYS A 1 14 ? 22.866 1.741 -4.974 1.00 0.00 14 CYS A N 7
ATOM 3345 C CA . CYS A 1 14 ? 23.367 0.589 -5.710 1.00 0.00 14 CYS A CA 7
ATOM 3346 C C . CYS A 1 14 ? 22.338 0.108 -6.721 1.00 0.00 14 CYS A C 7
ATOM 3347 O O . CYS A 1 14 ? 22.636 -0.719 -7.583 1.00 0.00 14 CYS A O 7
ATOM 3354 N N . ALA A 1 15 ? 21.136 0.637 -6.615 1.00 0.00 15 ALA A N 7
ATOM 3355 C CA . ALA A 1 15 ? 20.075 0.268 -7.525 1.00 0.00 15 ALA A CA 7
ATOM 3356 C C . ALA A 1 15 ? 20.391 0.773 -8.923 1.00 0.00 15 ALA A C 7
ATOM 3357 O O . ALA A 1 15 ? 20.125 0.100 -9.918 1.00 0.00 15 ALA A O 7
ATOM 3364 N N . SER A 1 16 ? 20.973 1.969 -8.982 1.00 0.00 16 SER A N 7
ATOM 3365 C CA . SER A 1 16 ? 21.346 2.582 -10.257 1.00 0.00 16 SER A CA 7
ATOM 3366 C C . SER A 1 16 ? 22.857 2.550 -10.457 1.00 0.00 16 SER A C 7
ATOM 3367 O O . SER A 1 16 ? 23.344 2.421 -11.581 1.00 0.00 16 SER A O 7
ATOM 3375 N N . GLY A 1 17 ? 23.593 2.676 -9.357 1.00 0.00 17 GLY A N 7
ATOM 3376 C CA . GLY A 1 17 ? 25.054 2.671 -9.399 1.00 0.00 17 GLY A CA 7
ATOM 3377 C C . GLY A 1 17 ? 25.585 4.071 -9.134 1.00 0.00 17 GLY A C 7
ATOM 3378 O O . GLY A 1 17 ? 26.528 4.523 -9.784 1.00 0.00 17 GLY A O 7
ATOM 3382 N N . GLY A 1 18 ? 24.960 4.761 -8.177 1.00 0.00 18 GLY A N 7
ATOM 3383 C CA . GLY A 1 18 ? 25.363 6.125 -7.831 1.00 0.00 18 GLY A CA 7
ATOM 3384 C C . GLY A 1 18 ? 25.570 6.285 -6.330 1.00 0.00 18 GLY A C 7
ATOM 3385 O O . GLY A 1 18 ? 24.977 7.160 -5.701 1.00 0.00 18 GLY A O 7
ATOM 3389 N N . THR A 1 19 ? 26.415 5.437 -5.763 1.00 0.00 19 THR A N 7
ATOM 3390 C CA . THR A 1 19 ? 26.701 5.484 -4.336 1.00 0.00 19 THR A CA 7
ATOM 3391 C C . THR A 1 19 ? 27.753 6.545 -4.045 1.00 0.00 19 THR A C 7
ATOM 3392 O O . THR A 1 19 ? 28.367 7.098 -4.958 1.00 0.00 19 THR A O 7
ATOM 3403 N N . ILE A 1 20 ? 27.957 6.818 -2.767 1.00 0.00 20 ILE A N 7
ATOM 3404 C CA . ILE A 1 20 ? 28.936 7.808 -2.348 1.00 0.00 20 ILE A CA 7
ATOM 3405 C C . ILE A 1 20 ? 30.343 7.249 -2.520 1.00 0.00 20 ILE A C 7
ATOM 3406 O O . ILE A 1 20 ? 31.311 7.999 -2.647 1.00 0.00 20 ILE A O 7
ATOM 3422 N N . GLY A 1 21 ? 30.444 5.924 -2.515 1.00 0.00 21 GLY A N 7
ATOM 3423 C CA . GLY A 1 21 ? 31.736 5.264 -2.665 1.00 0.00 21 GLY A CA 7
ATOM 3424 C C . GLY A 1 21 ? 32.350 5.561 -4.025 1.00 0.00 21 GLY A C 7
ATOM 3425 O O . GLY A 1 21 ? 33.569 5.672 -4.160 1.00 0.00 21 GLY A O 7
ATOM 3429 N N . CYS A 1 22 ? 31.496 5.690 -5.028 1.00 0.00 22 CYS A N 7
ATOM 3430 C CA . CYS A 1 22 ? 31.951 5.977 -6.383 1.00 0.00 22 CYS A CA 7
ATOM 3431 C C . CYS A 1 22 ? 33.153 5.109 -6.743 1.00 0.00 22 CYS A C 7
ATOM 3432 O O . CYS A 1 22 ? 34.301 5.496 -6.518 1.00 0.00 22 CYS A O 7
ATOM 3439 N N . GLY A 1 23 ? 32.883 3.933 -7.311 1.00 0.00 23 GLY A N 7
ATOM 3440 C CA . GLY A 1 23 ? 33.945 3.009 -7.709 1.00 0.00 23 GLY A CA 7
ATOM 3441 C C . GLY A 1 23 ? 33.615 1.582 -7.288 1.00 0.00 23 GLY A C 7
ATOM 3442 O O . GLY A 1 23 ? 33.706 1.233 -6.112 1.00 0.00 23 GLY A O 7
ATOM 3446 N N . GLY A 1 24 ? 33.242 0.762 -8.261 1.00 0.00 24 GLY A N 7
ATOM 3447 C CA . GLY A 1 24 ? 32.908 -0.633 -7.989 1.00 0.00 24 GLY A CA 7
ATOM 3448 C C . GLY A 1 24 ? 31.575 -0.749 -7.262 1.00 0.00 24 GLY A C 7
ATOM 3449 O O . GLY A 1 24 ? 31.398 -1.611 -6.404 1.00 0.00 24 GLY A O 7
ATOM 3453 N N . GLY A 1 25 ? 30.639 0.127 -7.608 1.00 0.00 25 GLY A N 7
ATOM 3454 C CA . GLY A 1 25 ? 29.326 0.112 -6.976 1.00 0.00 25 GLY A CA 7
ATOM 3455 C C . GLY A 1 25 ? 28.663 -1.253 -7.111 1.00 0.00 25 GLY A C 7
ATOM 3456 O O . GLY A 1 25 ? 27.598 -1.491 -6.551 1.00 0.00 25 GLY A O 7
ATOM 3460 N N . ALA A 1 26 ? 29.286 -2.163 -7.843 1.00 0.00 26 ALA A N 7
ATOM 3461 C CA . ALA A 1 26 ? 28.697 -3.480 -7.990 1.00 0.00 26 ALA A CA 7
ATOM 3462 C C . ALA A 1 26 ? 28.651 -4.160 -6.629 1.00 0.00 26 ALA A C 7
ATOM 3463 O O . ALA A 1 26 ? 27.615 -4.674 -6.195 1.00 0.00 26 ALA A O 7
ATOM 3470 N N . VAL A 1 27 ? 29.783 -4.118 -5.950 1.00 0.00 27 VAL A N 7
ATOM 3471 C CA . VAL A 1 27 ? 29.901 -4.707 -4.632 1.00 0.00 27 VAL A CA 7
ATOM 3472 C C . VAL A 1 27 ? 29.133 -3.889 -3.584 1.00 0.00 27 VAL A C 7
ATOM 3473 O O . VAL A 1 27 ? 28.789 -4.392 -2.519 1.00 0.00 27 VAL A O 7
ATOM 3486 N N . ALA A 1 28 ? 28.849 -2.628 -3.880 1.00 0.00 28 ALA A N 7
ATOM 3487 C CA . ALA A 1 28 ? 28.122 -1.796 -2.921 1.00 0.00 28 ALA A CA 7
ATOM 3488 C C . ALA A 1 28 ? 26.806 -2.444 -2.528 1.00 0.00 28 ALA A C 7
ATOM 3489 O O . ALA A 1 28 ? 26.353 -2.286 -1.394 1.00 0.00 28 ALA A O 7
ATOM 3496 N N . CYS A 1 29 ? 26.184 -3.165 -3.448 1.00 0.00 29 CYS A N 7
ATOM 3497 C CA . CYS A 1 29 ? 24.926 -3.796 -3.125 1.00 0.00 29 CYS A CA 7
ATOM 3498 C C . CYS A 1 29 ? 25.093 -4.810 -2.015 1.00 0.00 29 CYS A C 7
ATOM 3499 O O . CYS A 1 29 ? 24.355 -4.802 -1.032 1.00 0.00 29 CYS A O 7
ATOM 3506 N N . GLN A 1 30 ? 26.050 -5.706 -2.190 1.00 0.00 30 GLN A N 7
ATOM 3507 C CA . GLN A 1 30 ? 26.256 -6.749 -1.195 1.00 0.00 30 GLN A CA 7
ATOM 3508 C C . GLN A 1 30 ? 26.804 -6.172 0.098 1.00 0.00 30 GLN A C 7
ATOM 3509 O O . GLN A 1 30 ? 26.468 -6.643 1.188 1.00 0.00 30 GLN A O 7
ATOM 3523 N N . ASN A 1 31 ? 27.652 -5.154 -0.029 1.00 0.00 31 ASN A N 7
ATOM 3524 C CA . ASN A 1 31 ? 28.255 -4.533 1.132 1.00 0.00 31 ASN A CA 7
ATOM 3525 C C . ASN A 1 31 ? 27.186 -4.231 2.176 1.00 0.00 31 ASN A C 7
ATOM 3526 O O . ASN A 1 31 ? 27.443 -4.249 3.380 1.00 0.00 31 ASN A O 7
ATOM 3537 N N . TYR A 1 32 ? 25.991 -3.956 1.692 1.00 0.00 32 TYR A N 7
ATOM 3538 C CA . TYR A 1 32 ? 24.866 -3.646 2.562 1.00 0.00 32 TYR A CA 7
ATOM 3539 C C . TYR A 1 32 ? 24.540 -4.793 3.527 1.00 0.00 32 TYR A C 7
ATOM 3540 O O . TYR A 1 32 ? 24.356 -4.556 4.717 1.00 0.00 32 TYR A O 7
ATOM 3558 N N . ARG A 1 33 ? 24.464 -6.026 3.040 1.00 0.00 33 ARG A N 7
ATOM 3559 C CA . ARG A 1 33 ? 24.154 -7.142 3.937 1.00 0.00 33 ARG A CA 7
ATOM 3560 C C . ARG A 1 33 ? 25.218 -7.217 5.022 1.00 0.00 33 ARG A C 7
ATOM 3561 O O . ARG A 1 33 ? 24.926 -7.450 6.195 1.00 0.00 33 ARG A O 7
ATOM 3582 N N . GLN A 1 34 ? 26.459 -7.042 4.593 1.00 0.00 34 GLN A N 7
ATOM 3583 C CA . GLN A 1 34 ? 27.605 -7.116 5.507 1.00 0.00 34 GLN A CA 7
ATOM 3584 C C . GLN A 1 34 ? 27.589 -5.993 6.551 1.00 0.00 34 GLN A C 7
ATOM 3585 O O . GLN A 1 34 ? 27.849 -6.236 7.729 1.00 0.00 34 GLN A O 7
ATOM 3599 N N . PHE A 1 35 ? 27.318 -4.763 6.115 1.00 0.00 35 PHE A N 7
ATOM 3600 C CA . PHE A 1 35 ? 27.322 -3.626 7.039 1.00 0.00 35 PHE A CA 7
ATOM 3601 C C . PHE A 1 35 ? 25.970 -3.486 7.703 1.00 0.00 35 PHE A C 7
ATOM 3602 O O . PHE A 1 35 ? 25.881 -3.231 8.903 1.00 0.00 35 PHE A O 7
ATOM 3619 N N . CYS A 1 36 ? 24.914 -3.653 6.918 1.00 0.00 36 CYS A N 7
ATOM 3620 C CA . CYS A 1 36 ? 23.575 -3.541 7.443 1.00 0.00 36 CYS A CA 7
ATOM 3621 C C . CYS A 1 36 ? 22.987 -4.929 7.664 1.00 0.00 36 CYS A C 7
ATOM 3622 O O . CYS A 1 36 ? 22.604 -5.617 6.719 1.00 0.00 36 CYS A O 7
ATOM 3629 N N . ARG A 1 37 ? 22.925 -5.330 8.931 1.00 0.00 37 ARG A N 7
ATOM 3630 C CA . ARG A 1 37 ? 22.388 -6.638 9.292 1.00 0.00 37 ARG A CA 7
ATOM 3631 C C . ARG A 1 37 ? 23.014 -7.722 8.417 1.00 0.00 37 ARG A C 7
ATOM 3632 O O . ARG A 1 37 ? 24.112 -8.150 8.733 1.00 0.00 37 ARG A O 7
ATOM 3676 N N . GLY A 1 1 ? 25.896 1.448 7.265 1.00 0.00 1 GLY A N 8
ATOM 3677 C CA . GLY A 1 1 ? 26.117 2.850 6.813 1.00 0.00 1 GLY A CA 8
ATOM 3678 C C . GLY A 1 1 ? 26.690 3.663 7.959 1.00 0.00 1 GLY A C 8
ATOM 3679 O O . GLY A 1 1 ? 27.259 4.731 7.745 1.00 0.00 1 GLY A O 8
ATOM 3685 N N . LEU A 1 2 ? 26.538 3.146 9.174 1.00 0.00 2 LEU A N 8
ATOM 3686 C CA . LEU A 1 2 ? 27.053 3.829 10.350 1.00 0.00 2 LEU A CA 8
ATOM 3687 C C . LEU A 1 2 ? 26.415 5.209 10.463 1.00 0.00 2 LEU A C 8
ATOM 3688 O O . LEU A 1 2 ? 26.766 6.001 11.338 1.00 0.00 2 LEU A O 8
ATOM 3704 N N . GLY A 1 3 ? 25.481 5.490 9.558 1.00 0.00 3 GLY A N 8
ATOM 3705 C CA . GLY A 1 3 ? 24.796 6.780 9.545 1.00 0.00 3 GLY A CA 8
ATOM 3706 C C . GLY A 1 3 ? 23.374 6.653 9.019 1.00 0.00 3 GLY A C 8
ATOM 3707 O O . GLY A 1 3 ? 23.049 5.737 8.262 1.00 0.00 3 GLY A O 8
ATOM 3711 N N . LYS A 1 4 ? 22.532 7.592 9.417 1.00 0.00 4 LYS A N 8
ATOM 3712 C CA . LYS A 1 4 ? 21.155 7.595 8.976 1.00 0.00 4 LYS A CA 8
ATOM 3713 C C . LYS A 1 4 ? 21.116 7.906 7.496 1.00 0.00 4 LYS A C 8
ATOM 3714 O O . LYS A 1 4 ? 21.774 8.837 7.034 1.00 0.00 4 LYS A O 8
ATOM 3733 N N . ALA A 1 5 ? 20.361 7.137 6.757 1.00 0.00 5 ALA A N 8
ATOM 3734 C CA . ALA A 1 5 ? 20.264 7.374 5.339 1.00 0.00 5 ALA A CA 8
ATOM 3735 C C . ALA A 1 5 ? 21.589 7.083 4.671 1.00 0.00 5 ALA A C 8
ATOM 3736 O O . ALA A 1 5 ? 21.647 6.896 3.456 1.00 0.00 5 ALA A O 8
ATOM 3743 N N . GLN A 1 6 ? 22.655 7.015 5.463 1.0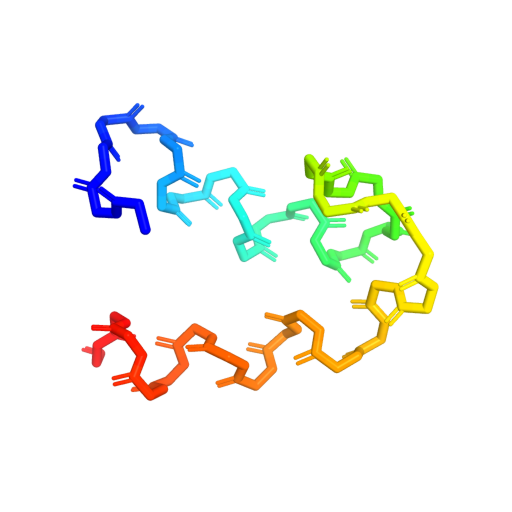0 0.00 6 GLN A N 8
ATOM 3744 C CA . GLN A 1 6 ? 23.929 6.714 4.897 1.00 0.00 6 GLN A CA 8
ATOM 3745 C C . GLN A 1 6 ? 23.855 5.291 4.414 1.00 0.00 6 GLN A C 8
ATOM 3746 O O . GLN A 1 6 ? 24.315 4.954 3.333 1.00 0.00 6 GLN A O 8
ATOM 3760 N N . CYS A 1 7 ? 23.248 4.468 5.260 1.00 0.00 7 CYS A N 8
ATOM 3761 C CA . CYS A 1 7 ? 23.080 3.049 4.976 1.00 0.00 7 CYS A CA 8
ATOM 3762 C C . CYS A 1 7 ? 22.054 2.796 3.882 1.00 0.00 7 CYS A C 8
ATOM 3763 O O . CYS A 1 7 ? 22.325 2.098 2.908 1.00 0.00 7 CYS A O 8
ATOM 3770 N N . ALA A 1 8 ? 20.869 3.344 4.059 1.00 0.00 8 ALA A N 8
ATOM 3771 C CA . ALA A 1 8 ? 19.812 3.130 3.091 1.00 0.00 8 ALA A CA 8
ATOM 3772 C C . ALA A 1 8 ? 20.207 3.657 1.726 1.00 0.00 8 ALA A C 8
ATOM 3773 O O . ALA A 1 8 ? 20.004 2.994 0.706 1.00 0.00 8 ALA A O 8
ATOM 3780 N N . ALA A 1 9 ? 20.782 4.838 1.713 1.00 0.00 9 ALA A N 8
ATOM 3781 C CA . ALA A 1 9 ? 21.201 5.444 0.468 1.00 0.00 9 ALA A CA 8
ATOM 3782 C C . ALA A 1 9 ? 22.309 4.630 -0.160 1.00 0.00 9 ALA A C 8
ATOM 3783 O O . ALA A 1 9 ? 22.414 4.555 -1.377 1.00 0.00 9 ALA A O 8
ATOM 3790 N N . LEU A 1 10 ? 23.134 4.028 0.685 1.00 0.00 10 LEU A N 8
ATOM 3791 C CA . LEU A 1 10 ? 24.248 3.221 0.215 1.00 0.00 10 LEU A CA 8
ATOM 3792 C C . LEU A 1 10 ? 23.753 2.012 -0.557 1.00 0.00 10 LEU A C 8
ATOM 3793 O O . LEU A 1 10 ? 24.338 1.635 -1.572 1.00 0.00 10 LEU A O 8
ATOM 3809 N N . TRP A 1 11 ? 22.669 1.405 -0.104 1.00 0.00 11 TRP A N 8
ATOM 3810 C CA . TRP A 1 11 ? 22.135 0.259 -0.817 1.00 0.00 11 TRP A CA 8
ATOM 3811 C C . TRP A 1 11 ? 21.362 0.726 -2.055 1.00 0.00 11 TRP A C 8
ATOM 3812 O O . TRP A 1 11 ? 21.485 0.150 -3.136 1.00 0.00 11 TRP A O 8
ATOM 3833 N N . LEU A 1 12 ? 20.538 1.748 -1.866 1.00 0.00 12 LEU A N 8
ATOM 3834 C CA . LEU A 1 12 ? 19.713 2.267 -2.949 1.00 0.00 12 LEU A CA 8
ATOM 3835 C C . LEU A 1 12 ? 20.556 2.869 -4.065 1.00 0.00 12 LEU A C 8
ATOM 3836 O O . LEU A 1 12 ? 20.283 2.658 -5.245 1.00 0.00 12 LEU A O 8
ATOM 3852 N N . GLN A 1 13 ? 21.565 3.631 -3.677 1.00 0.00 13 GLN A N 8
ATOM 3853 C CA . GLN A 1 13 ? 22.427 4.280 -4.645 1.00 0.00 13 GLN A CA 8
ATOM 3854 C C . GLN A 1 13 ? 23.190 3.248 -5.443 1.00 0.00 13 GLN A C 8
ATOM 3855 O O . GLN A 1 13 ? 23.496 3.452 -6.620 1.00 0.00 13 GLN A O 8
ATOM 3869 N N . CYS A 1 14 ? 23.503 2.151 -4.773 1.00 0.00 14 CYS A N 8
ATOM 3870 C CA . CYS A 1 14 ? 24.237 1.054 -5.389 1.00 0.00 14 CYS A CA 8
ATOM 3871 C C . CYS A 1 14 ? 23.488 0.484 -6.580 1.00 0.00 14 CYS A C 8
ATOM 3872 O O . CYS A 1 14 ? 24.072 -0.190 -7.429 1.00 0.00 14 CYS A O 8
ATOM 3879 N N . ALA A 1 15 ? 22.204 0.757 -6.638 1.00 0.00 15 ALA A N 8
ATOM 3880 C CA . ALA A 1 15 ? 21.391 0.269 -7.727 1.00 0.00 15 ALA A CA 8
ATOM 3881 C C . ALA A 1 15 ? 21.876 0.876 -9.032 1.00 0.00 15 ALA A C 8
ATOM 3882 O O . ALA A 1 15 ? 21.922 0.214 -10.070 1.00 0.00 15 ALA A O 8
ATOM 3889 N N . SER A 1 16 ? 22.262 2.143 -8.952 1.00 0.00 16 SER A N 8
ATOM 3890 C CA . SER A 1 16 ? 22.782 2.873 -10.104 1.00 0.00 16 SER A CA 8
ATOM 3891 C C . SER A 1 16 ? 24.282 3.082 -9.949 1.00 0.00 16 SER A C 8
ATOM 3892 O O . SER A 1 16 ? 25.017 3.192 -10.930 1.00 0.00 16 SER A O 8
ATOM 3900 N N . GLY A 1 17 ? 24.709 3.169 -8.697 1.00 0.00 17 GLY A N 8
ATOM 3901 C CA . GLY A 1 17 ? 26.105 3.403 -8.380 1.00 0.00 17 GLY A CA 8
ATOM 3902 C C . GLY A 1 17 ? 26.412 4.841 -8.700 1.00 0.00 17 GLY A C 8
ATOM 3903 O O . GLY A 1 17 ? 27.325 5.140 -9.468 1.00 0.00 17 GLY A O 8
ATOM 3907 N N . GLY A 1 18 ? 25.579 5.733 -8.161 1.00 0.00 18 GLY A N 8
ATOM 3908 C CA . GLY A 1 18 ? 25.716 7.160 -8.453 1.00 0.00 18 GLY A CA 8
ATOM 3909 C C . GLY A 1 18 ? 26.274 8.003 -7.304 1.00 0.00 18 GLY A C 8
ATOM 3910 O O . GLY A 1 18 ? 26.952 9.002 -7.544 1.00 0.00 18 GLY A O 8
ATOM 3914 N N . THR A 1 19 ? 25.962 7.639 -6.072 1.00 0.00 19 THR A N 8
ATOM 3915 C CA . THR A 1 19 ? 26.420 8.420 -4.919 1.00 0.00 19 THR A CA 8
ATOM 3916 C C . THR A 1 19 ? 27.816 8.001 -4.460 1.00 0.00 19 THR A C 8
ATOM 3917 O O . THR A 1 19 ? 28.810 8.194 -5.160 1.00 0.00 19 THR A O 8
ATOM 3928 N N . ILE A 1 20 ? 27.856 7.427 -3.258 1.00 0.00 20 ILE A N 8
ATOM 3929 C CA . ILE A 1 20 ? 29.079 6.960 -2.644 1.00 0.00 20 ILE A CA 8
ATOM 3930 C C . ILE A 1 20 ? 29.530 5.702 -3.357 1.00 0.00 20 ILE A C 8
ATOM 3931 O O . ILE A 1 20 ? 30.709 5.347 -3.332 1.00 0.00 20 ILE A O 8
ATOM 3947 N N . GLY A 1 21 ? 28.580 5.022 -3.997 1.00 0.00 21 GLY A N 8
ATOM 3948 C CA . GLY A 1 21 ? 28.917 3.799 -4.710 1.00 0.00 21 GLY A CA 8
ATOM 3949 C C . GLY A 1 21 ? 29.804 4.105 -5.906 1.00 0.00 21 GLY A C 8
ATOM 3950 O O . GLY A 1 21 ? 30.970 4.464 -5.752 1.00 0.00 21 GLY A O 8
ATOM 3954 N N . CYS A 1 22 ? 29.231 3.969 -7.092 1.00 0.00 22 CYS A N 8
ATOM 3955 C CA . CYS A 1 22 ? 29.948 4.231 -8.331 1.0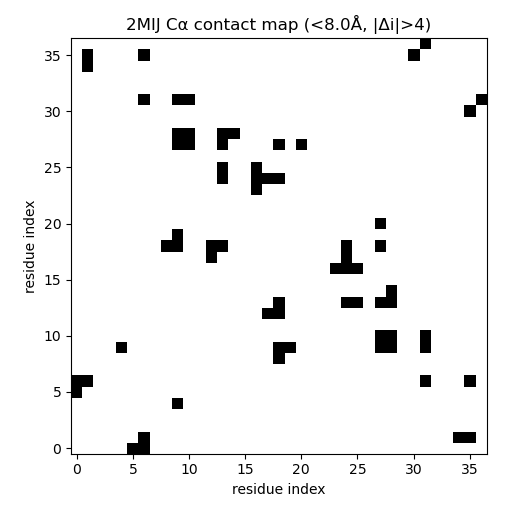0 0.00 22 CYS A CA 8
ATOM 3956 C C . CYS A 1 22 ? 31.302 3.519 -8.346 1.00 0.00 22 CYS A C 8
ATOM 3957 O O . CYS A 1 22 ? 31.758 2.991 -7.332 1.00 0.00 22 CYS A O 8
ATOM 3964 N N . GLY A 1 23 ? 31.936 3.510 -9.507 1.00 0.00 23 GLY A N 8
ATOM 3965 C CA . GLY A 1 23 ? 33.241 2.873 -9.658 1.00 0.00 23 GLY A CA 8
ATOM 3966 C C . GLY A 1 23 ? 33.265 1.491 -9.017 1.00 0.00 23 GLY A C 8
ATOM 3967 O O . GLY A 1 23 ? 33.798 1.308 -7.923 1.00 0.00 23 GLY A O 8
ATOM 3971 N N . GLY A 1 24 ? 32.690 0.525 -9.712 1.00 0.00 24 GLY A N 8
ATOM 3972 C CA . GLY A 1 24 ? 32.652 -0.844 -9.212 1.00 0.00 24 GLY A CA 8
ATOM 3973 C C . GLY A 1 24 ? 31.703 -0.955 -8.029 1.00 0.00 24 GLY A C 8
ATOM 3974 O O . GLY A 1 24 ? 31.800 -1.882 -7.220 1.00 0.00 24 GLY A O 8
ATOM 3978 N N . GLY A 1 25 ? 30.784 -0.004 -7.934 1.00 0.00 25 GLY A N 8
ATOM 3979 C CA . GLY A 1 25 ? 29.821 0.004 -6.847 1.00 0.00 25 GLY A CA 8
ATOM 3980 C C . GLY A 1 25 ? 29.004 -1.278 -6.826 1.00 0.00 25 GLY A C 8
ATOM 3981 O O . GLY A 1 25 ? 28.104 -1.430 -6.010 1.00 0.00 25 GLY A O 8
ATOM 3985 N N . ALA A 1 26 ? 29.314 -2.204 -7.718 1.00 0.00 26 ALA A N 8
ATOM 3986 C CA . ALA A 1 26 ? 28.579 -3.453 -7.756 1.00 0.00 26 ALA A CA 8
ATOM 3987 C C . ALA A 1 26 ? 28.654 -4.143 -6.397 1.00 0.00 26 ALA A C 8
ATOM 3988 O O . ALA A 1 26 ? 27.650 -4.614 -5.857 1.00 0.00 26 ALA A O 8
ATOM 3995 N N . VAL A 1 27 ? 29.861 -4.186 -5.855 1.00 0.00 27 VAL A N 8
ATOM 3996 C CA . VAL A 1 27 ? 30.102 -4.815 -4.558 1.00 0.00 27 VAL A CA 8
ATOM 3997 C C . VAL A 1 27 ? 29.486 -3.986 -3.427 1.00 0.00 27 VAL A C 8
ATOM 3998 O O . VAL A 1 27 ? 29.225 -4.492 -2.340 1.00 0.00 27 VAL A O 8
ATOM 4011 N N . ALA A 1 28 ? 29.255 -2.708 -3.673 1.00 0.00 28 ALA A N 8
ATOM 4012 C CA . ALA A 1 28 ? 28.676 -1.859 -2.641 1.00 0.00 28 ALA A CA 8
ATOM 4013 C C . ALA A 1 28 ? 27.320 -2.406 -2.194 1.00 0.00 28 ALA A C 8
ATOM 4014 O O . ALA A 1 28 ? 26.908 -2.199 -1.057 1.00 0.00 28 ALA A O 8
ATOM 4021 N N . CYS A 1 29 ? 26.617 -3.079 -3.091 1.00 0.00 29 CYS A N 8
ATOM 4022 C CA . CYS A 1 29 ? 25.317 -3.605 -2.737 1.00 0.00 29 CYS A CA 8
ATOM 4023 C C . CYS A 1 29 ? 25.414 -4.634 -1.630 1.00 0.00 29 CYS A C 8
ATOM 4024 O O . CYS A 1 29 ? 24.656 -4.591 -0.664 1.00 0.00 29 CYS A O 8
ATOM 4031 N N . GLN A 1 30 ? 26.324 -5.584 -1.783 1.00 0.00 30 GLN A N 8
ATOM 4032 C CA . GLN A 1 30 ? 26.446 -6.633 -0.775 1.00 0.00 30 GLN A CA 8
ATOM 4033 C C . GLN A 1 30 ? 26.957 -6.066 0.542 1.00 0.00 30 GLN A C 8
ATOM 4034 O O . GLN A 1 30 ? 26.583 -6.533 1.619 1.00 0.00 30 GLN A O 8
ATOM 4048 N N . ASN A 1 31 ? 27.803 -5.054 0.451 1.00 0.00 31 ASN A N 8
ATOM 4049 C CA . ASN A 1 31 ? 28.359 -4.426 1.636 1.00 0.00 31 ASN A CA 8
ATOM 4050 C C . ASN A 1 31 ? 27.247 -4.058 2.611 1.00 0.00 31 ASN A C 8
ATOM 4051 O O . ASN A 1 31 ? 27.445 -4.060 3.826 1.00 0.00 31 ASN A O 8
ATOM 4062 N N . TYR A 1 32 ? 26.086 -3.747 2.068 1.00 0.00 32 TYR A N 8
ATOM 4063 C CA . TYR A 1 32 ? 24.941 -3.379 2.890 1.00 0.00 32 TYR A CA 8
ATOM 4064 C C . TYR A 1 32 ? 24.570 -4.482 3.889 1.00 0.00 32 TYR A C 8
ATOM 4065 O O . TYR A 1 32 ? 24.353 -4.196 5.065 1.00 0.00 32 TYR A O 8
ATOM 4083 N N . ARG A 1 33 ? 24.479 -5.726 3.442 1.00 0.00 33 ARG A N 8
ATOM 4084 C CA . ARG A 1 33 ? 24.115 -6.804 4.359 1.00 0.00 33 ARG A CA 8
ATOM 4085 C C . ARG A 1 33 ? 25.204 -6.942 5.417 1.00 0.00 33 ARG A C 8
ATOM 4086 O O . ARG A 1 33 ? 24.933 -7.190 6.592 1.00 0.00 33 ARG A O 8
ATOM 4107 N N . GLN A 1 34 ? 26.438 -6.802 4.961 1.00 0.00 34 GLN A N 8
ATOM 4108 C CA . GLN A 1 34 ? 27.601 -6.932 5.830 1.00 0.00 34 GLN A CA 8
ATOM 4109 C C . GLN A 1 34 ? 27.636 -5.857 6.910 1.00 0.00 34 GLN A C 8
ATOM 4110 O O . GLN A 1 34 ? 27.924 -6.149 8.070 1.00 0.00 34 GLN A O 8
ATOM 4124 N N . PHE A 1 35 ? 27.348 -4.612 6.530 1.00 0.00 35 PHE A N 8
ATOM 4125 C CA . PHE A 1 35 ? 27.362 -3.514 7.497 1.00 0.00 35 PHE A CA 8
ATOM 4126 C C . PHE A 1 35 ? 26.002 -3.405 8.161 1.00 0.00 35 PHE A C 8
ATOM 4127 O O . PHE A 1 35 ? 25.904 -3.266 9.380 1.00 0.00 35 PHE A O 8
ATOM 4144 N N . CYS A 1 36 ? 24.951 -3.474 7.349 1.00 0.00 36 CYS A N 8
ATOM 4145 C CA . CYS A 1 36 ? 23.594 -3.387 7.861 1.00 0.00 36 CYS A CA 8
ATOM 4146 C C . CYS A 1 36 ? 22.956 -4.774 7.890 1.00 0.00 36 CYS A C 8
ATOM 4147 O O . CYS A 1 36 ? 22.593 -5.332 6.854 1.00 0.00 36 CYS A O 8
ATOM 4154 N N . ARG A 1 37 ? 22.818 -5.316 9.095 1.00 0.00 37 ARG A N 8
ATOM 4155 C CA . ARG A 1 37 ? 22.220 -6.627 9.277 1.00 0.00 37 ARG A CA 8
ATOM 4156 C C . ARG A 1 37 ? 22.830 -7.630 8.302 1.00 0.00 37 ARG A C 8
ATOM 4157 O O . ARG A 1 37 ? 22.208 -7.887 7.288 1.00 0.00 37 ARG A O 8
ATOM 4201 N N . GLY A 1 1 ? 27.526 4.184 4.525 1.00 0.00 1 GLY A N 9
ATOM 4202 C CA . GLY A 1 1 ? 28.754 4.542 5.293 1.00 0.00 1 GLY A CA 9
ATOM 4203 C C . GLY A 1 1 ? 28.427 4.585 6.779 1.00 0.00 1 GLY A C 9
ATOM 4204 O O . GLY A 1 1 ? 28.854 5.492 7.494 1.00 0.00 1 GLY A O 9
ATOM 4210 N N . LEU A 1 2 ? 27.663 3.598 7.239 1.00 0.00 2 LEU A N 9
ATOM 4211 C CA . LEU A 1 2 ? 27.276 3.529 8.644 1.00 0.00 2 LEU A CA 9
ATOM 4212 C C . LEU A 1 2 ? 26.867 4.901 9.147 1.00 0.00 2 LEU A C 9
ATOM 4213 O O . LEU A 1 2 ? 27.543 5.510 9.974 1.00 0.00 2 LEU A O 9
ATOM 4229 N N . GLY A 1 3 ? 25.748 5.370 8.630 1.00 0.00 3 GLY A N 9
ATOM 4230 C CA . GLY A 1 3 ? 25.225 6.673 9.017 1.00 0.00 3 GLY A CA 9
ATOM 4231 C C . GLY A 1 3 ? 23.762 6.812 8.635 1.00 0.00 3 GLY A C 9
ATOM 4232 O O . GLY A 1 3 ? 23.230 6.020 7.855 1.00 0.00 3 GLY A O 9
ATOM 4236 N N . LYS A 1 4 ? 23.119 7.827 9.178 1.00 0.00 4 LYS A N 9
ATOM 4237 C CA . LYS A 1 4 ? 21.720 8.054 8.885 1.00 0.00 4 LYS A CA 9
ATOM 4238 C C . LYS A 1 4 ? 21.562 8.384 7.410 1.00 0.00 4 LYS A C 9
ATOM 4239 O O . LYS A 1 4 ? 22.265 9.238 6.871 1.00 0.00 4 LYS A O 9
ATOM 4258 N N . ALA A 1 5 ? 20.651 7.694 6.762 1.00 0.00 5 ALA A N 9
ATOM 4259 C CA . ALA A 1 5 ? 20.406 7.922 5.354 1.00 0.00 5 ALA A CA 9
ATOM 4260 C C . ALA A 1 5 ? 21.620 7.521 4.540 1.00 0.00 5 ALA A C 9
ATOM 4261 O O . ALA A 1 5 ? 21.509 7.253 3.344 1.00 0.00 5 ALA A O 9
ATOM 4268 N N . GLN A 1 6 ? 22.780 7.460 5.192 1.00 0.00 6 GLN A N 9
ATOM 4269 C CA . GLN A 1 6 ? 23.973 7.070 4.506 1.00 0.00 6 GLN A CA 9
ATOM 4270 C C . GLN A 1 6 ? 23.835 5.610 4.154 1.00 0.00 6 GLN A C 9
ATOM 4271 O O . GLN A 1 6 ? 24.196 5.179 3.067 1.00 0.00 6 GLN A O 9
ATOM 4285 N N . CYS A 1 7 ? 23.299 4.862 5.109 1.00 0.00 7 CYS A N 9
ATOM 4286 C CA . CYS A 1 7 ? 23.099 3.434 4.929 1.00 0.00 7 CYS A CA 9
ATOM 4287 C C . CYS A 1 7 ? 22.015 3.173 3.893 1.00 0.00 7 CYS A C 9
ATOM 4288 O O . CYS A 1 7 ? 22.207 2.410 2.952 1.00 0.00 7 CYS A O 9
ATOM 4295 N N . ALA A 1 8 ? 20.874 3.812 4.071 1.00 0.00 8 ALA A N 9
ATOM 4296 C CA . ALA A 1 8 ? 19.776 3.621 3.139 1.00 0.00 8 ALA A CA 9
ATOM 4297 C C . ALA A 1 8 ? 20.182 4.026 1.731 1.00 0.00 8 ALA A C 9
ATOM 4298 O O . ALA A 1 8 ? 19.928 3.304 0.766 1.00 0.00 8 ALA A O 9
ATOM 4305 N N . ALA A 1 9 ? 20.820 5.172 1.624 1.00 0.00 9 ALA A N 9
ATOM 4306 C CA . ALA A 1 9 ? 21.256 5.668 0.331 1.00 0.00 9 ALA A CA 9
ATOM 4307 C C . ALA A 1 9 ? 22.281 4.726 -0.272 1.00 0.00 9 ALA A C 9
ATOM 4308 O O . ALA A 1 9 ? 22.345 4.546 -1.482 1.00 0.00 9 ALA A O 9
ATOM 4315 N N . LEU A 1 10 ? 23.087 4.122 0.582 1.00 0.00 10 LEU A N 9
ATOM 4316 C CA . LEU A 1 10 ? 24.113 3.212 0.117 1.00 0.00 10 LEU A CA 9
ATOM 4317 C C . LEU A 1 10 ? 23.472 2.040 -0.630 1.00 0.00 10 LEU A C 9
ATOM 4318 O O . LEU A 1 10 ? 23.944 1.656 -1.705 1.00 0.00 10 LEU A O 9
ATOM 4334 N N . TRP A 1 11 ? 22.371 1.495 -0.103 1.00 0.00 11 TRP A N 9
ATOM 4335 C CA . TRP A 1 11 ? 21.695 0.402 -0.796 1.00 0.00 11 TRP A CA 9
ATOM 4336 C C . TRP A 1 11 ? 20.869 0.948 -1.964 1.00 0.00 11 TRP A C 9
ATOM 4337 O O . TRP A 1 11 ? 20.802 0.340 -3.032 1.00 0.00 11 TRP A O 9
ATOM 4358 N N . LEU A 1 12 ? 20.214 2.078 -1.730 1.00 0.00 12 LEU A N 9
ATOM 4359 C CA . LEU A 1 12 ? 19.357 2.677 -2.745 1.00 0.00 12 LEU A CA 9
ATOM 4360 C C . LEU A 1 12 ? 20.171 3.043 -3.980 1.00 0.00 12 LEU A C 9
ATOM 4361 O O . LEU A 1 12 ? 19.763 2.769 -5.102 1.00 0.00 12 LEU A O 9
ATOM 4377 N N . GLN A 1 13 ? 21.329 3.649 -3.767 1.00 0.00 13 GLN A N 9
ATOM 4378 C CA . GLN A 1 13 ? 22.182 4.022 -4.876 1.00 0.00 13 GLN A CA 9
ATOM 4379 C C . GLN A 1 13 ? 22.589 2.783 -5.648 1.00 0.00 13 GLN A C 9
ATOM 4380 O O . GLN A 1 13 ? 22.630 2.781 -6.877 1.00 0.00 13 GLN A O 9
ATOM 4394 N N . CYS A 1 14 ? 22.885 1.735 -4.907 1.00 0.00 14 CYS A N 9
ATOM 4395 C CA . CYS A 1 14 ? 23.290 0.475 -5.521 1.00 0.00 14 CYS A CA 9
ATOM 4396 C C . CYS A 1 14 ? 22.216 -0.038 -6.471 1.00 0.00 14 CYS A C 9
ATOM 4397 O O . CYS A 1 14 ? 22.400 -1.049 -7.150 1.00 0.00 14 CYS A O 9
ATOM 4404 N N . ALA A 1 15 ? 21.107 0.670 -6.519 1.00 0.00 15 ALA A N 9
ATOM 4405 C CA . ALA A 1 15 ? 20.013 0.297 -7.388 1.00 0.00 15 ALA A CA 9
ATOM 4406 C C . ALA A 1 15 ? 20.415 0.495 -8.838 1.00 0.00 15 ALA A C 9
ATOM 4407 O O . ALA A 1 15 ? 20.042 -0.283 -9.716 1.00 0.00 15 ALA A O 9
ATOM 4414 N N . SER A 1 16 ? 21.177 1.556 -9.075 1.00 0.00 16 SER A N 9
ATOM 4415 C CA . SER A 1 16 ? 21.638 1.885 -10.422 1.00 0.00 16 SER A CA 9
ATOM 4416 C C . SER A 1 16 ? 23.112 1.538 -10.598 1.00 0.00 16 SER A C 9
ATOM 4417 O O . SER A 1 16 ? 23.590 1.372 -11.720 1.00 0.00 16 SER A O 9
ATOM 4425 N N . GLY A 1 17 ? 23.829 1.442 -9.483 1.00 0.00 17 GLY A N 9
ATOM 4426 C CA . GLY A 1 17 ? 25.256 1.126 -9.509 1.00 0.00 17 GLY A CA 9
ATOM 4427 C C . GLY A 1 17 ? 26.059 2.318 -9.013 1.00 0.00 17 GLY A C 9
ATOM 4428 O O . GLY A 1 17 ? 27.018 2.745 -9.655 1.00 0.00 17 GLY A O 9
ATOM 4432 N N . GLY A 1 18 ? 25.649 2.861 -7.866 1.00 0.00 18 GLY A N 9
ATOM 4433 C CA . GLY A 1 18 ? 26.323 4.017 -7.284 1.00 0.00 18 GLY A CA 9
ATOM 4434 C C . GLY A 1 18 ? 26.490 3.852 -5.777 1.00 0.00 18 GLY A C 9
ATOM 4435 O O . GLY A 1 18 ? 25.928 2.939 -5.175 1.00 0.00 18 GLY A O 9
ATOM 4439 N N . THR A 1 19 ? 27.264 4.752 -5.180 1.00 0.00 19 THR A N 9
ATOM 4440 C CA . THR A 1 19 ? 27.516 4.724 -3.741 1.00 0.00 19 THR A CA 9
ATOM 4441 C C . THR A 1 19 ? 27.813 6.136 -3.245 1.00 0.00 19 THR A C 9
ATOM 4442 O O . THR A 1 19 ? 27.696 7.107 -3.993 1.00 0.00 19 THR A O 9
ATOM 4453 N N . ILE A 1 20 ? 28.211 6.239 -1.982 1.00 0.00 20 ILE A N 9
ATOM 4454 C CA . ILE A 1 20 ? 28.542 7.526 -1.394 1.00 0.00 20 ILE A CA 9
ATOM 4455 C C . ILE A 1 20 ? 29.868 8.018 -1.953 1.00 0.00 20 ILE A C 9
ATOM 4456 O O . ILE A 1 20 ? 30.023 9.198 -2.272 1.00 0.00 20 ILE A O 9
ATOM 4472 N N . GLY A 1 21 ? 30.829 7.100 -2.062 1.00 0.00 21 GLY A N 9
ATOM 4473 C CA . GLY A 1 21 ? 32.154 7.437 -2.576 1.00 0.00 21 GLY A CA 9
ATOM 4474 C C . GLY A 1 21 ? 32.250 7.222 -4.087 1.00 0.00 21 GLY A C 9
ATOM 4475 O O . GLY A 1 21 ? 33.262 7.553 -4.700 1.00 0.00 21 GLY A O 9
ATOM 4479 N N . CYS A 1 22 ? 31.192 6.671 -4.680 1.00 0.00 22 CYS A N 9
ATOM 4480 C CA . CYS A 1 22 ? 31.170 6.418 -6.118 1.00 0.00 22 CYS A CA 9
ATOM 4481 C C . CYS A 1 22 ? 32.392 5.609 -6.555 1.00 0.00 22 CYS A C 9
ATOM 4482 O O . CYS A 1 22 ? 33.523 6.093 -6.504 1.00 0.00 22 CYS A O 9
ATOM 4489 N N . GLY A 1 23 ? 32.156 4.376 -6.996 1.00 0.00 23 GLY A N 9
ATOM 4490 C CA . GLY A 1 23 ? 33.242 3.513 -7.448 1.00 0.00 23 GLY A CA 9
ATOM 4491 C C . GLY A 1 23 ? 32.830 2.047 -7.415 1.00 0.00 23 GLY A C 9
ATOM 4492 O O . GLY A 1 23 ? 32.818 1.416 -6.357 1.00 0.00 23 GLY A O 9
ATOM 4496 N N . GLY A 1 24 ? 32.501 1.513 -8.582 1.00 0.00 24 GLY A N 9
ATOM 4497 C CA . GLY A 1 24 ? 32.095 0.115 -8.692 1.00 0.00 24 GLY A CA 9
ATOM 4498 C C . GLY A 1 24 ? 30.966 -0.205 -7.721 1.00 0.00 24 GLY A C 9
ATOM 4499 O O . GLY A 1 24 ? 31.085 -1.106 -6.894 1.00 0.00 24 GLY A O 9
ATOM 4503 N N . GLY A 1 25 ? 29.874 0.539 -7.822 1.00 0.00 25 GLY A N 9
ATOM 4504 C CA . GLY A 1 25 ? 28.738 0.326 -6.936 1.00 0.00 25 GLY A CA 9
ATOM 4505 C C . GLY A 1 25 ? 28.227 -1.109 -7.020 1.00 0.00 25 GLY A C 9
ATOM 4506 O O . GLY A 1 25 ? 27.299 -1.487 -6.312 1.00 0.00 25 GLY A O 9
ATOM 4510 N N . ALA A 1 26 ? 28.822 -1.913 -7.885 1.00 0.00 26 ALA A N 9
ATOM 4511 C CA . ALA A 1 26 ? 28.374 -3.292 -8.015 1.00 0.00 26 ALA A CA 9
ATOM 4512 C C . ALA A 1 26 ? 28.536 -4.034 -6.690 1.00 0.00 26 ALA A C 9
ATOM 4513 O O . ALA A 1 26 ? 27.613 -4.694 -6.201 1.00 0.00 26 ALA A O 9
ATOM 4520 N N . VAL A 1 27 ? 29.717 -3.902 -6.108 1.00 0.00 27 VAL A N 9
ATOM 4521 C CA . VAL A 1 27 ? 30.026 -4.554 -4.837 1.00 0.00 27 VAL A CA 9
ATOM 4522 C C . VAL A 1 27 ? 29.315 -3.853 -3.678 1.00 0.00 27 VAL A C 9
ATOM 4523 O O . VAL A 1 27 ? 29.125 -4.428 -2.610 1.00 0.00 27 VAL A O 9
ATOM 4536 N N . ALA A 1 28 ? 28.918 -2.607 -3.884 1.00 0.00 28 ALA A N 9
ATOM 4537 C CA . ALA A 1 28 ? 28.238 -1.877 -2.826 1.00 0.00 28 ALA A CA 9
ATOM 4538 C C . ALA A 1 28 ? 26.951 -2.586 -2.425 1.00 0.00 28 ALA A C 9
ATOM 4539 O O . ALA A 1 28 ? 26.497 -2.452 -1.289 1.00 0.00 28 ALA A O 9
ATOM 4546 N N . CYS A 1 29 ? 26.349 -3.319 -3.351 1.00 0.00 29 CYS A N 9
ATOM 4547 C CA . CYS A 1 29 ? 25.110 -3.993 -3.041 1.00 0.00 29 CYS A CA 9
ATOM 4548 C C . CYS A 1 29 ? 25.298 -5.000 -1.931 1.00 0.00 29 CYS A C 9
ATOM 4549 O O . CYS A 1 29 ? 24.535 -5.030 -0.965 1.00 0.00 29 CYS A O 9
ATOM 4556 N N . GLN A 1 30 ? 26.298 -5.850 -2.083 1.00 0.00 30 GLN A N 9
ATOM 4557 C CA . GLN A 1 30 ? 26.523 -6.883 -1.082 1.00 0.00 30 GLN A CA 9
ATOM 4558 C C . GLN A 1 30 ? 26.979 -6.280 0.238 1.00 0.00 30 GLN A C 9
ATOM 4559 O O . GLN A 1 30 ? 26.633 -6.773 1.311 1.00 0.00 30 GLN A O 9
ATOM 4573 N N . ASN A 1 31 ? 27.750 -5.209 0.152 1.00 0.00 31 ASN A N 9
ATOM 4574 C CA . ASN A 1 31 ? 28.253 -4.542 1.339 1.00 0.00 31 ASN A CA 9
ATOM 4575 C C . ASN A 1 31 ? 27.119 -4.240 2.309 1.00 0.00 31 ASN A C 9
ATOM 4576 O O . ASN A 1 31 ? 27.302 -4.267 3.525 1.00 0.00 31 ASN A O 9
ATOM 4587 N N . TYR A 1 32 ? 25.958 -3.949 1.760 1.00 0.00 32 TYR A N 9
ATOM 4588 C CA . TYR A 1 32 ? 24.794 -3.634 2.576 1.00 0.00 32 TYR A CA 9
ATOM 4589 C C . TYR A 1 32 ? 24.440 -4.772 3.540 1.00 0.00 32 TYR A C 9
ATOM 4590 O O . TYR A 1 32 ? 24.191 -4.524 4.716 1.00 0.00 32 TYR A O 9
ATOM 4608 N N . ARG A 1 33 ? 24.395 -5.999 3.054 1.00 0.00 33 ARG A N 9
ATOM 4609 C CA . ARG A 1 33 ? 24.045 -7.124 3.919 1.00 0.00 33 ARG A CA 9
ATOM 4610 C C . ARG A 1 33 ? 25.072 -7.248 5.032 1.00 0.00 33 ARG A C 9
ATOM 4611 O O . ARG A 1 33 ? 24.742 -7.494 6.193 1.00 0.00 33 ARG A O 9
ATOM 4632 N N . GLN A 1 34 ? 26.324 -7.096 4.635 1.00 0.00 34 GLN A N 9
ATOM 4633 C CA . GLN A 1 34 ? 27.449 -7.207 5.549 1.00 0.00 34 GLN A CA 9
ATOM 4634 C C . GLN A 1 34 ? 27.412 -6.128 6.621 1.00 0.00 34 GLN A C 9
ATOM 4635 O O . GLN A 1 34 ? 27.657 -6.401 7.797 1.00 0.00 34 GLN A O 9
ATOM 4649 N N . PHE A 1 35 ? 27.117 -4.895 6.212 1.00 0.00 35 PHE A N 9
ATOM 4650 C CA . PHE A 1 35 ? 27.068 -3.782 7.161 1.00 0.00 35 PHE A CA 9
ATOM 4651 C C . PHE A 1 35 ? 25.670 -3.656 7.741 1.00 0.00 35 PHE A C 9
ATOM 4652 O O . PHE A 1 35 ? 25.496 -3.639 8.960 1.00 0.00 35 PHE A O 9
ATOM 4669 N N . CYS A 1 36 ? 24.671 -3.573 6.865 1.00 0.00 36 CYS A N 9
ATOM 4670 C CA . CYS A 1 36 ? 23.290 -3.455 7.302 1.00 0.00 36 CYS A CA 9
ATOM 4671 C C . CYS A 1 36 ? 22.544 -4.759 7.020 1.00 0.00 36 CYS A C 9
ATOM 4672 O O . CYS A 1 36 ? 22.213 -5.068 5.875 1.00 0.00 36 CYS A O 9
ATOM 4679 N N . ARG A 1 37 ? 22.282 -5.515 8.081 1.00 0.00 37 ARG A N 9
ATOM 4680 C CA . ARG A 1 37 ? 21.574 -6.786 7.954 1.00 0.00 37 ARG A CA 9
ATOM 4681 C C . ARG A 1 37 ? 20.065 -6.559 7.949 1.00 0.00 37 ARG A C 9
ATOM 4682 O O . ARG A 1 37 ? 19.633 -5.588 7.351 1.00 0.00 37 ARG A O 9
ATOM 4726 N N . GLY A 1 1 ? 26.684 1.779 6.364 1.00 0.00 1 GLY A N 10
ATOM 4727 C CA . GLY A 1 1 ? 26.736 3.236 6.059 1.00 0.00 1 GLY A CA 10
ATOM 4728 C C . GLY A 1 1 ? 27.268 3.993 7.265 1.00 0.00 1 GLY A C 10
ATOM 4729 O O . GLY A 1 1 ? 27.725 5.130 7.147 1.00 0.00 1 GLY A O 10
ATOM 4735 N N . LEU A 1 2 ? 27.204 3.357 8.430 1.00 0.00 2 LEU A N 10
ATOM 4736 C CA . LEU A 1 2 ? 27.681 3.979 9.660 1.00 0.00 2 LEU A CA 10
ATOM 4737 C C . LEU A 1 2 ? 27.196 5.419 9.741 1.00 0.00 2 LEU A C 10
ATOM 4738 O O . LEU A 1 2 ? 27.735 6.232 10.493 1.00 0.00 2 LEU A O 10
ATOM 4754 N N . GLY A 1 3 ? 26.175 5.719 8.950 1.00 0.00 3 GLY A N 10
ATOM 4755 C CA . GLY A 1 3 ? 25.606 7.062 8.914 1.00 0.00 3 GLY A CA 10
ATOM 4756 C C . GLY A 1 3 ? 24.128 7.023 8.563 1.00 0.00 3 GLY A C 10
ATOM 4757 O O . GLY A 1 3 ? 23.666 6.150 7.827 1.00 0.00 3 GLY A O 10
ATOM 4761 N N . LYS A 1 4 ? 23.395 7.985 9.086 1.00 0.00 4 LYS A N 10
ATOM 4762 C CA . LYS A 1 4 ? 21.971 8.068 8.824 1.00 0.00 4 LYS A CA 10
ATOM 4763 C C . LYS A 1 4 ? 21.746 8.379 7.356 1.00 0.00 4 LYS A C 10
ATOM 4764 O O . LYS A 1 4 ? 22.370 9.284 6.805 1.00 0.00 4 LYS A O 10
ATOM 4783 N N . ALA A 1 5 ? 20.866 7.632 6.724 1.00 0.00 5 ALA A N 10
ATOM 4784 C CA . ALA A 1 5 ? 20.572 7.860 5.323 1.00 0.00 5 ALA A CA 10
ATOM 4785 C C . ALA A 1 5 ? 21.777 7.519 4.471 1.00 0.00 5 ALA A C 10
ATOM 4786 O O . ALA A 1 5 ? 21.651 7.299 3.266 1.00 0.00 5 ALA A O 10
ATOM 4793 N N . GLN A 1 6 ? 22.949 7.457 5.093 1.00 0.00 6 GLN A N 10
ATOM 4794 C CA . GLN A 1 6 ? 24.124 7.129 4.358 1.00 0.00 6 GLN A CA 10
ATOM 4795 C C . GLN A 1 6 ? 24.003 5.690 3.915 1.00 0.00 6 GLN A C 10
ATOM 4796 O O . GLN A 1 6 ? 24.320 5.337 2.788 1.00 0.00 6 GLN A O 10
ATOM 4810 N N . CYS A 1 7 ? 23.524 4.877 4.847 1.00 0.00 7 CYS A N 10
ATOM 4811 C CA . CYS A 1 7 ? 23.341 3.455 4.601 1.00 0.00 7 CYS A CA 10
ATOM 4812 C C . CYS A 1 7 ? 22.210 3.210 3.618 1.00 0.00 7 CYS A C 10
ATOM 4813 O O . CYS A 1 7 ? 22.371 2.493 2.634 1.00 0.00 7 CYS A O 10
ATOM 4820 N N . ALA A 1 8 ? 21.064 3.802 3.893 1.00 0.00 8 ALA A N 10
ATOM 4821 C CA . ALA A 1 8 ? 19.921 3.613 3.022 1.00 0.00 8 ALA A CA 10
ATOM 4822 C C . ALA A 1 8 ? 20.239 4.050 1.602 1.00 0.00 8 ALA A C 10
ATOM 4823 O O . ALA A 1 8 ? 19.980 3.321 0.644 1.00 0.00 8 ALA A O 10
ATOM 4830 N N . ALA A 1 9 ? 20.809 5.230 1.479 1.00 0.00 9 ALA A N 10
ATOM 4831 C CA . ALA A 1 9 ? 21.155 5.767 0.174 1.00 0.00 9 ALA A CA 10
ATOM 4832 C C . ALA A 1 9 ? 22.192 4.891 -0.500 1.00 0.00 9 ALA A C 10
ATOM 4833 O O . ALA A 1 9 ? 22.197 4.739 -1.718 1.00 0.00 9 ALA A O 10
ATOM 4840 N N . LEU A 1 10 ? 23.066 4.310 0.299 1.00 0.00 10 LEU A N 10
ATOM 4841 C CA . LEU A 1 10 ? 24.101 3.452 -0.237 1.00 0.00 10 LEU A CA 10
ATOM 4842 C C . LEU A 1 10 ? 23.475 2.241 -0.921 1.00 0.00 10 LEU A C 10
ATOM 4843 O O . LEU A 1 10 ? 23.883 1.860 -2.022 1.00 0.00 10 LEU A O 10
ATOM 4859 N N . TRP A 1 11 ? 22.459 1.648 -0.291 1.00 0.00 11 TRP A N 10
ATOM 4860 C CA . TRP A 1 11 ? 21.798 0.501 -0.890 1.00 0.00 11 TRP A CA 10
ATOM 4861 C C . TRP A 1 11 ? 20.854 0.967 -1.998 1.00 0.00 11 TRP A C 10
ATOM 4862 O O . TRP A 1 11 ? 20.776 0.355 -3.063 1.00 0.00 11 TRP A O 10
ATOM 4883 N N . LEU A 1 12 ? 20.117 2.035 -1.719 1.00 0.00 12 LEU A N 10
ATOM 4884 C CA . LEU A 1 12 ? 19.154 2.552 -2.680 1.00 0.00 12 LEU A CA 10
ATOM 4885 C C . LEU A 1 12 ? 19.862 2.985 -3.956 1.00 0.00 12 LEU A C 10
ATOM 4886 O O . LEU A 1 12 ? 19.410 2.697 -5.057 1.00 0.00 12 LEU A O 10
ATOM 4902 N N . GLN A 1 13 ? 20.979 3.674 -3.802 1.00 0.00 13 GLN A N 10
ATOM 4903 C CA . GLN A 1 13 ? 21.730 4.130 -4.956 1.00 0.00 13 GLN A CA 10
ATOM 4904 C C . GLN A 1 13 ? 22.179 2.941 -5.797 1.00 0.00 13 GLN A C 10
ATOM 4905 O O . GLN A 1 13 ? 22.163 2.992 -7.029 1.00 0.00 13 GLN A O 10
ATOM 4919 N N . CYS A 1 14 ? 22.574 1.867 -5.127 1.00 0.00 14 CYS A N 10
ATOM 4920 C CA . CYS A 1 14 ? 23.018 0.670 -5.829 1.00 0.00 14 CYS A CA 10
ATOM 4921 C C . CYS A 1 14 ? 21.893 0.083 -6.671 1.00 0.00 14 CYS A C 10
ATOM 4922 O O . CYS A 1 14 ? 22.076 -0.916 -7.366 1.00 0.00 14 CYS A O 10
ATOM 4929 N N . ALA A 1 15 ? 20.738 0.712 -6.602 1.00 0.00 15 ALA A N 10
ATOM 4930 C CA . ALA A 1 15 ? 19.588 0.255 -7.355 1.00 0.00 15 ALA A CA 10
ATOM 4931 C C . ALA A 1 15 ? 19.835 0.409 -8.845 1.00 0.00 15 ALA A C 10
ATOM 4932 O O . ALA A 1 15 ? 19.433 -0.435 -9.646 1.00 0.00 15 ALA A O 10
ATOM 4939 N N . SER A 1 16 ? 20.499 1.499 -9.206 1.00 0.00 16 SER A N 10
ATOM 4940 C CA . SER A 1 16 ? 20.807 1.779 -10.607 1.00 0.00 16 SER A CA 10
ATOM 4941 C C . SER A 1 16 ? 22.268 1.482 -10.910 1.00 0.00 16 SER A C 10
ATOM 4942 O O . SER A 1 16 ? 22.622 1.135 -12.036 1.00 0.00 16 SER A O 10
ATOM 4950 N N . GLY A 1 17 ? 23.116 1.620 -9.896 1.00 0.00 17 GLY A N 10
ATOM 4951 C CA . GLY A 1 17 ? 24.549 1.367 -10.051 1.00 0.00 17 GLY A CA 10
ATOM 4952 C C . GLY A 1 17 ? 25.351 2.563 -9.566 1.00 0.00 17 GLY A C 10
ATOM 4953 O O . GLY A 1 17 ? 26.253 3.041 -10.256 1.00 0.00 17 GLY A O 10
ATOM 4957 N N . GLY A 1 18 ? 25.018 3.047 -8.372 1.00 0.00 18 GLY A N 10
ATOM 4958 C CA . GLY A 1 18 ? 25.710 4.195 -7.797 1.00 0.00 18 GLY A CA 10
ATOM 4959 C C . GLY A 1 18 ? 25.864 4.040 -6.290 1.00 0.00 18 GLY A C 10
ATOM 4960 O O . GLY A 1 18 ? 25.120 3.297 -5.649 1.00 0.00 18 GLY A O 10
ATOM 4964 N N . THR A 1 19 ? 26.837 4.751 -5.734 1.00 0.00 19 THR A N 10
ATOM 4965 C CA . THR A 1 19 ? 27.097 4.709 -4.301 1.00 0.00 19 THR A CA 10
ATOM 4966 C C . THR A 1 19 ? 27.798 5.993 -3.844 1.00 0.00 19 THR A C 10
ATOM 4967 O O . THR A 1 19 ? 28.569 6.593 -4.593 1.00 0.00 19 THR A O 10
ATOM 4978 N N . ILE A 1 20 ? 27.524 6.402 -2.605 1.00 0.00 20 ILE A N 10
ATOM 4979 C CA . ILE A 1 20 ? 28.125 7.606 -2.036 1.00 0.00 20 ILE A CA 10
ATOM 4980 C C . ILE A 1 20 ? 29.591 7.340 -1.721 1.00 0.00 20 ILE A C 10
ATOM 4981 O O . ILE A 1 20 ? 30.444 8.215 -1.876 1.00 0.00 20 ILE A O 10
ATOM 4997 N N . GLY A 1 21 ? 29.872 6.120 -1.268 1.00 0.00 21 GLY A N 10
ATOM 4998 C CA . GLY A 1 21 ? 31.235 5.735 -0.920 1.00 0.00 21 GLY A CA 10
ATOM 4999 C C . GLY A 1 21 ? 32.130 5.677 -2.155 1.00 0.00 21 GLY A C 10
ATOM 5000 O O . GLY A 1 21 ? 33.355 5.633 -2.043 1.00 0.00 21 GLY A O 10
ATOM 5004 N N . CYS A 1 22 ? 31.508 5.677 -3.326 1.00 0.00 22 CYS A N 10
ATOM 5005 C CA . CYS A 1 22 ? 32.252 5.623 -4.580 1.00 0.00 22 CYS A CA 10
ATOM 5006 C C . CYS A 1 22 ? 33.250 4.466 -4.575 1.00 0.00 22 CYS A C 10
ATOM 5007 O O . CYS A 1 22 ? 34.280 4.524 -3.904 1.00 0.00 22 CYS A O 10
ATOM 5014 N N . GLY A 1 23 ? 32.938 3.421 -5.336 1.00 0.00 23 GLY A N 10
ATOM 5015 C CA . GLY A 1 23 ? 33.815 2.258 -5.420 1.00 0.00 23 GLY A CA 10
ATOM 5016 C C . GLY A 1 23 ? 33.058 1.040 -5.933 1.00 0.00 23 GLY A C 10
ATOM 5017 O O . GLY A 1 23 ? 32.338 0.379 -5.184 1.00 0.00 23 GLY A O 10
ATOM 5021 N N . GLY A 1 24 ? 33.230 0.749 -7.217 1.00 0.00 24 GLY A N 10
ATOM 5022 C CA . GLY A 1 24 ? 32.564 -0.395 -7.835 1.00 0.00 24 GLY A CA 10
ATOM 5023 C C . GLY A 1 24 ? 31.112 -0.494 -7.383 1.00 0.00 24 GLY A C 10
ATOM 5024 O O . GLY A 1 24 ? 30.751 -1.383 -6.618 1.00 0.00 24 GLY A O 10
ATOM 5028 N N . GLY A 1 25 ? 30.283 0.423 -7.860 1.00 0.00 25 GLY A N 10
ATOM 5029 C CA . GLY A 1 25 ? 28.876 0.422 -7.487 1.00 0.00 25 GLY A CA 10
ATOM 5030 C C . GLY A 1 25 ? 28.292 -0.984 -7.546 1.00 0.00 25 GLY A C 10
ATOM 5031 O O . GLY A 1 25 ? 27.257 -1.259 -6.944 1.00 0.00 25 GLY A O 10
ATOM 5035 N N . ALA A 1 26 ? 28.950 -1.883 -8.261 1.00 0.00 26 ALA A N 10
ATOM 5036 C CA . ALA A 1 26 ? 28.439 -3.239 -8.349 1.00 0.00 26 ALA A CA 10
ATOM 5037 C C . ALA A 1 26 ? 28.482 -3.894 -6.977 1.00 0.00 26 ALA A C 10
ATOM 5038 O O . ALA A 1 26 ? 27.489 -4.444 -6.488 1.00 0.00 26 ALA A O 10
ATOM 5045 N N . VAL A 1 27 ? 29.639 -3.794 -6.350 1.00 0.00 27 VAL A N 10
ATOM 5046 C CA . VAL A 1 27 ? 29.837 -4.358 -5.031 1.00 0.00 27 VAL A CA 10
ATOM 5047 C C . VAL A 1 27 ? 29.091 -3.547 -3.962 1.00 0.00 27 VAL A C 10
ATOM 5048 O O . VAL A 1 27 ? 28.821 -4.045 -2.872 1.00 0.00 27 VAL A O 10
ATOM 5061 N N . ALA A 1 28 ? 28.745 -2.302 -4.267 1.00 0.00 28 ALA A N 10
ATOM 5062 C CA . ALA A 1 28 ? 28.035 -1.473 -3.291 1.00 0.00 28 ALA A CA 10
ATOM 5063 C C . ALA A 1 28 ? 26.763 -2.155 -2.819 1.00 0.00 28 ALA A C 10
ATOM 5064 O O . ALA A 1 28 ? 26.353 -1.980 -1.673 1.00 0.00 28 ALA A O 10
ATOM 5071 N N . CYS A 1 29 ? 26.130 -2.923 -3.690 1.00 0.00 29 CYS A N 10
ATOM 5072 C CA . CYS A 1 29 ? 24.910 -3.589 -3.299 1.00 0.00 29 CYS A CA 10
ATOM 5073 C C . CYS A 1 29 ? 25.159 -4.585 -2.181 1.00 0.00 29 CYS A C 10
ATOM 5074 O O . CYS A 1 29 ? 24.471 -4.575 -1.158 1.00 0.00 29 CYS A O 10
ATOM 5081 N N . GLN A 1 30 ? 26.129 -5.460 -2.391 1.00 0.00 30 GLN A N 10
ATOM 5082 C CA . GLN A 1 30 ? 26.424 -6.484 -1.395 1.00 0.00 30 GLN A CA 10
ATOM 5083 C C . GLN A 1 30 ? 27.031 -5.877 -0.150 1.00 0.00 30 GLN A C 10
ATOM 5084 O O . GLN A 1 30 ? 26.780 -6.347 0.958 1.00 0.00 30 GLN A O 10
ATOM 5098 N N . ASN A 1 31 ? 27.828 -4.834 -0.333 1.00 0.00 31 ASN A N 10
ATOM 5099 C CA . ASN A 1 31 ? 28.472 -4.185 0.788 1.00 0.00 31 ASN A CA 10
ATOM 5100 C C . ASN A 1 31 ? 27.453 -3.897 1.886 1.00 0.00 31 ASN A C 10
ATOM 5101 O O . ASN A 1 31 ? 27.776 -3.906 3.074 1.00 0.00 31 ASN A O 10
ATOM 5112 N N . TYR A 1 32 ? 26.225 -3.644 1.470 1.00 0.00 32 TYR A N 10
ATOM 5113 C CA . TYR A 1 32 ? 25.148 -3.355 2.409 1.00 0.00 32 TYR A CA 10
ATOM 5114 C C . TYR A 1 32 ? 24.917 -4.515 3.382 1.00 0.00 32 TYR A C 10
ATOM 5115 O O . TYR A 1 32 ? 24.798 -4.296 4.586 1.00 0.00 32 TYR A O 10
ATOM 5133 N N . ARG A 1 33 ? 24.832 -5.737 2.871 1.00 0.00 33 ARG A N 10
ATOM 5134 C CA . ARG A 1 33 ? 24.591 -6.888 3.742 1.00 0.00 33 ARG A CA 10
ATOM 5135 C C . ARG A 1 33 ? 25.716 -6.981 4.770 1.00 0.00 33 ARG A C 10
ATOM 5136 O O . ARG A 1 33 ? 25.486 -7.283 5.941 1.00 0.00 33 ARG A O 10
ATOM 5157 N N . GLN A 1 34 ? 26.932 -6.736 4.306 1.00 0.00 34 GLN A N 10
ATOM 5158 C CA . GLN A 1 34 ? 28.110 -6.808 5.178 1.00 0.00 34 GLN A CA 10
ATOM 5159 C C . GLN A 1 34 ? 28.094 -5.714 6.245 1.00 0.00 34 GLN A C 10
ATOM 5160 O O . GLN A 1 34 ? 28.433 -5.963 7.401 1.00 0.00 34 GLN A O 10
ATOM 5174 N N . PHE A 1 35 ? 27.722 -4.496 5.847 1.00 0.00 35 PHE A N 10
ATOM 5175 C CA . PHE A 1 35 ? 27.698 -3.379 6.792 1.00 0.00 35 PHE A CA 10
ATOM 5176 C C . PHE A 1 35 ? 26.351 -3.312 7.479 1.00 0.00 35 PHE A C 10
ATOM 5177 O O . PHE A 1 35 ? 26.273 -3.345 8.708 1.00 0.00 35 PHE A O 10
ATOM 5194 N N . CYS A 1 36 ? 25.284 -3.224 6.689 1.00 0.00 36 CYS A N 10
ATOM 5195 C CA . CYS A 1 36 ? 23.946 -3.162 7.243 1.00 0.00 36 CYS A CA 10
ATOM 5196 C C . CYS A 1 36 ? 23.227 -4.489 7.025 1.00 0.00 36 CYS A C 10
ATOM 5197 O O . CYS A 1 36 ? 22.810 -4.808 5.911 1.00 0.00 36 CYS A O 10
ATOM 5204 N N . ARG A 1 37 ? 23.086 -5.255 8.101 1.00 0.00 37 ARG A N 10
ATOM 5205 C CA . ARG A 1 37 ? 22.415 -6.550 8.029 1.00 0.00 37 ARG A CA 10
ATOM 5206 C C . ARG A 1 37 ? 20.902 -6.367 8.079 1.00 0.00 37 ARG A C 10
ATOM 5207 O O . ARG A 1 37 ? 20.295 -6.319 7.022 1.00 0.00 37 ARG A O 10
ATOM 5251 N N . GLY A 1 1 ? 28.707 4.923 5.962 1.00 0.00 1 GLY A N 11
ATOM 5252 C CA . GLY A 1 1 ? 27.631 3.938 6.271 1.00 0.00 1 GLY A CA 11
ATOM 5253 C C . GLY A 1 1 ? 27.293 4.004 7.753 1.00 0.00 1 GLY A C 11
ATOM 5254 O O . GLY A 1 1 ? 27.840 4.830 8.485 1.00 0.00 1 GLY A O 11
ATOM 5260 N N . LEU A 1 2 ? 26.386 3.137 8.189 1.00 0.00 2 LEU A N 11
ATOM 5261 C CA . LEU A 1 2 ? 25.974 3.108 9.588 1.00 0.00 2 LEU A CA 11
ATOM 5262 C C . LEU A 1 2 ? 25.424 4.470 9.999 1.00 0.00 2 LEU A C 11
ATOM 5263 O O . LEU A 1 2 ? 25.018 4.669 11.144 1.00 0.00 2 LEU A O 11
ATOM 5279 N N . GLY A 1 3 ? 25.408 5.405 9.051 1.00 0.00 3 GLY A N 11
ATOM 5280 C CA . GLY A 1 3 ? 24.904 6.753 9.306 1.00 0.00 3 GLY A CA 11
ATOM 5281 C C . GLY A 1 3 ? 23.483 6.898 8.793 1.00 0.00 3 GLY A C 11
ATOM 5282 O O . GLY A 1 3 ? 23.004 6.077 8.011 1.00 0.00 3 GLY A O 11
ATOM 5286 N N . LYS A 1 4 ? 22.817 7.951 9.218 1.00 0.00 4 LYS A N 11
ATOM 5287 C CA . LYS A 1 4 ? 21.456 8.182 8.779 1.00 0.00 4 LYS A CA 11
ATOM 5288 C C . LYS A 1 4 ? 21.458 8.464 7.284 1.00 0.00 4 LYS A C 11
ATOM 5289 O O . LYS A 1 4 ? 22.235 9.285 6.802 1.00 0.00 4 LYS A O 11
ATOM 5308 N N . ALA A 1 5 ? 20.604 7.782 6.556 1.00 0.00 5 ALA A N 11
ATOM 5309 C CA . ALA A 1 5 ? 20.523 7.984 5.122 1.00 0.00 5 ALA A CA 11
ATOM 5310 C C . ALA A 1 5 ? 21.791 7.490 4.460 1.00 0.00 5 ALA A C 11
ATOM 5311 O O . ALA A 1 5 ? 21.798 7.171 3.273 1.00 0.00 5 ALA A O 11
ATOM 5318 N N . GLN A 1 6 ? 22.867 7.410 5.232 1.00 0.00 6 GLN A N 11
ATOM 5319 C CA . GLN A 1 6 ? 24.098 6.940 4.696 1.00 0.00 6 GLN A CA 11
ATOM 5320 C C . GLN A 1 6 ? 23.947 5.478 4.373 1.00 0.00 6 GLN A C 11
ATOM 5321 O O . GLN A 1 6 ? 24.351 5.016 3.318 1.00 0.00 6 GLN A O 11
ATOM 5335 N N . CYS A 1 7 ? 23.339 4.768 5.307 1.00 0.00 7 CYS A N 11
ATOM 5336 C CA . CYS A 1 7 ? 23.109 3.339 5.144 1.00 0.00 7 CYS A CA 11
ATOM 5337 C C . CYS A 1 7 ? 22.066 3.080 4.069 1.00 0.00 7 CYS A C 11
ATOM 5338 O O . CYS A 1 7 ? 22.282 2.295 3.148 1.00 0.00 7 CYS A O 11
ATOM 5345 N N . ALA A 1 8 ? 20.927 3.738 4.192 1.00 0.00 8 ALA A N 11
ATOM 5346 C CA . ALA A 1 8 ? 19.864 3.543 3.223 1.00 0.00 8 ALA A CA 11
ATOM 5347 C C . ALA A 1 8 ? 20.316 3.935 1.830 1.00 0.00 8 ALA A C 11
ATOM 5348 O O . ALA A 1 8 ? 20.092 3.206 0.864 1.00 0.00 8 ALA A O 11
ATOM 5355 N N . ALA A 1 9 ? 20.962 5.081 1.736 1.00 0.00 9 ALA A N 11
ATOM 5356 C CA . ALA A 1 9 ? 21.440 5.565 0.454 1.00 0.00 9 ALA A CA 11
ATOM 5357 C C . ALA A 1 9 ? 22.488 4.627 -0.104 1.00 0.00 9 ALA A C 11
ATOM 5358 O O . ALA A 1 9 ? 22.601 4.465 -1.308 1.00 0.00 9 ALA A O 11
ATOM 5365 N N . LEU A 1 10 ? 23.250 4.007 0.778 1.00 0.00 10 LEU A N 11
ATOM 5366 C CA . LEU A 1 10 ? 24.286 3.091 0.347 1.00 0.00 10 LEU A CA 11
ATOM 5367 C C . LEU A 1 10 ? 23.671 1.927 -0.431 1.00 0.00 10 LEU A C 11
ATOM 5368 O O . LEU A 1 10 ? 24.182 1.545 -1.488 1.00 0.00 10 LEU A O 11
ATOM 5384 N N . TRP A 1 11 ? 22.553 1.380 0.050 1.00 0.00 11 TRP A N 11
ATOM 5385 C CA . TRP A 1 11 ? 21.916 0.287 -0.679 1.00 0.00 11 TRP A CA 11
ATOM 5386 C C . TRP A 1 11 ? 21.211 0.828 -1.925 1.00 0.00 11 TRP A C 11
ATOM 5387 O O . TRP A 1 11 ? 21.302 0.248 -3.006 1.00 0.00 11 TRP A O 11
ATOM 5408 N N . LEU A 1 12 ? 20.489 1.929 -1.747 1.00 0.00 12 LEU A N 11
ATOM 5409 C CA . LEU A 1 12 ? 19.740 2.531 -2.839 1.00 0.00 12 LEU A CA 11
ATOM 5410 C C . LEU A 1 12 ? 20.684 2.982 -3.949 1.00 0.00 12 LEU A C 11
ATOM 5411 O O . LEU A 1 12 ? 20.407 2.786 -5.134 1.00 0.00 12 LEU A O 11
ATOM 5427 N N . GLN A 1 13 ? 21.798 3.585 -3.555 1.00 0.00 13 GLN A N 11
ATOM 5428 C CA . GLN A 1 13 ? 22.779 4.057 -4.512 1.00 0.00 13 GLN A CA 11
ATOM 5429 C C . GLN A 1 13 ? 23.310 2.896 -5.333 1.00 0.00 13 GLN A C 11
ATOM 5430 O O . GLN A 1 13 ? 23.653 3.057 -6.490 1.00 0.00 13 GLN A O 11
ATOM 5444 N N . CYS A 1 14 ? 23.375 1.728 -4.725 1.00 0.00 14 CYS A N 11
ATOM 5445 C CA . CYS A 1 14 ? 23.861 0.552 -5.435 1.00 0.00 14 CYS A CA 11
ATOM 5446 C C . CYS A 1 14 ? 22.966 0.238 -6.617 1.00 0.00 14 CYS A C 11
ATOM 5447 O O . CYS A 1 14 ? 23.342 -0.514 -7.516 1.00 0.00 14 CYS A O 11
ATOM 5454 N N . ALA A 1 15 ? 21.787 0.820 -6.612 1.00 0.00 15 ALA A N 11
ATOM 5455 C CA . ALA A 1 15 ? 20.848 0.601 -7.687 1.00 0.00 15 ALA A CA 11
ATOM 5456 C C . ALA A 1 15 ? 21.311 1.292 -8.964 1.00 0.00 15 ALA A C 11
ATOM 5457 O O . ALA A 1 15 ? 21.224 0.730 -10.057 1.00 0.00 15 ALA A O 11
ATOM 5464 N N . SER A 1 16 ? 21.814 2.516 -8.812 1.00 0.00 16 SER A N 11
ATOM 5465 C CA . SER A 1 16 ? 22.309 3.298 -9.952 1.00 0.00 16 SER A CA 11
ATOM 5466 C C . SER A 1 16 ? 23.823 3.470 -9.896 1.00 0.00 16 SER A C 11
ATOM 5467 O O . SER A 1 16 ? 24.497 3.517 -10.925 1.00 0.00 16 SER A O 11
ATOM 5475 N N . GLY A 1 17 ? 24.337 3.592 -8.680 1.00 0.00 17 GLY A N 11
ATOM 5476 C CA . GLY A 1 17 ? 25.771 3.791 -8.449 1.00 0.00 17 GLY A CA 11
ATOM 5477 C C . GLY A 1 17 ? 26.283 2.951 -7.274 1.00 0.00 17 GLY A C 11
ATOM 5478 O O . GLY A 1 17 ? 26.858 1.884 -7.480 1.00 0.00 17 GLY A O 11
ATOM 5482 N N . GLY A 1 18 ? 26.088 3.444 -6.041 1.00 0.00 18 GLY A N 11
ATOM 5483 C CA . GLY A 1 18 ? 26.559 2.727 -4.841 1.00 0.00 18 GLY A CA 11
ATOM 5484 C C . GLY A 1 18 ? 27.157 3.693 -3.814 1.00 0.00 18 GLY A C 11
ATOM 5485 O O . GLY A 1 18 ? 26.497 4.091 -2.856 1.00 0.00 18 GLY A O 11
ATOM 5489 N N . THR A 1 19 ? 28.418 4.046 -4.013 1.00 0.00 19 THR A N 11
ATOM 5490 C CA . THR A 1 19 ? 29.119 4.950 -3.091 1.00 0.00 19 THR A CA 11
ATOM 5491 C C . THR A 1 19 ? 28.878 6.418 -3.444 1.00 0.00 19 THR A C 11
ATOM 5492 O O . THR A 1 19 ? 29.705 7.273 -3.130 1.00 0.00 19 THR A O 11
ATOM 5503 N N . ILE A 1 20 ? 27.761 6.699 -4.110 1.00 0.00 20 ILE A N 11
ATOM 5504 C CA . ILE A 1 20 ? 27.412 8.042 -4.521 1.00 0.00 20 ILE A CA 11
ATOM 5505 C C . ILE A 1 20 ? 28.446 8.582 -5.504 1.00 0.00 20 ILE A C 11
ATOM 5506 O O . ILE A 1 20 ? 28.154 9.480 -6.296 1.00 0.00 20 ILE A O 11
ATOM 5522 N N . GLY A 1 21 ? 29.655 8.022 -5.462 1.00 0.00 21 GLY A N 11
ATOM 5523 C CA . GLY A 1 21 ? 30.718 8.454 -6.362 1.00 0.00 21 GLY A CA 11
ATOM 5524 C C . GLY A 1 21 ? 30.765 7.598 -7.629 1.00 0.00 21 GLY A C 11
ATOM 5525 O O . GLY A 1 21 ? 31.626 7.797 -8.486 1.00 0.00 21 GLY A O 11
ATOM 5529 N N . CYS A 1 22 ? 29.834 6.656 -7.746 1.00 0.00 22 CYS A N 11
ATOM 5530 C CA . CYS A 1 22 ? 29.776 5.784 -8.917 1.00 0.00 22 CYS A CA 11
ATOM 5531 C C . CYS A 1 22 ? 31.163 5.247 -9.276 1.00 0.00 22 CYS A C 11
ATOM 5532 O O . CYS A 1 22 ? 31.966 5.942 -9.899 1.00 0.00 22 CYS A O 11
ATOM 5539 N N . GLY A 1 23 ? 31.430 4.001 -8.892 1.00 0.00 23 GLY A N 11
ATOM 5540 C CA . GLY A 1 23 ? 32.717 3.379 -9.191 1.00 0.00 23 GLY A CA 11
ATOM 5541 C C . GLY A 1 23 ? 32.878 2.056 -8.450 1.00 0.00 23 GLY A C 11
ATOM 5542 O O . GLY A 1 23 ? 33.279 2.026 -7.286 1.00 0.00 23 GLY A O 11
ATOM 5546 N N . GLY A 1 24 ? 32.565 0.965 -9.137 1.00 0.00 24 GLY A N 11
ATOM 5547 C CA . GLY A 1 24 ? 32.681 -0.366 -8.547 1.00 0.00 24 GLY A CA 11
ATOM 5548 C C . GLY A 1 24 ? 31.625 -0.577 -7.4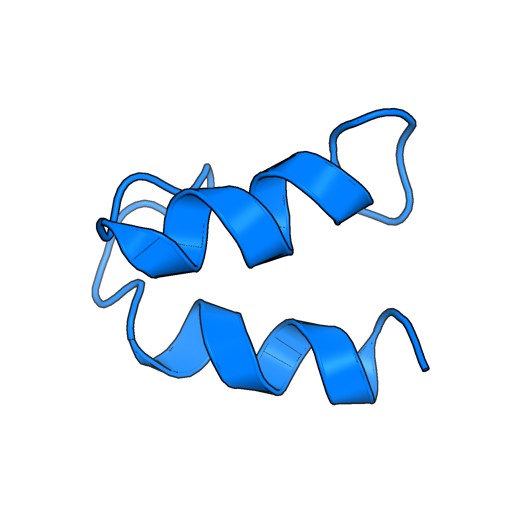69 1.00 0.00 24 GLY A C 11
ATOM 5549 O O . GLY A 1 24 ? 31.734 -1.489 -6.645 1.00 0.00 24 GLY A O 11
ATOM 5553 N N . GLY A 1 25 ? 30.602 0.268 -7.478 1.00 0.00 25 GLY A N 11
ATOM 5554 C CA . GLY A 1 25 ? 29.538 0.165 -6.494 1.00 0.00 25 GLY A CA 11
ATOM 5555 C C . GLY A 1 25 ? 28.821 -1.175 -6.597 1.00 0.00 25 GLY A C 11
ATOM 5556 O O . GLY A 1 25 ? 27.852 -1.427 -5.886 1.00 0.00 25 GLY A O 11
ATOM 5560 N N . ALA A 1 26 ? 29.292 -2.036 -7.484 1.00 0.00 26 ALA A N 11
ATOM 5561 C CA . ALA A 1 26 ? 28.667 -3.337 -7.641 1.00 0.00 26 ALA A CA 11
ATOM 5562 C C . ALA A 1 26 ? 28.746 -4.117 -6.330 1.00 0.00 26 ALA A C 11
ATOM 5563 O O . ALA A 1 26 ? 27.760 -4.694 -5.867 1.00 0.00 26 ALA A O 11
ATOM 5570 N N . VAL A 1 27 ? 29.933 -4.109 -5.739 1.00 0.00 27 VAL A N 11
ATOM 5571 C CA . VAL A 1 27 ? 30.175 -4.808 -4.475 1.00 0.00 27 VAL A CA 11
ATOM 5572 C C . VAL A 1 27 ? 29.473 -4.096 -3.309 1.00 0.00 27 VAL A C 11
ATOM 5573 O O . VAL A 1 27 ? 29.226 -4.691 -2.265 1.00 0.00 27 VAL A O 11
ATOM 5586 N N . ALA A 1 28 ? 29.152 -2.818 -3.484 1.00 0.00 28 ALA A N 11
ATOM 5587 C CA . ALA A 1 28 ? 28.484 -2.069 -2.422 1.00 0.00 28 ALA A CA 11
ATOM 5588 C C . ALA A 1 28 ? 27.142 -2.711 -2.076 1.00 0.00 28 ALA A C 11
ATOM 5589 O O . ALA A 1 28 ? 26.656 -2.585 -0.952 1.00 0.00 28 ALA A O 11
ATOM 5596 N N . CYS A 1 29 ? 26.532 -3.382 -3.047 1.00 0.00 29 CYS A N 11
ATOM 5597 C CA . CYS A 1 29 ? 25.250 -4.003 -2.804 1.00 0.00 29 CYS A CA 11
ATOM 5598 C C . CYS A 1 29 ? 25.349 -5.040 -1.706 1.00 0.00 29 CYS A C 11
ATOM 5599 O O . CYS A 1 29 ? 24.554 -5.043 -0.769 1.00 0.00 29 CYS A O 11
ATOM 5606 N N . GLN A 1 30 ? 26.312 -5.941 -1.842 1.00 0.00 30 GLN A N 11
ATOM 5607 C CA . GLN A 1 30 ? 26.451 -7.004 -0.851 1.00 0.00 30 GLN A CA 11
ATOM 5608 C C . GLN A 1 30 ? 26.897 -6.445 0.494 1.00 0.00 30 GLN A C 11
ATOM 5609 O O . GLN A 1 30 ? 26.507 -6.951 1.545 1.00 0.00 30 GLN A O 11
ATOM 5623 N N . ASN A 1 31 ? 27.706 -5.399 0.451 1.00 0.00 31 ASN A N 11
ATOM 5624 C CA . ASN A 1 31 ? 28.198 -4.775 1.667 1.00 0.00 31 ASN A CA 11
ATOM 5625 C C . ASN A 1 31 ? 27.045 -4.435 2.602 1.00 0.00 31 ASN A C 11
ATOM 5626 O O . ASN A 1 31 ? 27.184 -4.475 3.825 1.00 0.00 31 ASN A O 11
ATOM 5637 N N . TYR A 1 32 ? 25.916 -4.100 2.017 1.00 0.00 32 TYR A N 11
ATOM 5638 C CA . TYR A 1 32 ? 24.740 -3.751 2.797 1.00 0.00 32 TYR A CA 11
ATOM 5639 C C . TYR A 1 32 ? 24.331 -4.886 3.738 1.00 0.00 32 TYR A C 11
ATOM 5640 O O . TYR A 1 32 ? 24.035 -4.641 4.906 1.00 0.00 32 TYR A O 11
ATOM 5658 N N . ARG A 1 33 ? 24.301 -6.112 3.245 1.00 0.00 33 ARG A N 11
ATOM 5659 C CA . ARG A 1 33 ? 23.912 -7.233 4.093 1.00 0.00 33 ARG A CA 11
ATOM 5660 C C . ARG A 1 33 ? 24.915 -7.405 5.220 1.00 0.00 33 ARG A C 11
ATOM 5661 O O . ARG A 1 33 ? 24.558 -7.671 6.367 1.00 0.00 33 ARG A O 11
ATOM 5682 N N . GLN A 1 34 ? 26.176 -7.276 4.857 1.00 0.00 34 GLN A N 11
ATOM 5683 C CA . GLN A 1 34 ? 27.271 -7.441 5.796 1.00 0.00 34 GLN A CA 11
ATOM 5684 C C . GLN A 1 34 ? 27.232 -6.390 6.896 1.00 0.00 34 GLN A C 11
ATOM 5685 O O . GLN A 1 34 ? 27.465 -6.694 8.065 1.00 0.00 34 GLN A O 11
ATOM 5699 N N . PHE A 1 35 ? 26.944 -5.148 6.517 1.00 0.00 35 PHE A N 11
ATOM 5700 C CA . PHE A 1 35 ? 26.887 -4.059 7.493 1.00 0.00 35 PHE A CA 11
ATOM 5701 C C . PHE A 1 35 ? 25.478 -3.923 8.029 1.00 0.00 35 PHE A C 11
ATOM 5702 O O . PHE A 1 35 ? 25.262 -3.931 9.241 1.00 0.00 35 PHE A O 11
ATOM 5719 N N . CYS A 1 36 ? 24.511 -3.804 7.120 1.00 0.00 36 CYS A N 11
ATOM 5720 C CA . CYS A 1 36 ? 23.120 -3.674 7.513 1.00 0.00 36 CYS A CA 11
ATOM 5721 C C . CYS A 1 36 ? 22.376 -4.980 7.243 1.00 0.00 36 CYS A C 11
ATOM 5722 O O . CYS A 1 36 ? 22.077 -5.312 6.096 1.00 0.00 36 CYS A O 11
ATOM 5729 N N . ARG A 1 37 ? 22.079 -5.714 8.312 1.00 0.00 37 ARG A N 11
ATOM 5730 C CA . ARG A 1 37 ? 21.366 -6.982 8.187 1.00 0.00 37 ARG A CA 11
ATOM 5731 C C . ARG A 1 37 ? 19.869 -6.746 8.016 1.00 0.00 37 ARG A C 11
ATOM 5732 O O . ARG A 1 37 ? 19.190 -7.666 7.591 1.00 0.00 37 ARG A O 11
ATOM 5776 N N . GLY A 1 1 ? 27.214 3.255 5.478 1.00 0.00 1 GLY A N 12
ATOM 5777 C CA . GLY A 1 1 ? 28.043 4.205 6.271 1.00 0.00 1 GLY A CA 12
ATOM 5778 C C . GLY A 1 1 ? 27.553 4.227 7.714 1.00 0.00 1 GLY A C 12
ATOM 5779 O O . GLY A 1 1 ? 28.016 5.030 8.524 1.00 0.00 1 GLY A O 12
ATOM 5785 N N . LEU A 1 2 ? 26.615 3.336 8.028 1.00 0.00 2 LEU A N 12
ATOM 5786 C CA . LEU A 1 2 ? 26.066 3.254 9.377 1.00 0.00 2 LEU A CA 12
ATOM 5787 C C . LEU A 1 2 ? 25.449 4.589 9.784 1.00 0.00 2 LEU A C 12
ATOM 5788 O O . LEU A 1 2 ? 24.919 4.730 10.888 1.00 0.00 2 LEU A O 12
ATOM 5804 N N . GLY A 1 3 ? 25.513 5.563 8.882 1.00 0.00 3 GLY A N 12
ATOM 5805 C CA . GLY A 1 3 ? 24.954 6.883 9.143 1.00 0.00 3 GLY A CA 12
ATOM 5806 C C . GLY A 1 3 ? 23.523 6.963 8.650 1.00 0.00 3 GLY A C 12
ATOM 5807 O O . GLY A 1 3 ? 23.069 6.125 7.873 1.00 0.00 3 GLY A O 12
ATOM 5811 N N . LYS A 1 4 ? 22.822 7.984 9.094 1.00 0.00 4 LYS A N 12
ATOM 5812 C CA . LYS A 1 4 ? 21.443 8.166 8.692 1.00 0.00 4 LYS A CA 12
ATOM 5813 C C . LYS A 1 4 ? 21.378 8.437 7.198 1.00 0.00 4 LYS A C 12
ATOM 5814 O O . LYS A 1 4 ? 22.093 9.294 6.680 1.00 0.00 4 LYS A O 12
ATOM 5833 N N . ALA A 1 5 ? 20.526 7.702 6.512 1.00 0.00 5 ALA A N 12
ATOM 5834 C CA . ALA A 1 5 ? 20.367 7.873 5.079 1.00 0.00 5 ALA A CA 12
ATOM 5835 C C . ALA A 1 5 ? 21.618 7.428 4.364 1.00 0.00 5 ALA A C 12
ATOM 5836 O O . ALA A 1 5 ? 21.592 7.123 3.173 1.00 0.00 5 ALA A O 12
ATOM 5843 N N . GLN A 1 6 ? 22.719 7.382 5.093 1.00 0.00 6 GLN A N 12
ATOM 5844 C CA . GLN A 1 6 ? 23.945 6.959 4.512 1.00 0.00 6 GLN A CA 12
ATOM 5845 C C . GLN A 1 6 ? 23.845 5.487 4.200 1.00 0.00 6 GLN A C 12
ATOM 5846 O O . GLN A 1 6 ? 24.245 5.034 3.136 1.00 0.00 6 GLN A O 12
ATOM 5860 N N . CYS A 1 7 ? 23.293 4.746 5.150 1.00 0.00 7 CYS A N 12
ATOM 5861 C CA . CYS A 1 7 ? 23.125 3.307 4.982 1.00 0.00 7 CYS A CA 12
ATOM 5862 C C . CYS A 1 7 ? 22.071 3.003 3.930 1.00 0.00 7 CYS A C 12
ATOM 5863 O O . CYS A 1 7 ? 22.292 2.209 3.021 1.00 0.00 7 CYS A O 12
ATOM 5870 N N . ALA A 1 8 ? 20.918 3.633 4.061 1.00 0.00 8 ALA A N 12
ATOM 5871 C CA . ALA A 1 8 ? 19.848 3.400 3.113 1.00 0.00 8 ALA A CA 12
ATOM 5872 C C . ALA A 1 8 ? 20.269 3.803 1.711 1.00 0.00 8 ALA A C 12
ATOM 5873 O O . ALA A 1 8 ? 20.072 3.058 0.751 1.00 0.00 8 ALA A O 12
ATOM 5880 N N . ALA A 1 9 ? 20.857 4.975 1.607 1.00 0.00 9 ALA A N 12
ATOM 5881 C CA . ALA A 1 9 ? 21.302 5.472 0.322 1.00 0.00 9 ALA A CA 12
ATOM 5882 C C . ALA A 1 9 ? 22.383 4.569 -0.240 1.00 0.00 9 ALA A C 12
ATOM 5883 O O . ALA A 1 9 ? 22.509 4.416 -1.449 1.00 0.00 9 ALA A O 12
ATOM 5890 N N . LEU A 1 10 ? 23.164 3.968 0.638 1.00 0.00 10 LEU A N 12
ATOM 5891 C CA . LEU A 1 10 ? 24.226 3.090 0.189 1.00 0.00 10 LEU A CA 12
ATOM 5892 C C . LEU A 1 10 ? 23.636 1.918 -0.582 1.00 0.00 10 LEU A C 12
ATOM 5893 O O . LEU A 1 10 ? 24.115 1.577 -1.668 1.00 0.00 10 LEU A O 12
ATOM 5909 N N . TRP A 1 11 ? 22.574 1.312 -0.055 1.00 0.00 11 TRP A N 12
ATOM 5910 C CA . TRP A 1 11 ? 21.959 0.200 -0.758 1.00 0.00 11 TRP A CA 12
ATOM 5911 C C . TRP A 1 11 ? 21.137 0.714 -1.942 1.00 0.00 11 TRP A C 12
ATOM 5912 O O . TRP A 1 11 ? 21.166 0.137 -3.028 1.00 0.00 11 TRP A O 12
ATOM 5933 N N . LEU A 1 12 ? 20.387 1.782 -1.704 1.00 0.00 12 LEU A N 12
ATOM 5934 C CA . LEU A 1 12 ? 19.529 2.354 -2.731 1.00 0.00 12 LEU A CA 12
ATOM 5935 C C . LEU A 1 12 ? 20.341 2.866 -3.910 1.00 0.00 12 LEU A C 12
ATOM 5936 O O . LEU A 1 12 ? 19.972 2.669 -5.069 1.00 0.00 12 LEU A O 12
ATOM 5952 N N . GLN A 1 13 ? 21.445 3.531 -3.617 1.00 0.00 13 GLN A N 12
ATOM 5953 C CA . GLN A 1 13 ? 22.282 4.068 -4.669 1.00 0.00 13 GLN A CA 12
ATOM 5954 C C . GLN A 1 13 ? 22.790 2.946 -5.554 1.00 0.00 13 GLN A C 12
ATOM 5955 O O . GLN A 1 13 ? 22.891 3.098 -6.772 1.00 0.00 13 GLN A O 12
ATOM 5969 N N . CYS A 1 14 ? 23.115 1.816 -4.935 1.00 0.00 14 CYS A N 12
ATOM 5970 C CA . CYS A 1 14 ? 23.609 0.680 -5.697 1.00 0.00 14 CYS A CA 12
ATOM 5971 C C . CYS A 1 14 ? 22.728 0.435 -6.913 1.00 0.00 14 CYS A C 12
ATOM 5972 O O . CYS A 1 14 ? 23.217 0.098 -7.989 1.00 0.00 14 CYS A O 12
ATOM 5979 N N . ALA A 1 15 ? 21.436 0.627 -6.737 1.00 0.00 15 ALA A N 12
ATOM 5980 C CA . ALA A 1 15 ? 20.494 0.449 -7.824 1.00 0.00 15 ALA A CA 12
ATOM 5981 C C . ALA A 1 15 ? 20.641 1.560 -8.862 1.00 0.00 15 ALA A C 12
ATOM 5982 O O . ALA A 1 15 ? 20.522 1.327 -10.065 1.00 0.00 15 ALA A O 12
ATOM 5989 N N . SER A 1 16 ? 20.881 2.769 -8.379 1.00 0.00 16 SER A N 12
ATOM 5990 C CA . SER A 1 16 ? 21.021 3.918 -9.260 1.00 0.00 16 SER A CA 12
ATOM 5991 C C . SER A 1 16 ? 22.296 3.824 -10.084 1.00 0.00 16 SER A C 12
ATOM 5992 O O . SER A 1 16 ? 22.336 4.251 -11.239 1.00 0.00 16 SER A O 12
ATOM 6000 N N . GLY A 1 17 ? 23.331 3.262 -9.485 1.00 0.00 17 GLY A N 12
ATOM 6001 C CA . GLY A 1 17 ? 24.606 3.115 -10.169 1.00 0.00 17 GLY A CA 12
ATOM 6002 C C . GLY A 1 17 ? 25.684 2.605 -9.220 1.00 0.00 17 GLY A C 12
ATOM 6003 O O . GLY A 1 17 ? 26.512 1.777 -9.598 1.00 0.00 17 GLY A O 12
ATOM 6007 N N . GLY A 1 18 ? 25.668 3.101 -7.984 1.00 0.00 18 GLY A N 12
ATOM 6008 C CA . GLY A 1 18 ? 26.659 2.679 -6.998 1.00 0.00 18 GLY A CA 12
ATOM 6009 C C . GLY A 1 18 ? 26.403 3.318 -5.637 1.00 0.00 18 GLY A C 12
ATOM 6010 O O . GLY A 1 18 ? 25.447 2.970 -4.944 1.00 0.00 18 GLY A O 12
ATOM 6014 N N . THR A 1 19 ? 27.274 4.251 -5.260 1.00 0.00 19 THR A N 12
ATOM 6015 C CA . THR A 1 19 ? 27.165 4.938 -3.977 1.00 0.00 19 THR A CA 12
ATOM 6016 C C . THR A 1 19 ? 27.687 6.368 -4.104 1.00 0.00 19 THR A C 12
ATOM 6017 O O . THR A 1 19 ? 27.788 6.907 -5.205 1.00 0.00 19 THR A O 12
ATOM 6028 N N . ILE A 1 20 ? 28.012 6.977 -2.971 1.00 0.00 20 ILE A N 12
ATOM 6029 C CA . ILE A 1 20 ? 28.515 8.344 -2.961 1.00 0.00 20 ILE A CA 12
ATOM 6030 C C . ILE A 1 20 ? 29.938 8.384 -3.504 1.00 0.00 20 ILE A C 12
ATOM 6031 O O . ILE A 1 20 ? 30.301 9.280 -4.268 1.00 0.00 20 ILE A O 12
ATOM 6047 N N . GLY A 1 21 ? 30.743 7.409 -3.097 1.00 0.00 21 GLY A N 12
ATOM 6048 C CA . GLY A 1 21 ? 32.127 7.338 -3.542 1.00 0.00 21 GLY A CA 12
ATOM 6049 C C . GLY A 1 21 ? 32.217 7.090 -5.043 1.00 0.00 21 GLY A C 12
ATOM 6050 O O . GLY A 1 21 ? 33.171 7.510 -5.697 1.00 0.00 21 GLY A O 12
ATOM 6054 N N . CYS A 1 22 ? 31.217 6.400 -5.575 1.00 0.00 22 CYS A N 12
ATOM 6055 C CA . CYS A 1 22 ? 31.175 6.080 -6.999 1.00 0.00 22 CYS A CA 12
ATOM 6056 C C . CYS A 1 22 ? 32.436 5.327 -7.424 1.00 0.00 22 CYS A C 12
ATOM 6057 O O . CYS A 1 22 ? 33.550 5.831 -7.291 1.00 0.00 22 CYS A O 12
ATOM 6064 N N . GLY A 1 23 ? 32.248 4.114 -7.938 1.00 0.00 23 GLY A N 12
ATOM 6065 C CA . GLY A 1 23 ? 33.371 3.288 -8.387 1.00 0.00 23 GLY A CA 12
ATOM 6066 C C . GLY A 1 23 ? 33.161 1.828 -8.007 1.00 0.00 23 GLY A C 12
ATOM 6067 O O . GLY A 1 23 ? 33.340 1.443 -6.850 1.00 0.00 23 GLY A O 12
ATOM 6071 N N . GLY A 1 24 ? 32.785 1.020 -8.989 1.00 0.00 24 GLY A N 12
ATOM 6072 C CA . GLY A 1 24 ? 32.558 -0.401 -8.753 1.00 0.00 24 GLY A CA 12
ATOM 6073 C C . GLY A 1 24 ? 31.534 -0.610 -7.644 1.00 0.00 24 GLY A C 12
ATOM 6074 O O . GLY A 1 24 ? 31.627 -1.564 -6.868 1.00 0.00 24 GLY A O 12
ATOM 6078 N N . GLY A 1 25 ? 30.557 0.287 -7.573 1.00 0.00 25 GLY A N 12
ATOM 6079 C CA . GLY A 1 25 ? 29.527 0.191 -6.550 1.00 0.00 25 GLY A CA 12
ATOM 6080 C C . GLY A 1 25 ? 28.759 -1.117 -6.664 1.00 0.00 25 GLY A C 12
ATOM 6081 O O . GLY A 1 25 ? 27.826 -1.365 -5.902 1.00 0.00 25 GLY A O 12
ATOM 6085 N N . ALA A 1 26 ? 29.152 -1.953 -7.615 1.00 0.00 26 ALA A N 12
ATOM 6086 C CA . ALA A 1 26 ? 28.484 -3.228 -7.800 1.00 0.00 26 ALA A CA 12
ATOM 6087 C C . ALA A 1 26 ? 28.560 -4.055 -6.517 1.00 0.00 26 ALA A C 12
ATOM 6088 O O . ALA A 1 26 ? 27.561 -4.604 -6.052 1.00 0.00 26 ALA A O 12
ATOM 6095 N N . VAL A 1 27 ? 29.756 -4.114 -5.945 1.00 0.00 27 VAL A N 12
ATOM 6096 C CA . VAL A 1 27 ? 29.982 -4.856 -4.704 1.00 0.00 27 VAL A CA 12
ATOM 6097 C C . VAL A 1 27 ? 29.307 -4.140 -3.530 1.00 0.00 27 VAL A C 12
ATOM 6098 O O . VAL A 1 27 ? 29.084 -4.719 -2.474 1.00 0.00 27 VAL A O 12
ATOM 6111 N N . ALA A 1 28 ? 29.000 -2.867 -3.708 1.00 0.00 28 ALA A N 12
ATOM 6112 C CA . ALA A 1 28 ? 28.362 -2.108 -2.640 1.00 0.00 28 ALA A CA 12
ATOM 6113 C C . ALA A 1 28 ? 27.045 -2.749 -2.218 1.00 0.00 28 ALA A C 12
ATOM 6114 O O . ALA A 1 28 ? 26.617 -2.616 -1.073 1.00 0.00 28 ALA A O 12
ATOM 6121 N N . CYS A 1 29 ? 26.388 -3.424 -3.149 1.00 0.00 29 CYS A N 12
ATOM 6122 C CA . CYS A 1 29 ? 25.114 -4.045 -2.847 1.00 0.00 29 CYS A CA 12
ATOM 6123 C C . CYS A 1 29 ? 25.251 -5.074 -1.746 1.00 0.00 29 CYS A C 12
ATOM 6124 O O . CYS A 1 29 ? 24.486 -5.078 -0.783 1.00 0.00 29 CYS A O 12
ATOM 6131 N N . GLN A 1 30 ? 26.214 -5.965 -1.916 1.00 0.00 30 GLN A N 12
ATOM 6132 C CA . GLN A 1 30 ? 26.403 -7.025 -0.937 1.00 0.00 30 GLN A CA 12
ATOM 6133 C C . GLN A 1 30 ? 26.902 -6.458 0.385 1.00 0.00 30 GLN A C 12
ATOM 6134 O O . GLN A 1 30 ? 26.570 -6.963 1.458 1.00 0.00 30 GLN A O 12
ATOM 6148 N N . ASN A 1 31 ? 27.701 -5.403 0.292 1.00 0.00 31 ASN A N 12
ATOM 6149 C CA . ASN A 1 31 ? 28.255 -4.758 1.474 1.00 0.00 31 ASN A CA 12
ATOM 6150 C C . ASN A 1 31 ? 27.150 -4.403 2.456 1.00 0.00 31 ASN A C 12
ATOM 6151 O O . ASN A 1 31 ? 27.351 -4.414 3.669 1.00 0.00 31 ASN A O 12
ATOM 6162 N N . TYR A 1 32 ? 25.991 -4.080 1.923 1.00 0.00 32 TYR A N 12
ATOM 6163 C CA . TYR A 1 32 ? 24.860 -3.714 2.757 1.00 0.00 32 TYR A CA 12
ATOM 6164 C C . TYR A 1 32 ? 24.521 -4.823 3.748 1.00 0.00 32 TYR A C 12
ATOM 6165 O O . TYR A 1 32 ? 24.294 -4.552 4.926 1.00 0.00 32 TYR A O 12
ATOM 6183 N N . ARG A 1 33 ? 24.461 -6.055 3.279 1.00 0.00 33 ARG A N 12
ATOM 6184 C CA . ARG A 1 33 ? 24.120 -7.154 4.167 1.00 0.00 33 ARG A CA 12
ATOM 6185 C C . ARG A 1 33 ? 25.195 -7.309 5.234 1.00 0.00 33 ARG A C 12
ATOM 6186 O O . ARG A 1 33 ? 24.905 -7.564 6.402 1.00 0.00 33 ARG A O 12
ATOM 6207 N N . GLN A 1 34 ? 26.439 -7.169 4.809 1.00 0.00 34 GLN A N 12
ATOM 6208 C CA . GLN A 1 34 ? 27.574 -7.313 5.713 1.00 0.00 34 GLN A CA 12
ATOM 6209 C C . GLN A 1 34 ? 27.577 -6.224 6.778 1.00 0.00 34 GLN A C 12
ATOM 6210 O O . GLN A 1 34 ? 27.859 -6.488 7.947 1.00 0.00 34 GLN A O 12
ATOM 6224 N N . PHE A 1 35 ? 27.270 -4.995 6.369 1.00 0.00 35 PHE A N 12
ATOM 6225 C CA . PHE A 1 35 ? 27.250 -3.873 7.307 1.00 0.00 35 PHE A CA 12
ATOM 6226 C C . PHE A 1 35 ? 25.871 -3.740 7.926 1.00 0.00 35 PHE A C 12
ATOM 6227 O O . PHE A 1 35 ? 25.727 -3.768 9.148 1.00 0.00 35 PHE A O 12
ATOM 6244 N N . CYS A 1 36 ? 24.852 -3.600 7.080 1.00 0.00 36 CYS A N 12
ATOM 6245 C CA . CYS A 1 36 ? 23.488 -3.467 7.562 1.00 0.00 36 CYS A CA 12
ATOM 6246 C C . CYS A 1 36 ? 22.717 -4.763 7.325 1.00 0.00 36 CYS A C 12
ATOM 6247 O O . CYS A 1 36 ? 22.350 -5.085 6.195 1.00 0.00 36 CYS A O 12
ATOM 6254 N N . ARG A 1 37 ? 22.473 -5.497 8.405 1.00 0.00 37 ARG A N 12
ATOM 6255 C CA . ARG A 1 37 ? 21.741 -6.753 8.312 1.00 0.00 37 ARG A CA 12
ATOM 6256 C C . ARG A 1 37 ? 20.318 -6.496 7.835 1.00 0.00 37 ARG A C 12
ATOM 6257 O O . ARG A 1 37 ? 19.460 -6.300 8.678 1.00 0.00 37 ARG A O 12
ATOM 6301 N N . GLY A 1 1 ? 31.364 5.345 6.157 1.00 0.00 1 GLY A N 13
ATOM 6302 C CA . GLY A 1 1 ? 30.220 4.434 5.867 1.00 0.00 1 GLY A CA 13
ATOM 6303 C C . GLY A 1 1 ? 29.233 4.474 7.026 1.00 0.00 1 GLY A C 13
ATOM 6304 O O . GLY A 1 1 ? 29.457 5.164 8.020 1.00 0.00 1 GLY A O 13
ATOM 6310 N N . LEU A 1 2 ? 28.141 3.727 6.891 1.00 0.00 2 LEU A N 13
ATOM 6311 C CA . LEU A 1 2 ? 27.119 3.680 7.930 1.00 0.00 2 LEU A CA 13
ATOM 6312 C C . LEU A 1 2 ? 26.618 5.086 8.251 1.00 0.00 2 LEU A C 13
ATOM 6313 O O . LEU A 1 2 ? 27.295 6.076 7.982 1.00 0.00 2 LEU A O 13
ATOM 6329 N N . GLY A 1 3 ? 25.421 5.159 8.826 1.00 0.00 3 GLY A N 13
ATOM 6330 C CA . GLY A 1 3 ? 24.820 6.443 9.183 1.00 0.00 3 GLY A CA 13
ATOM 6331 C C . GLY A 1 3 ? 23.381 6.513 8.702 1.00 0.00 3 GLY A C 13
ATOM 6332 O O . GLY A 1 3 ? 22.951 5.711 7.873 1.00 0.00 3 GLY A O 13
ATOM 6336 N N . LYS A 1 4 ? 22.639 7.478 9.222 1.00 0.00 4 LYS A N 13
ATOM 6337 C CA . LYS A 1 4 ? 21.256 7.640 8.830 1.00 0.00 4 LYS A CA 13
ATOM 6338 C C . LYS A 1 4 ? 21.201 8.021 7.367 1.00 0.00 4 LYS A C 13
ATOM 6339 O O . LYS A 1 4 ? 21.921 8.916 6.926 1.00 0.00 4 LYS A O 13
ATOM 6358 N N . ALA A 1 5 ? 20.368 7.344 6.615 1.00 0.00 5 ALA A N 13
ATOM 6359 C CA . ALA A 1 5 ? 20.253 7.640 5.206 1.00 0.00 5 ALA A CA 13
ATOM 6360 C C . ALA A 1 5 ? 21.542 7.258 4.499 1.00 0.00 5 ALA A C 13
ATOM 6361 O O . ALA A 1 5 ? 21.561 7.043 3.288 1.00 0.00 5 ALA A O 13
ATOM 6368 N N . GLN A 1 6 ? 22.619 7.157 5.270 1.00 0.00 6 GLN A N 13
ATOM 6369 C CA . GLN A 1 6 ? 23.880 6.782 4.719 1.00 0.00 6 GLN A CA 13
ATOM 6370 C C . GLN A 1 6 ? 23.764 5.351 4.260 1.00 0.00 6 GLN A C 13
ATOM 6371 O O . GLN A 1 6 ? 24.206 4.986 3.179 1.00 0.00 6 GLN A O 13
ATOM 6385 N N . CYS A 1 7 ? 23.130 4.556 5.109 1.00 0.00 7 CYS A N 13
ATOM 6386 C CA . CYS A 1 7 ? 22.915 3.149 4.816 1.00 0.00 7 CYS A CA 13
ATOM 6387 C C . CYS A 1 7 ? 21.885 2.968 3.706 1.00 0.00 7 CYS A C 13
ATOM 6388 O O . CYS A 1 7 ? 22.117 2.252 2.737 1.00 0.00 7 CYS A O 13
ATOM 6395 N N . ALA A 1 8 ? 20.739 3.604 3.864 1.00 0.00 8 ALA A N 13
ATOM 6396 C CA . ALA A 1 8 ? 19.682 3.467 2.878 1.00 0.00 8 ALA A CA 13
ATOM 6397 C C . ALA A 1 8 ? 20.115 3.973 1.514 1.00 0.00 8 ALA A C 13
ATOM 6398 O O . ALA A 1 8 ? 19.904 3.307 0.500 1.00 0.00 8 ALA A O 13
ATOM 6405 N N . ALA A 1 9 ? 20.725 5.138 1.493 1.00 0.00 9 ALA A N 13
ATOM 6406 C CA . ALA A 1 9 ? 21.174 5.722 0.242 1.00 0.00 9 ALA A CA 13
ATOM 6407 C C . ALA A 1 9 ? 22.209 4.826 -0.409 1.00 0.00 9 ALA A C 13
ATOM 6408 O O . ALA A 1 9 ? 22.296 4.742 -1.632 1.00 0.00 9 ALA A O 13
ATOM 6415 N N . LEU A 1 10 ? 22.992 4.155 0.415 1.00 0.00 10 LEU A N 13
ATOM 6416 C CA . LEU A 1 10 ? 24.018 3.270 -0.095 1.00 0.00 10 LEU A CA 13
ATOM 6417 C C . LEU A 1 10 ? 23.383 2.113 -0.869 1.00 0.00 10 LEU A C 13
ATOM 6418 O O . LEU A 1 10 ? 23.837 1.764 -1.962 1.00 0.00 10 LEU A O 13
ATOM 6434 N N . TRP A 1 11 ? 22.307 1.541 -0.325 1.00 0.00 11 TRP A N 13
ATOM 6435 C CA . TRP A 1 11 ? 21.618 0.448 -1.005 1.00 0.00 11 TRP A CA 13
ATOM 6436 C C . TRP A 1 11 ? 20.718 0.997 -2.115 1.00 0.00 11 TRP A C 13
ATOM 6437 O O . TRP A 1 11 ? 20.606 0.404 -3.189 1.00 0.00 11 TRP A O 13
ATOM 6458 N N . LEU A 1 12 ? 20.065 2.120 -1.835 1.00 0.00 12 LEU A N 13
ATOM 6459 C CA . LEU A 1 12 ? 19.163 2.729 -2.805 1.00 0.00 12 LEU A CA 13
ATOM 6460 C C . LEU A 1 12 ? 19.930 3.136 -4.053 1.00 0.00 12 LEU A C 13
ATOM 6461 O O . LEU A 1 12 ? 19.478 2.917 -5.175 1.00 0.00 12 LEU A O 13
ATOM 6477 N N . GLN A 1 13 ? 21.096 3.727 -3.845 1.00 0.00 13 GLN A N 13
ATOM 6478 C CA . GLN A 1 13 ? 21.921 4.152 -4.952 1.00 0.00 13 GLN A CA 13
ATOM 6479 C C . GLN A 1 13 ? 22.340 2.944 -5.776 1.00 0.00 13 GLN A C 13
ATOM 6480 O O . GLN A 1 13 ? 22.382 2.997 -7.005 1.00 0.00 13 GLN A O 13
ATOM 6494 N N . CYS A 1 14 ? 22.647 1.854 -5.086 1.00 0.00 14 CYS A N 13
ATOM 6495 C CA . CYS A 1 14 ? 23.061 0.630 -5.758 1.00 0.00 14 CYS A CA 13
ATOM 6496 C C . CYS A 1 14 ? 21.967 0.115 -6.680 1.00 0.00 14 CYS A C 13
ATOM 6497 O O . CYS A 1 14 ? 22.174 -0.823 -7.449 1.00 0.00 14 CYS A O 13
ATOM 6504 N N . ALA A 1 15 ? 20.812 0.739 -6.598 1.00 0.00 15 ALA A N 13
ATOM 6505 C CA . ALA A 1 15 ? 19.692 0.352 -7.425 1.00 0.00 15 ALA A CA 13
ATOM 6506 C C . ALA A 1 15 ? 20.008 0.627 -8.885 1.00 0.00 15 ALA A C 13
ATOM 6507 O O . ALA A 1 15 ? 19.639 -0.142 -9.773 1.00 0.00 15 ALA A O 13
ATOM 6514 N N . SER A 1 16 ? 20.703 1.735 -9.120 1.00 0.00 16 SER A N 13
ATOM 6515 C CA . SER A 1 16 ? 21.087 2.131 -10.474 1.00 0.00 16 SER A CA 13
ATOM 6516 C C . SER A 1 16 ? 22.543 1.768 -10.752 1.00 0.00 16 SER A C 13
ATOM 6517 O O . SER A 1 16 ? 22.946 1.607 -11.904 1.00 0.00 16 SER A O 13
ATOM 6525 N N . GLY A 1 17 ? 23.331 1.658 -9.687 1.00 0.00 17 GLY A N 13
ATOM 6526 C CA . GLY A 1 17 ? 24.750 1.330 -9.806 1.00 0.00 17 GLY A CA 13
ATOM 6527 C C . GLY A 1 17 ? 25.593 2.499 -9.323 1.00 0.00 17 GLY A C 13
ATOM 6528 O O . GLY A 1 17 ? 26.559 2.896 -9.975 1.00 0.00 17 GLY A O 13
ATOM 6532 N N . GLY A 1 18 ? 25.211 3.058 -8.175 1.00 0.00 18 GLY A N 13
ATOM 6533 C CA . GLY A 1 18 ? 25.924 4.193 -7.602 1.00 0.00 18 GLY A CA 13
ATOM 6534 C C . GLY A 1 18 ? 26.117 4.016 -6.102 1.00 0.00 18 GLY A C 13
ATOM 6535 O O . GLY A 1 18 ? 25.551 3.108 -5.493 1.00 0.00 18 GLY A O 13
ATOM 6539 N N . THR A 1 19 ? 26.923 4.895 -5.518 1.00 0.00 19 THR A N 13
ATOM 6540 C CA . THR A 1 19 ? 27.209 4.857 -4.087 1.00 0.00 19 THR A CA 13
ATOM 6541 C C . THR A 1 19 ? 27.509 6.268 -3.585 1.00 0.00 19 THR A C 13
ATOM 6542 O O . THR A 1 19 ? 27.661 7.198 -4.378 1.00 0.00 19 THR A O 13
ATOM 6553 N N . ILE A 1 20 ? 27.606 6.418 -2.270 1.00 0.00 20 ILE A N 13
ATOM 6554 C CA . ILE A 1 20 ? 27.902 7.714 -1.677 1.00 0.00 20 ILE A CA 13
ATOM 6555 C C . ILE A 1 20 ? 29.379 8.046 -1.854 1.00 0.00 20 ILE A C 13
ATOM 6556 O O . ILE A 1 20 ? 29.769 9.213 -1.845 1.00 0.00 20 ILE A O 13
ATOM 6572 N N . GLY A 1 21 ? 30.197 7.009 -2.007 1.00 0.00 21 GLY A N 13
ATOM 6573 C CA . GLY A 1 21 ? 31.620 7.189 -2.180 1.00 0.00 21 GLY A CA 13
ATOM 6574 C C . GLY A 1 21 ? 32.233 5.951 -2.812 1.00 0.00 21 GLY A C 13
ATOM 6575 O O . GLY A 1 21 ? 31.643 4.872 -2.800 1.00 0.00 21 GLY A O 13
ATOM 6579 N N . CYS A 1 22 ? 33.414 6.127 -3.367 1.00 0.00 22 CYS A N 13
ATOM 6580 C CA . CYS A 1 22 ? 34.127 5.043 -4.024 1.00 0.00 22 CYS A CA 13
ATOM 6581 C C . CYS A 1 22 ? 33.270 4.454 -5.138 1.00 0.00 22 CYS A C 13
ATOM 6582 O O . CYS A 1 22 ? 32.047 4.595 -5.134 1.00 0.00 22 CYS A O 13
ATOM 6589 N N . GLY A 1 23 ? 33.920 3.805 -6.094 1.00 0.00 23 GLY A N 13
ATOM 6590 C CA . GLY A 1 23 ? 33.211 3.209 -7.214 1.00 0.00 23 GLY A CA 13
ATOM 6591 C C . GLY A 1 23 ? 32.433 1.984 -6.770 1.00 0.00 23 GLY A C 13
ATOM 6592 O O . GLY A 1 23 ? 31.349 2.097 -6.200 1.00 0.00 23 GLY A O 13
ATOM 6596 N N . GLY A 1 24 ? 33.004 0.819 -7.035 1.00 0.00 24 GLY A N 13
ATOM 6597 C CA . GLY A 1 24 ? 32.370 -0.444 -6.665 1.00 0.00 24 GLY A CA 13
ATOM 6598 C C . GLY A 1 24 ? 31.016 -0.601 -7.358 1.00 0.00 24 GLY A C 13
ATOM 6599 O O . GLY A 1 24 ? 30.858 -1.436 -8.247 1.00 0.00 24 GLY A O 13
ATOM 6603 N N . GLY A 1 25 ? 30.060 0.220 -6.923 1.00 0.00 25 GLY A N 13
ATOM 6604 C CA . GLY A 1 25 ? 28.705 0.246 -7.453 1.00 0.00 25 GLY A CA 13
ATOM 6605 C C . GLY A 1 25 ? 28.061 -1.116 -7.432 1.00 0.00 25 GLY A C 13
ATOM 6606 O O . GLY A 1 25 ? 27.122 -1.373 -6.686 1.00 0.00 25 GLY A O 13
ATOM 6610 N N . ALA A 1 26 ? 28.574 -1.978 -8.261 1.00 0.00 26 ALA A N 13
ATOM 6611 C CA . ALA A 1 26 ? 28.039 -3.326 -8.354 1.00 0.00 26 ALA A CA 13
ATOM 6612 C C . ALA A 1 26 ? 28.204 -4.043 -7.024 1.00 0.00 26 ALA A C 13
ATOM 6613 O O . ALA A 1 26 ? 27.264 -4.629 -6.480 1.00 0.00 26 ALA A O 13
ATOM 6620 N N . VAL A 1 27 ? 29.410 -3.957 -6.498 1.00 0.00 27 VAL A N 13
ATOM 6621 C CA . VAL A 1 27 ? 29.737 -4.578 -5.220 1.00 0.00 27 VAL A CA 13
ATOM 6622 C C . VAL A 1 27 ? 29.108 -3.790 -4.068 1.00 0.00 27 VAL A C 13
ATOM 6623 O O . VAL A 1 27 ? 28.937 -4.302 -2.967 1.00 0.00 27 VAL A O 13
ATOM 6636 N N . ALA A 1 28 ? 28.759 -2.537 -4.325 1.00 0.00 28 ALA A N 13
ATOM 6637 C CA . ALA A 1 28 ? 28.156 -1.715 -3.286 1.00 0.00 28 ALA A CA 13
ATOM 6638 C C . ALA A 1 28 ? 26.874 -2.360 -2.764 1.00 0.00 28 ALA A C 13
ATOM 6639 O O . ALA A 1 28 ? 26.508 -2.171 -1.606 1.00 0.00 28 ALA A O 13
ATOM 6646 N N . CYS A 1 29 ? 26.175 -3.093 -3.620 1.00 0.00 29 CYS A N 13
ATOM 6647 C CA . CYS A 1 29 ? 24.933 -3.707 -3.192 1.00 0.00 29 CYS A CA 13
ATOM 6648 C C . CYS A 1 29 ? 25.145 -4.711 -2.079 1.00 0.00 29 CYS A C 13
ATOM 6649 O O . CYS A 1 29 ? 24.423 -4.704 -1.085 1.00 0.00 29 CYS A O 13
ATOM 6656 N N . GLN A 1 30 ? 26.103 -5.604 -2.257 1.00 0.00 30 GLN A N 13
ATOM 6657 C CA . GLN A 1 30 ? 26.315 -6.629 -1.241 1.00 0.00 30 GLN A CA 13
ATOM 6658 C C . GLN A 1 30 ? 26.857 -6.028 0.042 1.00 0.00 30 GLN A C 13
ATOM 6659 O O . GLN A 1 30 ? 26.529 -6.488 1.136 1.00 0.00 30 GLN A O 13
ATOM 6673 N N . ASN A 1 31 ? 27.682 -4.998 -0.104 1.00 0.00 31 ASN A N 13
ATOM 6674 C CA . ASN A 1 31 ? 28.281 -4.336 1.041 1.00 0.00 31 ASN A CA 13
ATOM 6675 C C . ASN A 1 31 ? 27.215 -4.033 2.089 1.00 0.00 31 ASN A C 13
ATOM 6676 O O . ASN A 1 31 ? 27.487 -4.006 3.289 1.00 0.00 31 ASN A O 13
ATOM 6687 N N . TYR A 1 32 ? 26.010 -3.793 1.612 1.00 0.00 32 TYR A N 13
ATOM 6688 C CA . TYR A 1 32 ? 24.885 -3.469 2.481 1.00 0.00 32 TYR A CA 13
ATOM 6689 C C . TYR A 1 32 ? 24.586 -4.579 3.501 1.00 0.00 32 TYR A C 13
ATOM 6690 O O . TYR A 1 32 ? 24.430 -4.291 4.686 1.00 0.00 32 TYR A O 13
ATOM 6708 N N . ARG A 1 33 ? 24.511 -5.833 3.070 1.00 0.00 33 ARG A N 13
ATOM 6709 C CA . ARG A 1 33 ? 24.238 -6.916 4.020 1.00 0.00 33 ARG A CA 13
ATOM 6710 C C . ARG A 1 33 ? 25.365 -6.973 5.040 1.00 0.00 33 ARG A C 13
ATOM 6711 O O . ARG A 1 33 ? 25.137 -7.171 6.234 1.00 0.00 33 ARG A O 13
ATOM 6732 N N . GLN A 1 34 ? 26.584 -6.811 4.543 1.00 0.00 34 GLN A N 13
ATOM 6733 C CA . GLN A 1 34 ? 27.770 -6.863 5.404 1.00 0.00 34 GLN A CA 13
ATOM 6734 C C . GLN A 1 34 ? 27.768 -5.743 6.449 1.00 0.00 34 GLN A C 13
ATOM 6735 O O . GLN A 1 34 ? 28.029 -5.989 7.626 1.00 0.00 34 GLN A O 13
ATOM 6749 N N . PHE A 1 35 ? 27.498 -4.509 6.015 1.00 0.00 35 PHE A N 13
ATOM 6750 C CA . PHE A 1 35 ? 27.498 -3.378 6.943 1.00 0.00 35 PHE A CA 13
ATOM 6751 C C . PHE A 1 35 ? 26.133 -3.238 7.583 1.00 0.00 35 PHE A C 13
ATOM 6752 O O . PHE A 1 35 ? 26.016 -3.138 8.804 1.00 0.00 35 PHE A O 13
ATOM 6769 N N . CYS A 1 36 ? 25.092 -3.241 6.754 1.00 0.00 36 CYS A N 13
ATOM 6770 C CA . CYS A 1 36 ? 23.736 -3.124 7.251 1.00 0.00 36 CYS A CA 13
ATOM 6771 C C . CYS A 1 36 ? 23.058 -4.492 7.211 1.00 0.00 36 CYS A C 13
ATOM 6772 O O . CYS A 1 36 ? 22.701 -4.988 6.142 1.00 0.00 36 CYS A O 13
ATOM 6779 N N . ARG A 1 37 ? 22.892 -5.096 8.382 1.00 0.00 37 ARG A N 13
ATOM 6780 C CA . ARG A 1 37 ? 22.266 -6.407 8.473 1.00 0.00 37 ARG A CA 13
ATOM 6781 C C . ARG A 1 37 ? 20.812 -6.340 8.014 1.00 0.00 37 ARG A C 13
ATOM 6782 O O . ARG A 1 37 ? 19.945 -6.237 8.866 1.00 0.00 37 ARG A O 13
ATOM 6826 N N . GLY A 1 1 ? 28.972 5.628 5.407 1.00 0.00 1 GLY A N 14
ATOM 6827 C CA . GLY A 1 1 ? 27.999 4.548 5.734 1.00 0.00 1 GLY A CA 14
ATOM 6828 C C . GLY A 1 1 ? 27.706 4.561 7.229 1.00 0.00 1 GLY A C 14
ATOM 6829 O O . GLY A 1 1 ? 28.225 5.401 7.965 1.00 0.00 1 GLY A O 14
ATOM 6835 N N . LEU A 1 2 ? 26.865 3.628 7.668 1.00 0.00 2 LEU A N 14
ATOM 6836 C CA . LEU A 1 2 ? 26.497 3.537 9.078 1.00 0.00 2 LEU A CA 14
ATOM 6837 C C . LEU A 1 2 ? 25.870 4.846 9.543 1.00 0.00 2 LEU A C 14
ATOM 6838 O O . LEU A 1 2 ? 25.487 4.986 10.705 1.00 0.00 2 LEU A O 14
ATOM 6854 N N . GLY A 1 3 ? 25.765 5.800 8.623 1.00 0.00 3 GLY A N 14
ATOM 6855 C CA . GLY A 1 3 ? 25.179 7.100 8.931 1.00 0.00 3 GLY A CA 14
ATOM 6856 C C . GLY A 1 3 ? 23.698 7.114 8.598 1.00 0.00 3 GLY A C 14
ATOM 6857 O O . GLY A 1 3 ? 23.197 6.240 7.888 1.00 0.00 3 GLY A O 14
ATOM 6861 N N . LYS A 1 4 ? 23.004 8.117 9.094 1.00 0.00 4 LYS A N 14
ATOM 6862 C CA . LYS A 1 4 ? 21.585 8.231 8.826 1.00 0.00 4 LYS A CA 14
ATOM 6863 C C . LYS A 1 4 ? 21.373 8.485 7.341 1.00 0.00 4 LYS A C 14
ATOM 6864 O O . LYS A 1 4 ? 22.002 9.367 6.757 1.00 0.00 4 LYS A O 14
ATOM 6883 N N . ALA A 1 5 ? 20.500 7.711 6.735 1.00 0.00 5 ALA A N 14
ATOM 6884 C CA . ALA A 1 5 ? 20.215 7.874 5.323 1.00 0.00 5 ALA A CA 14
ATOM 6885 C C . ALA A 1 5 ? 21.431 7.506 4.497 1.00 0.00 5 ALA A C 14
ATOM 6886 O O . ALA A 1 5 ? 21.316 7.211 3.307 1.00 0.00 5 ALA A O 14
ATOM 6893 N N . GLN A 1 6 ? 22.601 7.508 5.131 1.00 0.00 6 GLN A N 14
ATOM 6894 C CA . GLN A 1 6 ? 23.796 7.156 4.436 1.00 0.00 6 GLN A CA 14
ATOM 6895 C C . GLN A 1 6 ? 23.725 5.688 4.109 1.00 0.00 6 GLN A C 14
ATOM 6896 O O . GLN A 1 6 ? 24.068 5.256 3.016 1.00 0.00 6 GLN A O 14
ATOM 6910 N N . CYS A 1 7 ? 23.256 4.935 5.089 1.00 0.00 7 CYS A N 14
ATOM 6911 C CA . CYS A 1 7 ? 23.115 3.499 4.940 1.00 0.00 7 CYS A CA 14
ATOM 6912 C C . CYS A 1 7 ? 22.009 3.173 3.947 1.00 0.00 7 CYS A C 14
ATOM 6913 O O . CYS A 1 7 ? 22.202 2.401 3.012 1.00 0.00 7 CYS A O 14
ATOM 6920 N N . ALA A 1 8 ? 20.847 3.762 4.151 1.00 0.00 8 ALA A N 14
ATOM 6921 C CA . ALA A 1 8 ? 19.733 3.500 3.258 1.00 0.00 8 ALA A CA 14
ATOM 6922 C C . ALA A 1 8 ? 20.066 3.914 1.835 1.00 0.00 8 ALA A C 14
ATOM 6923 O O . ALA A 1 8 ? 19.802 3.177 0.882 1.00 0.00 8 ALA A O 14
ATOM 6930 N N . ALA A 1 9 ? 20.652 5.087 1.702 1.00 0.00 9 ALA A N 14
ATOM 6931 C CA . ALA A 1 9 ? 21.019 5.602 0.394 1.00 0.00 9 ALA A CA 14
ATOM 6932 C C . ALA A 1 9 ? 22.065 4.708 -0.247 1.00 0.00 9 ALA A C 14
ATOM 6933 O O . ALA A 1 9 ? 22.092 4.531 -1.460 1.00 0.00 9 ALA A O 14
ATOM 6940 N N . LEU A 1 10 ? 22.926 4.143 0.576 1.00 0.00 10 LEU A N 14
ATOM 6941 C CA . LEU A 1 10 ? 23.973 3.274 0.075 1.00 0.00 10 LEU A CA 14
ATOM 6942 C C . LEU A 1 10 ? 23.359 2.075 -0.648 1.00 0.00 10 LEU A C 14
ATOM 6943 O O . LEU A 1 10 ? 23.814 1.703 -1.734 1.00 0.00 10 LEU A O 14
ATOM 6959 N N . TRP A 1 11 ? 22.297 1.487 -0.086 1.00 0.00 11 TRP A N 14
ATOM 6960 C CA . TRP A 1 11 ? 21.652 0.364 -0.761 1.00 0.00 11 TRP A CA 14
ATOM 6961 C C . TRP A 1 11 ? 20.787 0.872 -1.914 1.00 0.00 11 TRP A C 14
ATOM 6962 O O . TRP A 1 11 ? 20.739 0.269 -2.989 1.00 0.00 11 TRP A O 14
ATOM 6983 N N . LEU A 1 12 ? 20.079 1.965 -1.659 1.00 0.00 12 LEU A N 14
ATOM 6984 C CA . LEU A 1 12 ? 19.180 2.534 -2.652 1.00 0.00 12 LEU A CA 14
ATOM 6985 C C . LEU A 1 12 ? 19.953 2.959 -3.897 1.00 0.00 12 LEU A C 14
ATOM 6986 O O . LEU A 1 12 ? 19.529 2.696 -5.016 1.00 0.00 12 LEU A O 14
ATOM 7002 N N . GLN A 1 13 ? 21.090 3.612 -3.699 1.00 0.00 13 GLN A N 14
ATOM 7003 C CA . GLN A 1 13 ? 21.897 4.049 -4.821 1.00 0.00 13 GLN A CA 14
ATOM 7004 C C . GLN A 1 13 ? 22.352 2.846 -5.625 1.00 0.00 13 GLN A C 14
ATOM 7005 O O . GLN A 1 13 ? 22.381 2.875 -6.856 1.00 0.00 13 GLN A O 14
ATOM 7019 N N . CYS A 1 14 ? 22.701 1.793 -4.915 1.00 0.00 14 CYS A N 14
ATOM 7020 C CA . CYS A 1 14 ? 23.153 0.569 -5.567 1.00 0.00 14 CYS A CA 14
ATOM 7021 C C . CYS A 1 14 ? 22.094 0.040 -6.520 1.00 0.00 14 CYS A C 14
ATOM 7022 O O . CYS A 1 14 ? 22.319 -0.930 -7.242 1.00 0.00 14 CYS A O 14
ATOM 7029 N N . ALA A 1 15 ? 20.952 0.689 -6.517 1.00 0.00 15 ALA A N 14
ATOM 7030 C CA . ALA A 1 15 ? 19.864 0.298 -7.382 1.00 0.00 15 ALA A CA 14
ATOM 7031 C C . ALA A 1 15 ? 20.214 0.603 -8.826 1.00 0.00 15 ALA A C 14
ATOM 7032 O O . ALA A 1 15 ? 19.869 -0.147 -9.739 1.00 0.00 15 ALA A O 14
ATOM 7039 N N . SER A 1 16 ? 20.898 1.726 -9.020 1.00 0.00 16 SER A N 14
ATOM 7040 C CA . SER A 1 16 ? 21.299 2.161 -10.357 1.00 0.00 16 SER A CA 14
ATOM 7041 C C . SER A 1 16 ? 22.796 1.958 -10.574 1.00 0.00 16 SER A C 14
ATOM 7042 O O . SER A 1 16 ? 23.289 2.071 -11.696 1.00 0.00 16 SER A O 14
ATOM 7050 N N . GLY A 1 17 ? 23.519 1.663 -9.493 1.00 0.00 17 GLY A N 14
ATOM 7051 C CA . GLY A 1 17 ? 24.966 1.450 -9.568 1.00 0.00 17 GLY A CA 14
ATOM 7052 C C . GLY A 1 17 ? 25.707 2.587 -8.878 1.00 0.00 17 GLY A C 14
ATOM 7053 O O . GLY A 1 17 ? 26.893 2.811 -9.120 1.00 0.00 17 GLY A O 14
ATOM 7057 N N . GLY A 1 18 ? 24.992 3.307 -8.015 1.00 0.00 18 GLY A N 14
ATOM 7058 C CA . GLY A 1 18 ? 25.574 4.427 -7.289 1.00 0.00 18 GLY A CA 14
ATOM 7059 C C . GLY A 1 18 ? 26.077 3.990 -5.917 1.00 0.00 18 GLY A C 14
ATOM 7060 O O . GLY A 1 18 ? 25.569 3.037 -5.326 1.00 0.00 18 GLY A O 14
ATOM 7064 N N . THR A 1 19 ? 27.076 4.704 -5.419 1.00 0.00 19 THR A N 14
ATOM 7065 C CA . THR A 1 19 ? 27.654 4.412 -4.114 1.00 0.00 19 THR A CA 14
ATOM 7066 C C . THR A 1 19 ? 28.369 5.640 -3.540 1.00 0.00 19 THR A C 14
ATOM 7067 O O . THR A 1 19 ? 28.816 6.516 -4.281 1.00 0.00 19 THR A O 14
ATOM 7078 N N . ILE A 1 20 ? 28.477 5.687 -2.211 1.00 0.00 20 ILE A N 14
ATOM 7079 C CA . ILE A 1 20 ? 29.143 6.791 -1.525 1.00 0.00 20 ILE A CA 14
ATOM 7080 C C . ILE A 1 20 ? 30.642 6.704 -1.769 1.00 0.00 20 ILE A C 14
ATOM 7081 O O . ILE A 1 20 ? 31.311 7.717 -1.984 1.00 0.00 20 ILE A O 14
ATOM 7097 N N . GLY A 1 21 ? 31.163 5.482 -1.726 1.00 0.00 21 GLY A N 14
ATOM 7098 C CA . GLY A 1 21 ? 32.586 5.260 -1.933 1.00 0.00 21 GLY A CA 14
ATOM 7099 C C . GLY A 1 21 ? 32.987 5.569 -3.372 1.00 0.00 21 GLY A C 14
ATOM 7100 O O . GLY A 1 21 ? 34.169 5.557 -3.714 1.00 0.00 21 GLY A O 14
ATOM 7104 N N . CYS A 1 22 ? 31.994 5.851 -4.208 1.00 0.00 22 CYS A N 14
ATOM 7105 C CA . CYS A 1 22 ? 32.248 6.170 -5.610 1.00 0.00 22 CYS A CA 14
ATOM 7106 C C . CYS A 1 22 ? 33.302 5.236 -6.203 1.00 0.00 22 CYS A C 14
ATOM 7107 O O . CYS A 1 22 ? 34.500 5.502 -6.115 1.00 0.00 22 CYS A O 14
ATOM 7114 N N . GLY A 1 23 ? 32.846 4.145 -6.813 1.00 0.00 23 GLY A N 14
ATOM 7115 C CA . GLY A 1 23 ? 33.755 3.182 -7.425 1.00 0.00 23 GLY A CA 14
ATOM 7116 C C . GLY A 1 23 ? 33.099 1.812 -7.547 1.00 0.00 23 GLY A C 14
ATOM 7117 O O . GLY A 1 23 ? 33.015 1.060 -6.577 1.00 0.00 23 GLY A O 14
ATOM 7121 N N . GLY A 1 24 ? 32.641 1.498 -8.751 1.00 0.00 24 GLY A N 14
ATOM 7122 C CA . GLY A 1 24 ? 31.996 0.214 -9.008 1.00 0.00 24 GLY A CA 14
ATOM 7123 C C . GLY A 1 24 ? 30.897 -0.062 -7.990 1.00 0.00 24 GLY A C 14
ATOM 7124 O O . GLY A 1 24 ? 31.023 -0.954 -7.155 1.00 0.00 24 GLY A O 14
ATOM 7128 N N . GLY A 1 25 ? 29.818 0.706 -8.062 1.00 0.00 25 GLY A N 14
ATOM 7129 C CA . GLY A 1 25 ? 28.710 0.528 -7.135 1.00 0.00 25 GLY A CA 14
ATOM 7130 C C . GLY A 1 25 ? 28.163 -0.893 -7.194 1.00 0.00 25 GLY A C 14
ATOM 7131 O O . GLY A 1 25 ? 27.245 -1.243 -6.460 1.00 0.00 25 GLY A O 14
ATOM 7135 N N . ALA A 1 26 ? 28.716 -1.716 -8.069 1.00 0.00 26 ALA A N 14
ATOM 7136 C CA . ALA A 1 26 ? 28.234 -3.082 -8.177 1.00 0.00 26 ALA A CA 14
ATOM 7137 C C . ALA A 1 26 ? 28.422 -3.819 -6.851 1.00 0.00 26 ALA A C 14
ATOM 7138 O O . ALA A 1 26 ? 27.498 -4.452 -6.329 1.00 0.00 26 ALA A O 14
ATOM 7145 N N . VAL A 1 27 ? 29.623 -3.705 -6.308 1.00 0.00 27 VAL A N 14
ATOM 7146 C CA . VAL A 1 27 ? 29.962 -4.350 -5.040 1.00 0.00 27 VAL A CA 14
ATOM 7147 C C . VAL A 1 27 ? 29.285 -3.640 -3.860 1.00 0.00 27 VAL A C 14
ATOM 7148 O O . VAL A 1 27 ? 29.135 -4.210 -2.784 1.00 0.00 27 VAL A O 14
ATOM 7161 N N . ALA A 1 28 ? 28.876 -2.393 -4.055 1.00 0.00 28 ALA A N 14
ATOM 7162 C CA . ALA A 1 28 ? 28.229 -1.658 -2.974 1.00 0.00 28 ALA A CA 14
ATOM 7163 C C . ALA A 1 28 ? 26.959 -2.368 -2.523 1.00 0.00 28 ALA A C 14
ATOM 7164 O O . ALA A 1 28 ? 26.547 -2.236 -1.370 1.00 0.00 28 ALA A O 14
ATOM 7171 N N . CYS A 1 29 ? 26.323 -3.097 -3.429 1.00 0.00 29 CYS A N 14
ATOM 7172 C CA . CYS A 1 29 ? 25.099 -3.775 -3.076 1.00 0.00 29 CYS A CA 14
ATOM 7173 C C . CYS A 1 29 ? 25.337 -4.802 -1.993 1.00 0.00 29 CYS A C 14
ATOM 7174 O O . CYS A 1 29 ? 24.614 -4.854 -1.001 1.00 0.00 29 CYS A O 14
ATOM 7181 N N . GLN A 1 30 ? 26.340 -5.643 -2.199 1.00 0.00 30 GLN A N 14
ATOM 7182 C CA . GLN A 1 30 ? 26.611 -6.695 -1.222 1.00 0.00 30 GLN A CA 14
ATOM 7183 C C . GLN A 1 30 ? 27.114 -6.113 0.088 1.00 0.00 30 GLN A C 14
ATOM 7184 O O . GLN A 1 30 ? 26.837 -6.644 1.165 1.00 0.00 30 GLN A O 14
ATOM 7198 N N . ASN A 1 31 ? 27.842 -5.012 -0.008 1.00 0.00 31 ASN A N 14
ATOM 7199 C CA . ASN A 1 31 ? 28.378 -4.354 1.172 1.00 0.00 31 ASN A CA 14
ATOM 7200 C C . ASN A 1 31 ? 27.274 -4.085 2.180 1.00 0.00 31 ASN A C 14
ATOM 7201 O O . ASN A 1 31 ? 27.500 -4.110 3.390 1.00 0.00 31 ASN A O 14
ATOM 7212 N N . TYR A 1 32 ? 26.089 -3.823 1.674 1.00 0.00 32 TYR A N 14
ATOM 7213 C CA . TYR A 1 32 ? 24.954 -3.540 2.535 1.00 0.00 32 TYR A CA 14
ATOM 7214 C C . TYR A 1 32 ? 24.671 -4.688 3.506 1.00 0.00 32 TYR A C 14
ATOM 7215 O O . TYR A 1 32 ? 24.478 -4.448 4.696 1.00 0.00 32 TYR A O 14
ATOM 7233 N N . ARG A 1 33 ? 24.632 -5.921 3.023 1.00 0.00 33 ARG A N 14
ATOM 7234 C CA . ARG A 1 33 ? 24.351 -7.039 3.919 1.00 0.00 33 ARG A CA 14
ATOM 7235 C C . ARG A 1 33 ? 25.446 -7.122 4.978 1.00 0.00 33 ARG A C 14
ATOM 7236 O O . ARG A 1 33 ? 25.186 -7.370 6.155 1.00 0.00 33 ARG A O 14
ATOM 7257 N N . GLN A 1 34 ? 26.671 -6.929 4.521 1.00 0.00 34 GLN A N 14
ATOM 7258 C CA . GLN A 1 34 ? 27.840 -6.996 5.387 1.00 0.00 34 GLN A CA 14
ATOM 7259 C C . GLN A 1 34 ? 27.812 -5.916 6.463 1.00 0.00 34 GLN A C 14
ATOM 7260 O O . GLN A 1 34 ? 28.115 -6.183 7.626 1.00 0.00 34 GLN A O 14
ATOM 7274 N N . PHE A 1 35 ? 27.460 -4.692 6.071 1.00 0.00 35 PHE A N 14
ATOM 7275 C CA . PHE A 1 35 ? 27.413 -3.583 7.025 1.00 0.00 35 PHE A CA 14
ATOM 7276 C C . PHE A 1 35 ? 26.039 -3.500 7.660 1.00 0.00 35 PHE A C 14
ATOM 7277 O O . PHE A 1 35 ? 25.917 -3.488 8.884 1.00 0.00 35 PHE A O 14
ATOM 7294 N N . CYS A 1 36 ? 25.004 -3.446 6.824 1.00 0.00 36 CYS A N 14
ATOM 7295 C CA . CYS A 1 36 ? 23.642 -3.366 7.318 1.00 0.00 36 CYS A CA 14
ATOM 7296 C C . CYS A 1 36 ? 22.919 -4.688 7.069 1.00 0.00 36 CYS A C 14
ATOM 7297 O O . CYS A 1 36 ? 22.550 -5.006 5.938 1.00 0.00 36 CYS A O 14
ATOM 7304 N N . ARG A 1 37 ? 22.724 -5.447 8.141 1.00 0.00 37 ARG A N 14
ATOM 7305 C CA . ARG A 1 37 ? 22.049 -6.735 8.053 1.00 0.00 37 ARG A CA 14
ATOM 7306 C C . ARG A 1 37 ? 20.834 -6.658 7.133 1.00 0.00 37 ARG A C 14
ATOM 7307 O O . ARG A 1 37 ? 20.366 -7.704 6.716 1.00 0.00 37 ARG A O 14
ATOM 7351 N N . GLY A 1 1 ? 29.613 4.283 6.453 1.00 0.00 1 GLY A N 15
ATOM 7352 C CA . GLY A 1 1 ? 30.020 4.414 7.881 1.00 0.00 1 GLY A CA 15
ATOM 7353 C C . GLY A 1 1 ? 28.791 4.297 8.774 1.00 0.00 1 GLY A C 15
ATOM 7354 O O . GLY A 1 1 ? 28.760 4.837 9.878 1.00 0.00 1 GLY A O 15
ATOM 7360 N N . LEU A 1 2 ? 27.784 3.583 8.287 1.00 0.00 2 LEU A N 15
ATOM 7361 C CA . LEU A 1 2 ? 26.551 3.392 9.044 1.00 0.00 2 LEU A CA 15
ATOM 7362 C C . LEU A 1 2 ? 26.030 4.726 9.562 1.00 0.00 2 LEU A C 15
ATOM 7363 O O . LEU A 1 2 ? 26.543 5.277 10.537 1.00 0.00 2 LEU A O 15
ATOM 7379 N N . GLY A 1 3 ? 25.005 5.233 8.896 1.00 0.00 3 GLY A N 15
ATOM 7380 C CA . GLY A 1 3 ? 24.406 6.503 9.279 1.00 0.00 3 GLY A CA 15
ATOM 7381 C C . GLY A 1 3 ? 23.004 6.634 8.725 1.00 0.00 3 GLY A C 15
ATOM 7382 O O . GLY A 1 3 ? 22.571 5.840 7.890 1.00 0.00 3 GLY A O 15
ATOM 7386 N N . LYS A 1 4 ? 22.301 7.646 9.186 1.00 0.00 4 LYS A N 15
ATOM 7387 C CA . LYS A 1 4 ? 20.946 7.872 8.731 1.00 0.00 4 LYS A CA 15
ATOM 7388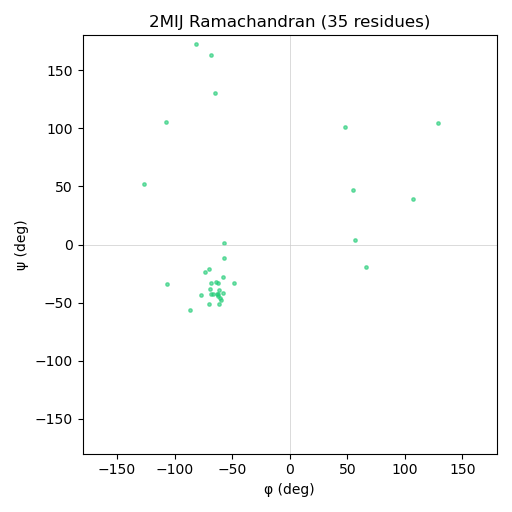 C C . LYS A 1 4 ? 20.963 8.219 7.252 1.00 0.00 4 LYS A C 15
ATOM 7389 O O . LYS A 1 4 ? 21.719 9.085 6.816 1.00 0.00 4 LYS A O 15
ATOM 7408 N N . ALA A 1 5 ? 20.138 7.536 6.488 1.00 0.00 5 ALA A N 15
ATOM 7409 C CA . ALA A 1 5 ? 20.058 7.783 5.062 1.00 0.00 5 ALA A CA 15
ATOM 7410 C C . ALA A 1 5 ? 21.336 7.355 4.387 1.00 0.00 5 ALA A C 15
ATOM 7411 O O . ALA A 1 5 ? 21.363 7.120 3.179 1.00 0.00 5 ALA A O 15
ATOM 7418 N N . GLN A 1 6 ? 22.399 7.248 5.169 1.00 0.00 6 GLN A N 15
ATOM 7419 C CA . GLN A 1 6 ? 23.641 6.839 4.625 1.00 0.00 6 GLN A CA 15
ATOM 7420 C C . GLN A 1 6 ? 23.525 5.393 4.221 1.00 0.00 6 GLN A C 15
ATOM 7421 O O . GLN A 1 6 ? 23.949 4.999 3.146 1.00 0.00 6 GLN A O 15
ATOM 7435 N N . CYS A 1 7 ? 22.922 4.613 5.105 1.00 0.00 7 CYS A N 15
ATOM 7436 C CA . CYS A 1 7 ? 22.736 3.188 4.839 1.00 0.00 7 CYS A CA 15
ATOM 7437 C C . CYS A 1 7 ? 21.727 2.975 3.723 1.00 0.00 7 CYS A C 15
ATOM 7438 O O . CYS A 1 7 ? 21.984 2.242 2.768 1.00 0.00 7 CYS A O 15
ATOM 7445 N N . ALA A 1 8 ? 20.576 3.606 3.852 1.00 0.00 8 ALA A N 15
ATOM 7446 C CA . ALA A 1 8 ? 19.544 3.446 2.850 1.00 0.00 8 ALA A CA 15
ATOM 7447 C C . ALA A 1 8 ? 20.037 3.880 1.485 1.00 0.00 8 ALA A C 15
ATOM 7448 O O . ALA A 1 8 ? 19.888 3.161 0.499 1.00 0.00 8 ALA A O 15
ATOM 7455 N N . ALA A 1 9 ? 20.632 5.051 1.438 1.00 0.00 9 ALA A N 15
ATOM 7456 C CA . ALA A 1 9 ? 21.134 5.575 0.183 1.00 0.00 9 ALA A CA 15
ATOM 7457 C C . ALA A 1 9 ? 22.220 4.676 -0.368 1.00 0.00 9 ALA A C 15
ATOM 7458 O O . ALA A 1 9 ? 22.361 4.535 -1.577 1.00 0.00 9 ALA A O 15
ATOM 7465 N N . LEU A 1 10 ? 22.985 4.062 0.517 1.00 0.00 10 LEU A N 15
ATOM 7466 C CA . LEU A 1 10 ? 24.048 3.180 0.082 1.00 0.00 10 LEU A CA 15
ATOM 7467 C C . LEU A 1 10 ? 23.464 1.993 -0.673 1.00 0.00 10 LEU A C 15
ATOM 7468 O O . LEU A 1 10 ? 23.948 1.634 -1.753 1.00 0.00 10 LEU A O 15
ATOM 7484 N N . TRP A 1 11 ? 22.398 1.402 -0.140 1.00 0.00 11 TRP A N 15
ATOM 7485 C CA . TRP A 1 11 ? 21.780 0.276 -0.823 1.00 0.00 11 TRP A CA 15
ATOM 7486 C C . TRP A 1 11 ? 20.951 0.773 -2.008 1.00 0.00 11 TRP A C 15
ATOM 7487 O O . TRP A 1 11 ? 20.966 0.175 -3.083 1.00 0.00 11 TRP A O 15
ATOM 7508 N N . LEU A 1 12 ? 20.210 1.854 -1.785 1.00 0.00 12 LEU A N 15
ATOM 7509 C CA . LEU A 1 12 ? 19.351 2.404 -2.821 1.00 0.00 12 LEU A CA 15
ATOM 7510 C C . LEU A 1 12 ? 20.169 2.857 -4.024 1.00 0.00 12 LEU A C 15
ATOM 7511 O O . LEU A 1 12 ? 19.796 2.614 -5.169 1.00 0.00 12 LEU A O 15
ATOM 7527 N N . GLN A 1 13 ? 21.282 3.514 -3.758 1.00 0.00 13 GLN A N 15
ATOM 7528 C CA . GLN A 1 13 ? 22.131 3.984 -4.830 1.00 0.00 13 GLN A CA 15
ATOM 7529 C C . GLN A 1 13 ? 22.611 2.810 -5.668 1.00 0.00 13 GLN A C 15
ATOM 7530 O O . GLN A 1 13 ? 22.705 2.903 -6.892 1.00 0.00 13 GLN A O 15
ATOM 7544 N N . CYS A 1 14 ? 22.915 1.706 -5.000 1.00 0.00 14 CYS A N 15
ATOM 7545 C CA . CYS A 1 14 ? 23.380 0.517 -5.705 1.00 0.00 14 CYS A CA 15
ATOM 7546 C C . CYS A 1 14 ? 22.382 0.085 -6.763 1.00 0.00 14 CYS A C 15
ATOM 7547 O O . CYS A 1 14 ? 22.681 -0.761 -7.604 1.00 0.00 14 CYS A O 15
ATOM 7554 N N . ALA A 1 15 ? 21.204 0.669 -6.716 1.00 0.00 15 ALA A N 15
ATOM 7555 C CA . ALA A 1 15 ? 20.169 0.345 -7.672 1.00 0.00 15 ALA A CA 15
ATOM 7556 C C . ALA A 1 15 ? 20.539 0.860 -9.054 1.00 0.00 15 ALA A C 15
ATOM 7557 O O . ALA A 1 15 ? 20.291 0.203 -10.063 1.00 0.00 15 ALA A O 15
ATOM 7564 N N . SER A 1 16 ? 21.138 2.046 -9.088 1.00 0.00 16 SER A N 15
ATOM 7565 C CA . SER A 1 16 ? 21.549 2.662 -10.351 1.00 0.00 16 SER A CA 15
ATOM 7566 C C . SER A 1 16 ? 23.061 2.570 -10.528 1.00 0.00 16 SER A C 15
ATOM 7567 O O . SER A 1 16 ? 23.560 2.464 -11.648 1.00 0.00 16 SER A O 15
ATOM 7575 N N . GLY A 1 17 ? 23.783 2.609 -9.412 1.00 0.00 17 GLY A N 15
ATOM 7576 C CA . GLY A 1 17 ? 25.244 2.530 -9.433 1.00 0.00 17 GLY A CA 15
ATOM 7577 C C . GLY A 1 17 ? 25.848 3.892 -9.138 1.00 0.00 17 GLY A C 15
ATOM 7578 O O . GLY A 1 17 ? 26.847 4.282 -9.741 1.00 0.00 17 GLY A O 15
ATOM 7582 N N . GLY A 1 18 ? 25.223 4.625 -8.212 1.00 0.00 18 GLY A N 15
ATOM 7583 C CA . GLY A 1 18 ? 25.698 5.962 -7.848 1.00 0.00 18 GLY A CA 15
ATOM 7584 C C . GLY A 1 18 ? 25.846 6.122 -6.341 1.00 0.00 18 GLY A C 15
ATOM 7585 O O . GLY A 1 18 ? 25.253 7.017 -5.740 1.00 0.00 18 GLY A O 15
ATOM 7589 N N . THR A 1 19 ? 26.642 5.252 -5.742 1.00 0.00 19 THR A N 15
ATOM 7590 C CA . THR A 1 19 ? 26.877 5.288 -4.307 1.00 0.00 19 THR A CA 15
ATOM 7591 C C . THR A 1 19 ? 27.936 6.331 -3.972 1.00 0.00 19 THR A C 15
ATOM 7592 O O . THR A 1 19 ? 28.539 6.929 -4.863 1.00 0.00 19 THR A O 15
ATOM 7603 N N . ILE A 1 20 ? 28.155 6.543 -2.682 1.00 0.00 20 ILE A N 15
ATOM 7604 C CA . ILE A 1 20 ? 29.136 7.517 -2.228 1.00 0.00 20 ILE A CA 15
ATOM 7605 C C . ILE A 1 20 ? 30.547 6.981 -2.448 1.00 0.00 20 ILE A C 15
ATOM 7606 O O . ILE A 1 20 ? 31.504 7.749 -2.565 1.00 0.00 20 ILE A O 15
ATOM 7622 N N . GLY A 1 21 ? 30.665 5.659 -2.501 1.00 0.00 21 GLY A N 15
ATOM 7623 C CA . GLY A 1 21 ? 31.963 5.025 -2.709 1.00 0.00 21 GLY A CA 15
ATOM 7624 C C . GLY A 1 21 ? 32.527 5.369 -4.081 1.00 0.00 21 GLY A C 15
ATOM 7625 O O . GLY A 1 21 ? 33.741 5.452 -4.266 1.00 0.00 21 GLY A O 15
ATOM 7629 N N . CYS A 1 22 ? 31.633 5.560 -5.039 1.00 0.00 22 CYS A N 15
ATOM 7630 C CA . CYS A 1 22 ? 32.037 5.888 -6.401 1.00 0.00 22 CYS A CA 15
ATOM 7631 C C . CYS A 1 22 ? 33.151 4.957 -6.869 1.00 0.00 22 CYS A C 15
ATOM 7632 O O . CYS A 1 22 ? 34.325 5.177 -6.572 1.00 0.00 22 CYS A O 15
ATOM 7639 N N . GLY A 1 23 ? 32.772 3.914 -7.607 1.00 0.00 23 GLY A N 15
ATOM 7640 C CA . GLY A 1 23 ? 33.738 2.945 -8.125 1.00 0.00 23 GLY A CA 15
ATOM 7641 C C . GLY A 1 23 ? 33.293 1.521 -7.822 1.00 0.00 23 GLY A C 15
ATOM 7642 O O . GLY A 1 23 ? 33.387 1.058 -6.685 1.00 0.00 23 GLY A O 15
ATOM 7646 N N . GLY A 1 24 ? 32.814 0.831 -8.847 1.00 0.00 24 GLY A N 15
ATOM 7647 C CA . GLY A 1 24 ? 32.362 -0.546 -8.687 1.00 0.00 24 GLY A CA 15
ATOM 7648 C C . GLY A 1 24 ? 31.219 -0.631 -7.683 1.00 0.00 24 GLY A C 15
ATOM 7649 O O . GLY A 1 24 ? 31.140 -1.578 -6.901 1.00 0.00 24 GLY A O 15
ATOM 7653 N N . GLY A 1 25 ? 30.336 0.361 -7.706 1.00 0.00 25 GLY A N 15
ATOM 7654 C CA . GLY A 1 25 ? 29.207 0.378 -6.785 1.00 0.00 25 GLY A CA 15
ATOM 7655 C C . GLY A 1 25 ? 28.394 -0.902 -6.890 1.00 0.00 25 GLY A C 15
ATOM 7656 O O . GLY A 1 25 ? 27.452 -1.107 -6.128 1.00 0.00 25 GLY A O 15
ATOM 7660 N N . ALA A 1 26 ? 28.762 -1.766 -7.827 1.00 0.00 26 ALA A N 15
ATOM 7661 C CA . ALA A 1 26 ? 28.047 -3.018 -7.999 1.00 0.00 26 ALA A CA 15
ATOM 7662 C C . ALA A 1 26 ? 28.177 -3.864 -6.739 1.00 0.00 26 ALA A C 15
ATOM 7663 O O . ALA A 1 26 ? 27.195 -4.398 -6.222 1.00 0.00 26 ALA A O 15
ATOM 7670 N N . VAL A 1 27 ? 29.403 -3.958 -6.246 1.00 0.00 27 VAL A N 15
ATOM 7671 C CA . VAL A 1 27 ? 29.691 -4.720 -5.039 1.00 0.00 27 VAL A CA 15
ATOM 7672 C C . VAL A 1 27 ? 29.062 -4.055 -3.817 1.00 0.00 27 VAL A C 15
ATOM 7673 O O . VAL A 1 27 ? 28.826 -4.706 -2.805 1.00 0.00 27 VAL A O 15
ATOM 7686 N N . ALA A 1 28 ? 28.776 -2.763 -3.922 1.00 0.00 28 ALA A N 15
ATOM 7687 C CA . ALA A 1 28 ? 28.171 -2.032 -2.811 1.00 0.00 28 ALA A CA 15
ATOM 7688 C C . ALA A 1 28 ? 26.899 -2.711 -2.335 1.00 0.00 28 ALA A C 15
ATOM 7689 O O . ALA A 1 28 ? 26.542 -2.622 -1.160 1.00 0.00 28 ALA A O 15
ATOM 7696 N N . CYS A 1 29 ? 26.216 -3.384 -3.239 1.00 0.00 29 CYS A N 15
ATOM 7697 C CA . CYS A 1 29 ? 24.993 -4.052 -2.867 1.00 0.00 29 CYS A CA 15
ATOM 7698 C C . CYS A 1 29 ? 25.243 -5.072 -1.764 1.00 0.00 29 CYS A C 15
ATOM 7699 O O . CYS A 1 29 ? 24.530 -5.109 -0.762 1.00 0.00 29 CYS A O 15
ATOM 7706 N N . GLN A 1 30 ? 26.241 -5.919 -1.965 1.00 0.00 30 GLN A N 15
ATOM 7707 C CA . GLN A 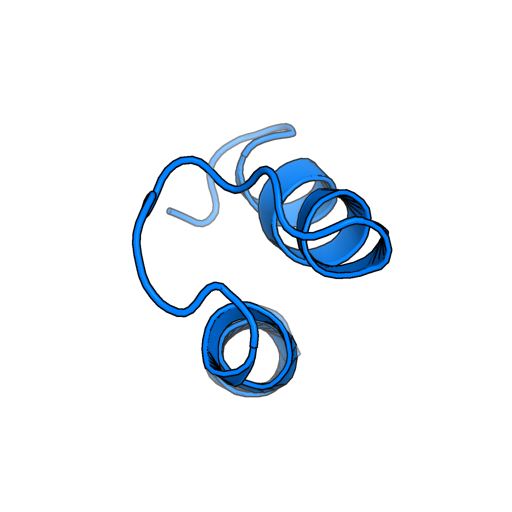1 30 ? 26.541 -6.961 -0.983 1.00 0.00 30 GLN A CA 15
ATOM 7708 C C . GLN A 1 30 ? 27.061 -6.364 0.321 1.00 0.00 30 GLN A C 15
ATOM 7709 O O . GLN A 1 30 ? 26.868 -6.918 1.405 1.00 0.00 30 GLN A O 15
ATOM 7723 N N . ASN A 1 31 ? 27.748 -5.247 0.185 1.00 0.00 31 ASN A N 15
ATOM 7724 C CA . ASN A 1 31 ? 28.350 -4.575 1.311 1.00 0.00 31 ASN A CA 15
ATOM 7725 C C . ASN A 1 31 ? 27.292 -4.180 2.315 1.00 0.00 31 ASN A C 15
ATOM 7726 O O . ASN A 1 31 ? 27.531 -4.176 3.524 1.00 0.00 31 ASN A O 15
ATOM 7737 N N . TYR A 1 32 ? 26.121 -3.892 1.809 1.00 0.00 32 TYR A N 15
ATOM 7738 C CA . TYR A 1 32 ? 25.001 -3.536 2.664 1.00 0.00 32 TYR A CA 15
ATOM 7739 C C . TYR A 1 32 ? 24.697 -4.669 3.648 1.00 0.00 32 TYR A C 15
ATOM 7740 O O . TYR A 1 32 ? 24.415 -4.413 4.816 1.00 0.00 32 TYR A O 15
ATOM 7758 N N . ARG A 1 33 ? 24.722 -5.911 3.178 1.00 0.00 33 ARG A N 15
ATOM 7759 C CA . ARG A 1 33 ? 24.415 -7.036 4.061 1.00 0.00 33 ARG A CA 15
ATOM 7760 C C . ARG A 1 33 ? 25.450 -7.106 5.175 1.00 0.00 33 ARG A C 15
ATOM 7761 O O . ARG A 1 33 ? 25.127 -7.368 6.332 1.00 0.00 33 ARG A O 15
ATOM 7782 N N . GLN A 1 34 ? 26.696 -6.892 4.799 1.00 0.00 34 GLN A N 15
ATOM 7783 C CA . GLN A 1 34 ? 27.798 -6.948 5.754 1.00 0.00 34 GLN A CA 15
ATOM 7784 C C . GLN A 1 34 ? 27.743 -5.793 6.743 1.00 0.00 34 GLN A C 15
ATOM 7785 O O . GLN A 1 34 ? 28.033 -5.966 7.927 1.00 0.00 34 GLN A O 15
ATOM 7799 N N . PHE A 1 35 ? 27.391 -4.607 6.252 1.00 0.00 35 PHE A N 15
ATOM 7800 C CA . PHE A 1 35 ? 27.328 -3.429 7.119 1.00 0.00 35 PHE A CA 15
ATOM 7801 C C . PHE A 1 35 ? 25.942 -3.296 7.715 1.00 0.00 35 PHE A C 15
ATOM 7802 O O . PHE A 1 35 ? 25.790 -3.241 8.936 1.00 0.00 35 PHE A O 15
ATOM 7819 N N . CYS A 1 36 ? 24.929 -3.247 6.855 1.00 0.00 36 CYS A N 15
ATOM 7820 C CA . CYS A 1 36 ? 23.563 -3.120 7.318 1.00 0.00 36 CYS A CA 15
ATOM 7821 C C . CYS A 1 36 ? 22.847 -4.464 7.214 1.00 0.00 36 CYS A C 15
ATOM 7822 O O . CYS A 1 36 ? 22.496 -4.913 6.123 1.00 0.00 36 CYS A O 15
ATOM 7829 N N . ARG A 1 37 ? 22.628 -5.097 8.361 1.00 0.00 37 ARG A N 15
ATOM 7830 C CA . ARG A 1 37 ? 21.946 -6.384 8.390 1.00 0.00 37 ARG A CA 15
ATOM 7831 C C . ARG A 1 37 ? 20.478 -6.207 8.012 1.00 0.00 37 ARG A C 15
ATOM 7832 O O . ARG A 1 37 ? 19.862 -5.287 8.526 1.00 0.00 37 ARG A O 15
#

Sequence (37 aa):
GLGKAQCAALWLQCASGGTIGCGGGAVACQNYRQFCRGLGKAQCAALWLQCASGGTIGCGGGAVACQNYRQFCRGLGKAQCAALWLQCASGGTIGCGGGAVACQNYRQFCRGLGKAQCAALWLQCASGGTIGCGGGAVACQNYRQFCRGLGKAQCAALWLQCASGGTIGCGGGAVACQNYRQFCRGLGKAQCAALWLQCASGGTIGCGGGAVACQNYRQFCRGLGKAQCAALWLQCASGGTIGCGGGAVACQNYRQFCRGLGKAQCAALWLQCASGGTIGCGGGAVACQNYRQFCRGLGKAQCAALWLQCASGGTIGCGGGAVACQNYRQFCRGLGKAQCAALWLQCASGGTIGCGGGAVACQNYRQFCRGLGKAQCAALWLQCASGGTIGCGGGAVACQNYRQFCRGLGKAQCAALWLQCASGGTIGCGGGAVACQNYRQFCRGLGKAQCAALWLQCASGGTIGCGGGAVACQNYRQFCRGLGKAQCAALWLQCASGGTIGCGGGAVACQNYRQFCRGLGKAQCAALWLQCASGGTIGCGGGAVACQNYRQFCR

InterPro domains:
  IPR026479 Glycopeptide, sublancin family [PF19151] (1-56)
  IPR026479 Glycopeptide, sublancin family [TIGR04196] (1-55)